Protein 5Y9Z (pdb70)

CATH classification: 3.40.30.10 (+1 more: 1.20.1050.10)

Nearest PDB structures (foldseek):
  6n69-assembly1_A  TM=1.001E+00  e=1.666E-31  Rattus norvegicus
  6ztc-assembly1_B  TM=9.968E-01  e=1.008E-27  Homo sapiens
  4ec0-assembly1_B  TM=9.915E-01  e=1.443E-27  Homo sapiens
  3ee2-assembly1_B  TM=9.955E-01  e=2.667E-27  Homo sapiens
  3vi5-assembly2_B  TM=9.946E-01  e=7.430E-27  Homo sapiens

Organism: Rattus norvegicus (NCBI:txid10116)

GO terms:
  GO:0004364 glutathione transferase activity (F, EXP)
  GO:0001516 prostaglandin biosynthetic process (P, TAS)
  GO:0004667 prostaglandin-D synthase activity (F, TAS)

Foldseek 3Di:
DAKEWEEAQDCPLQVLVVLLCLVVVPDYHDHHDDPVCLVVCQVVDPNSDDTWIQDPNDTHDDSVVNSCVSCPPHCQCPDDPVLNVQLVVLLVLLVVLVVQQPPPDPPVVVNLVSLCCSLPPVVVVSLVVQLVQCPPAPENSHPDHHSSLVSLLSSVLLSCLSPVCSCVPRVVSVVSNVVSCPPVSNVVCVVPRDDDND/DEKEKEEAQDCPLQVLVVLLCLVVVHDYHDHHDYPVCLVVCQVVDDNSDDTWMADVNRIHDDSVVVSCVSCPPHCQCPPDPVLNVVLVVLLVLLVVLVVQQPPPDPPVVVNVVSLCCSQPPNLVVSLVVQLVQCPPAQENSHPDHHSSLVSLLSSVLLSCLVPVCSCVPHVVSVSSNVVSCPPVSNVVCVVPRDDDSD

Secondary structure (DSSP, 8-state):
---EEEEESSSGGGHHHHHHHHHHT---EEEEE-GGGHHHHGGGSTTS-S-EEEETTEEEE-HHHHHHHHHTTSGGG-SSHHHHHHHHHHHHHHHHHHTTS-TT---HHHHHHHHHHIIIIIHHHHHHHHHHHHTT-SBTTBSS--HHHHHHHHHHHHHHHH-TTTTTT-HHHHHHHHHHHTSHHHHHHHHHS-----/--EEEEEESSSGGGHHHHHHHHHHT---EEEEE-GGGHHHHGGGSTTS-S-EEEETTEEEE-HHHHHHHHHTTSGGG-SSHHHHHHHHHHHHHHHHHHTTS-TT-S-HHHHHHHHHIIIIIIHHHHHHHHHHHHTT-SBTTBSS--HHHHHHHHHHHHHHHH-TTTTTT-HHHHHHHHHHHHSHHHHHHHHHS-----

InterPro domains:
  IPR004045 Glutathione S-transferase, N-terminal [PF02798] (6-72)
  IPR004045 Glutathione S-transferase, N-terminal [PS50404] (2-79)
  IPR004046 Glutathione S-transferase, C-terminal [PF14497] (105-193)
  IPR010987 Glutathione S-transferase, C-terminal-like [PS50405] (81-199)
  IPR036249 Thioredoxin-like superfamily [SSF52833] (1-73)
  IPR036282 Glutathione S-transferase, C-terminal domain superfamily [SSF47616] (76-198)
  IPR040079 Glutathione transferase family [SFLDS00019] (1-198)
  IPR050213 Glutathione S-transferase superfamily [PTHR11571] (1-196)

B-factor: mean 13.64, std 8.3, range [4.69, 65.3]

Structure (mmCIF, N/CA/C/O backbone):
data_5Y9Z
#
_entry.id   5Y9Z
#
_cell.length_a   54.540
_cell.length_b   79.840
_cell.length_c   96.600
_cell.angle_alpha   90.000
_cell.angle_beta   90.000
_cell.angle_gamma   90.000
#
_symmetry.space_group_name_H-M   'P 21 21 21'
#
loop_
_entity.id
_entity.type
_entity.pdbx_description
1 polymer 'Hematopoietic prostaglandin D synthase'
2 non-polymer GLUTATHIONE
3 non-polymer 'MAGNESIUM ION'
4 non-polymer '1,4-DIETHYLENE DIOXIDE'
5 non-polymer 1,2-ETHANEDIOL
6 non-polymer GLYCEROL
7 non-polymer 'TRIETHYLENE GLYCOL'
8 water water
#
loop_
_atom_site.group_PDB
_atom_site.id
_atom_site.type_symbol
_atom_site.label_atom_id
_atom_site.label_alt_id
_atom_site.label_comp_id
_atom_site.label_asym_id
_atom_site.label_entity_id
_atom_site.label_seq_id
_atom_site.pdbx_PDB_ins_code
_atom_site.Cartn_x
_atom_site.Cartn_y
_atom_site.Cartn_z
_atom_site.occupancy
_atom_site.B_iso_or_equiv
_atom_site.auth_seq_id
_atom_site.auth_comp_id
_atom_site.auth_asym_id
_atom_site.auth_atom_id
_atom_site.pdbx_PDB_model_num
ATOM 1 N N . PRO A 1 2 ? -12.518 -19.418 25.144 1.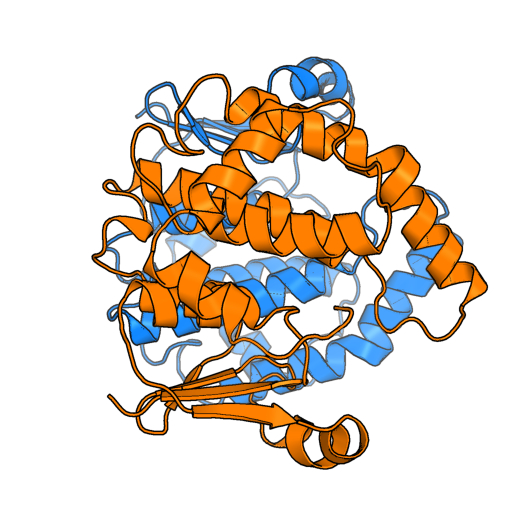00 37.73 2 PRO A N 1
ATOM 2 C CA . PRO A 1 2 ? -13.444 -19.251 26.253 1.00 37.51 2 PRO A CA 1
ATOM 3 C C . PRO A 1 2 ? -13.798 -17.774 26.439 1.00 37.32 2 PRO A C 1
ATOM 4 O O . PRO A 1 2 ? -13.028 -17.005 27.042 1.00 35.80 2 PRO A O 1
ATOM 8 N N . ASN A 1 3 ? -14.943 -17.386 25.895 1.00 30.01 3 ASN A N 1
ATOM 9 C CA . ASN A 1 3 ? -15.375 -15.998 25.879 1.00 24.74 3 ASN A CA 1
ATOM 10 C C . ASN A 1 3 ? -14.267 -15.106 25.321 1.00 20.37 3 ASN A C 1
ATOM 11 O O . ASN A 1 3 ? -13.899 -14.095 25.943 1.00 23.24 3 ASN A O 1
ATOM 16 N N . TYR A 1 4 ? -13.714 -15.504 24.169 1.00 15.81 4 TYR A N 1
ATOM 17 C CA . TYR A 1 4 ? -12.761 -14.661 23.466 1.00 13.60 4 TYR A CA 1
ATOM 18 C C . TYR A 1 4 ? -13.484 -13.395 23.111 1.00 12.36 4 TYR A C 1
ATOM 19 O O . TYR A 1 4 ? -14.526 -13.435 22.441 1.00 14.20 4 TYR A O 1
ATOM 28 N N . LYS A 1 5 ? -12.955 -12.274 23.567 1.00 11.60 5 LYS A N 1
ATOM 29 C CA . LYS A 1 5 ? -13.484 -10.970 23.197 1.00 11.47 5 LYS A CA 1
ATOM 30 C C . LYS A 1 5 ? -12.346 -10.093 22.705 1.00 10.69 5 LYS A C 1
ATOM 31 O O . LYS A 1 5 ? -11.438 -9.749 23.444 1.00 11.49 5 LYS A O 1
ATOM 37 N N . LEU A 1 6 ? -12.438 -9.731 21.430 1.00 9.82 6 LEU A N 1
ATOM 38 C CA . LEU A 1 6 ? -11.445 -8.900 20.764 1.00 9.05 6 LEU A CA 1
ATOM 39 C C . LEU A 1 6 ? -11.954 -7.469 20.773 1.00 9.22 6 LEU A C 1
ATOM 40 O O . LEU A 1 6 ? -13.092 -7.209 20.377 1.00 12.51 6 LEU A O 1
ATOM 45 N N . LEU A 1 7 ? -11.133 -6.547 21.253 1.00 8.94 7 LEU A N 1
ATOM 46 C CA . LEU A 1 7 ? -11.489 -5.135 21.309 1.00 10.06 7 LEU A CA 1
ATOM 47 C C . LEU A 1 7 ? -10.606 -4.357 20.360 1.00 8.98 7 LEU A C 1
ATOM 48 O O . LEU A 1 7 ? -9.370 -4.431 20.458 1.00 9.67 7 LEU A O 1
ATOM 53 N N . TYR A 1 8 ? -11.223 -3.618 19.448 1.00 8.82 8 TYR A N 1
ATOM 54 C CA . TYR A 1 8 ? -10.468 -2.763 18.529 1.00 8.48 8 TYR A CA 1
ATOM 55 C C . TYR A 1 8 ? -11.437 -1.720 17.973 1.00 8.90 8 TYR A C 1
ATOM 56 O O . TYR A 1 8 ? -12.631 -1.752 18.280 1.00 9.74 8 TYR A O 1
ATOM 65 N N . PHE A 1 9 ? -10.922 -0.778 17.189 1.00 9.27 9 PHE A N 1
ATOM 66 C CA . PHE A 1 9 ? -11.745 0.126 16.394 1.00 9.52 9 PHE A CA 1
ATOM 67 C C . PHE A 1 9 ? -12.479 -0.634 15.280 1.00 9.53 9 PHE A C 1
ATOM 68 O O . PHE A 1 9 ? -12.185 -1.798 14.989 1.00 9.28 9 PHE A O 1
ATOM 76 N N . ASN A 1 10 ? -13.419 0.055 14.637 1.00 10.41 10 ASN A N 1
ATOM 77 C CA . ASN A 1 10 ? -14.059 -0.462 13.437 1.00 10.07 10 ASN A CA 1
ATOM 78 C C . ASN A 1 10 ? -13.166 -0.214 12.234 1.00 9.09 10 ASN A C 1
ATOM 79 O O . ASN A 1 10 ? -13.390 0.667 11.422 1.00 9.46 10 ASN A O 1
ATOM 84 N N . MET A 1 11 ? -12.123 -1.030 12.162 1.00 8.65 11 MET A N 1
ATOM 85 C CA . MET A 1 11 ? -11.113 -1.010 11.104 1.00 8.34 11 MET A CA 1
ATOM 86 C C . MET A 1 11 ? -10.552 -2.415 11.047 1.00 6.83 11 MET A C 1
ATOM 87 O O . MET A 1 11 ? -10.628 -3.164 12.024 1.00 7.61 11 MET A O 1
ATOM 92 N N . ARG A 1 12 ? -9.948 -2.752 9.914 1.00 6.55 12 ARG A N 1
ATOM 93 C CA . ARG A 1 12 ? -9.085 -3.935 9.840 1.00 6.49 12 ARG A CA 1
ATOM 94 C C . ARG A 1 12 ? -7.886 -3.706 10.751 1.00 6.49 12 ARG A C 1
ATOM 95 O O . ARG A 1 12 ? -7.743 -4.343 11.804 1.00 6.74 12 ARG A O 1
ATOM 103 N N . GLY A 1 13 ? -7.072 -2.738 10.367 1.00 6.44 13 GLY A N 1
ATOM 104 C CA . GLY A 1 13 ? -5.941 -2.296 11.170 1.00 6.82 13 GLY A CA 1
ATOM 105 C C . GLY A 1 13 ? -5.141 -3.408 11.814 1.00 6.38 13 GLY A C 1
ATOM 106 O O . GLY A 1 13 ? -4.863 -4.450 11.184 1.00 7.04 13 GLY A O 1
ATOM 107 N N . ARG A 1 14 ? -4.800 -3.202 13.081 1.00 6.58 14 ARG A N 1
ATOM 108 C CA . ARG A 1 14 ? -3.959 -4.134 13.812 1.00 6.37 14 ARG A CA 1
ATOM 109 C C . ARG A 1 14 ? -4.715 -5.298 14.453 1.00 7.36 14 ARG A C 1
ATOM 110 O O . ARG A 1 14 ? -4.093 -6.202 14.991 1.00 9.35 14 ARG A O 1
ATOM 118 N N . ALA A 1 15 ? -6.045 -5.312 14.350 1.00 6.73 15 ALA A N 1
ATOM 119 C CA . ALA A 1 15 ? -6.807 -6.466 14.823 1.00 6.70 15 ALA A CA 1
ATOM 120 C C . ALA A 1 15 ? -6.965 -7.529 13.743 1.00 6.35 15 ALA A C 1
ATOM 121 O O . ALA A 1 15 ? -7.278 -8.682 14.059 1.00 6.60 15 ALA A O 1
ATOM 123 N N . GLU A 1 16 ? -6.807 -7.149 12.477 1.00 6.07 16 GLU A N 1
ATOM 124 C CA . GLU A 1 16 ? -7.219 -8.052 11.402 1.00 6.15 16 GLU A CA 1
ATOM 125 C C . GLU A 1 16 ? -6.482 -9.381 11.403 1.00 5.62 16 GLU A C 1
ATOM 126 O O . GLU A 1 16 ? -7.074 -10.398 11.069 1.00 5.97 16 GLU A O 1
ATOM 132 N N . ILE A 1 17 ? -5.206 -9.400 11.777 1.00 5.48 17 ILE A N 1
ATOM 133 C CA . ILE A 1 17 ? -4.491 -10.677 11.806 1.00 5.97 17 ILE A CA 1
ATOM 134 C C . ILE A 1 17 ? -5.137 -11.666 12.784 1.00 5.97 17 ILE A C 1
ATOM 135 O O . ILE A 1 17 ? -5.221 -12.863 12.497 1.00 6.42 17 ILE A O 1
ATOM 140 N N . ILE A 1 18 ? -5.597 -11.154 13.920 1.00 6.04 18 ILE A N 1
ATOM 141 C CA . ILE A 1 18 ? -6.284 -11.979 14.893 1.00 6.37 18 ILE A CA 1
ATOM 142 C C . ILE A 1 18 ? -7.603 -12.506 14.292 1.00 6.45 18 ILE A C 1
ATOM 143 O O . ILE A 1 18 ? -7.957 -13.684 14.429 1.00 6.99 18 ILE A O 1
ATOM 148 N N . ARG A 1 19 ? -8.331 -11.617 13.612 1.00 6.22 19 ARG A N 1
ATOM 149 C CA . ARG A 1 19 ? -9.584 -11.992 12.978 1.00 6.81 19 ARG A CA 1
ATOM 150 C C . ARG A 1 19 ? -9.373 -13.053 11.903 1.00 6.46 19 ARG A C 1
ATOM 151 O O . ARG A 1 19 ? -10.182 -13.969 11.786 1.00 6.86 19 ARG A O 1
ATOM 159 N N . TYR A 1 20 ? -8.303 -12.967 11.110 1.00 5.98 20 TYR A N 1
ATOM 160 C CA . TYR A 1 20 ? -8.024 -14.033 10.134 1.00 5.63 20 TYR A CA 1
ATOM 161 C C . TYR A 1 20 ? -7.781 -15.371 10.811 1.00 5.72 20 TYR A C 1
ATOM 162 O O . TYR A 1 20 ? -8.225 -16.402 10.329 1.00 6.59 20 TYR A O 1
ATOM 171 N N . ILE A 1 21 ? -7.011 -15.349 11.893 1.00 5.86 21 ILE A N 1
ATOM 172 C CA . ILE A 1 21 ? -6.660 -16.594 12.577 1.00 6.47 21 ILE A CA 1
ATOM 173 C C . ILE A 1 21 ? -7.899 -17.262 13.209 1.00 6.98 21 ILE A C 1
ATOM 174 O O . ILE A 1 21 ? -8.101 -18.471 13.060 1.00 7.86 21 ILE A O 1
ATOM 179 N N . PHE A 1 22 ? -8.734 -16.478 13.880 1.00 7.05 22 PHE A N 1
ATOM 180 C CA . PHE A 1 22 ? -9.995 -17.011 14.388 1.00 7.71 22 PHE A CA 1
ATOM 181 C C . PHE A 1 22 ? -10.841 -17.623 13.263 1.00 8.14 22 PHE A C 1
ATOM 182 O O . PHE A 1 22 ? -11.410 -18.696 13.422 1.00 9.54 22 PHE A O 1
ATOM 190 N N . ALA A 1 23 ? -10.920 -16.929 12.132 1.00 7.71 23 ALA A N 1
ATOM 191 C CA . ALA A 1 23 ? -11.667 -17.457 10.988 1.00 8.51 23 ALA A CA 1
ATOM 192 C C . ALA A 1 23 ? -11.089 -18.783 10.514 1.00 8.32 23 ALA A C 1
ATOM 193 O O . ALA A 1 23 ? -11.802 -19.774 10.333 1.00 9.28 23 ALA A O 1
ATOM 195 N N . TYR A 1 24 ? -9.782 -18.816 10.306 1.00 8.25 24 TYR A N 1
ATOM 196 C CA . TYR A 1 24 ? -9.133 -20.009 9.759 1.00 8.45 24 TYR A CA 1
ATOM 197 C C . TYR A 1 24 ? -9.257 -21.220 10.680 1.00 8.60 24 TYR A C 1
ATOM 198 O O . TYR A 1 24 ? -9.518 -22.339 10.214 1.00 9.50 24 TYR A O 1
ATOM 207 N N . LEU A 1 25 ? -9.116 -20.986 11.978 1.00 8.49 25 LEU A N 1
ATOM 208 C CA . LEU A 1 25 ? -9.175 -22.067 12.956 1.00 9.36 25 LEU A CA 1
ATOM 209 C C . LEU A 1 25 ? -10.600 -22.392 13.404 1.00 10.27 25 LEU A C 1
ATOM 210 O O . LEU A 1 25 ? -10.808 -23.297 14.213 1.00 12.47 25 LEU A O 1
ATOM 215 N N . ASP A 1 26 ? -11.573 -21.633 12.909 1.00 10.62 26 ASP A N 1
ATOM 216 C CA . ASP A 1 26 ? -12.988 -21.800 13.242 1.00 12.38 26 ASP A CA 1
ATOM 217 C C . ASP A 1 26 ? -13.218 -21.656 14.742 1.00 11.75 26 ASP A C 1
ATOM 218 O O . ASP A 1 26 ? -13.854 -22.483 15.382 1.00 14.48 26 ASP A O 1
ATOM 223 N N . ILE A 1 27 ? -12.703 -20.570 15.293 1.00 11.24 27 ILE A N 1
ATOM 224 C CA . ILE A 1 27 ? -12.859 -20.252 16.718 1.00 11.92 27 ILE A CA 1
ATOM 225 C C . ILE A 1 27 ? -13.812 -19.086 16.866 1.00 12.21 27 ILE A C 1
ATOM 226 O O . ILE A 1 27 ? -13.584 -18.014 16.303 1.00 14.14 27 ILE A O 1
ATOM 231 N N . LYS A 1 28 ? -14.882 -19.305 17.631 1.00 11.97 28 LYS A N 1
ATOM 232 C CA . LYS A 1 28 ? -15.884 -18.289 17.866 1.00 13.16 28 LYS A CA 1
ATOM 233 C C . LYS A 1 28 ? -15.335 -17.223 18.820 1.00 12.24 28 LYS A C 1
ATOM 234 O O . LYS A 1 28 ? -14.642 -17.530 19.797 1.00 13.31 28 LYS A O 1
ATOM 240 N N . TYR A 1 29 ? -15.648 -15.968 18.531 1.00 10.80 29 TYR A N 1
ATOM 241 C CA . TYR A 1 29 ? -15.171 -14.858 19.348 1.00 10.56 29 TYR A CA 1
ATOM 242 C C . TYR A 1 29 ? -16.142 -13.705 19.196 1.00 9.56 29 TYR A C 1
ATOM 243 O O . TYR A 1 29 ? -16.928 -13.647 18.241 1.00 11.37 29 TYR A O 1
ATOM 252 N N . GLU A 1 30 ? -16.085 -12.785 20.151 1.00 9.98 30 GLU A N 1
ATOM 253 C CA . GLU A 1 30 ? -16.841 -11.542 20.070 1.00 10.33 30 GLU A CA 1
ATOM 254 C C . GLU A 1 30 ? -15.958 -10.486 19.431 1.00 9.21 30 GLU A C 1
ATOM 255 O O . GLU A 1 30 ? -14.913 -10.134 19.990 1.00 10.00 30 GLU A O 1
ATOM 261 N N . ASP A 1 31 ? -16.389 -9.960 18.288 1.00 9.28 31 ASP A N 1
ATOM 262 C CA . ASP A 1 31 ? -15.629 -8.940 17.559 1.00 10.31 31 ASP A CA 1
ATOM 263 C C . ASP A 1 31 ? -16.118 -7.561 17.976 1.00 10.00 31 ASP A C 1
ATOM 264 O O . ASP A 1 31 ? -16.986 -6.969 17.319 1.00 12.80 31 ASP A O 1
ATOM 269 N N . HIS A 1 32 ? -15.596 -7.060 19.091 1.00 10.10 32 HIS A N 1
ATOM 270 C CA . HIS A 1 32 ? -16.094 -5.830 19.697 1.00 10.96 32 HIS A CA 1
ATOM 271 C C . HIS A 1 32 ? -15.402 -4.645 19.068 1.00 10.14 32 HIS A C 1
ATOM 272 O O . HIS A 1 32 ? -14.169 -4.505 19.178 1.00 12.24 32 HIS A O 1
ATOM 279 N N . ARG A 1 33 ? -16.170 -3.817 18.373 1.00 9.31 33 ARG A N 1
ATOM 280 C CA . ARG A 1 33 ? -15.662 -2.630 17.692 1.00 10.20 33 ARG A CA 1
ATOM 281 C C . ARG A 1 33 ? -16.092 -1.372 18.422 1.00 11.11 33 ARG A C 1
ATOM 282 O O . ARG A 1 33 ? -17.267 -1.185 18.716 1.00 13.96 33 ARG A O 1
ATOM 290 N N . ILE A 1 34 ? -15.145 -0.496 18.704 1.00 13.74 34 ILE A N 1
ATOM 291 C CA . ILE A 1 34 ? -15.479 0.709 19.446 1.00 17.53 34 ILE A CA 1
ATOM 292 C C . ILE A 1 34 ? -15.373 1.935 18.566 1.00 17.43 34 ILE A C 1
ATOM 293 O O . ILE A 1 34 ? -14.471 2.045 17.729 1.00 20.71 34 ILE A O 1
ATOM 298 N N . GLU A 1 35 ? -16.320 2.846 18.750 1.00 17.76 35 GLU A N 1
ATOM 299 C CA . GLU A 1 35 ? -16.290 4.108 18.054 1.00 19.04 35 GLU A CA 1
ATOM 300 C C . GLU A 1 35 ? -15.238 4.985 18.715 1.00 18.54 35 GLU A C 1
ATOM 301 O O . GLU A 1 35 ? -14.934 4.826 19.915 1.00 18.59 35 GLU A O 1
ATOM 307 N N . GLN A 1 36 ? -14.674 5.888 17.919 1.00 20.73 36 GLN A N 1
ATOM 308 C CA . GLN A 1 36 ? -13.632 6.797 18.396 1.00 21.36 36 GLN A CA 1
ATOM 309 C C . GLN A 1 36 ? -14.062 7.525 19.661 1.00 20.31 36 GLN A C 1
ATOM 310 O O . GLN A 1 36 ? -13.252 7.685 20.582 1.00 20.62 36 GLN A O 1
ATOM 316 N N . ALA A 1 37 ? -15.329 7.951 19.713 1.00 18.48 37 ALA A N 1
ATOM 317 C CA . ALA A 1 37 ? -15.830 8.701 20.867 1.00 18.91 37 ALA A CA 1
ATOM 318 C C . ALA A 1 37 ? -15.751 7.949 22.194 1.00 16.74 37 ALA A C 1
ATOM 319 O O . ALA A 1 37 ? -15.650 8.571 23.244 1.00 16.58 37 ALA A O 1
ATOM 321 N N . ASP A 1 38 ? -15.804 6.624 22.151 1.00 16.12 38 ASP A N 1
ATOM 322 C CA . ASP A 1 38 ? -15.834 5.823 23.367 1.00 17.15 38 ASP A CA 1
ATOM 323 C C . ASP A 1 38 ? -14.431 5.405 23.803 1.00 15.76 38 ASP A C 1
ATOM 324 O O . ASP A 1 38 ? -14.270 4.830 24.866 1.00 17.37 38 ASP A O 1
ATOM 329 N N . TRP A 1 39 ? -13.418 5.688 22.980 1.00 14.18 39 TRP A N 1
ATOM 330 C CA . TRP A 1 39 ? -12.045 5.288 23.289 1.00 13.40 39 TRP A CA 1
ATOM 331 C C . TRP A 1 39 ? -11.429 5.966 24.536 1.00 13.28 39 TRP A C 1
ATOM 332 O O . TRP A 1 39 ? -10.809 5.278 25.332 1.00 13.93 39 TRP A O 1
ATOM 343 N N . PRO A 1 40 ? -11.592 7.296 24.712 1.00 13.97 40 PRO A N 1
ATOM 344 C CA . PRO A 1 40 ? -10.999 7.919 25.904 1.00 15.52 40 PRO A CA 1
ATOM 345 C C . PRO A 1 40 ? -11.371 7.274 27.241 1.00 14.92 40 PRO A C 1
ATOM 346 O O . PRO A 1 40 ? -10.521 7.168 28.123 1.00 15.39 40 PRO A O 1
ATOM 350 N N . LYS A 1 41 ? -12.605 6.799 27.382 1.00 14.91 41 LYS A N 1
ATOM 351 C CA . LYS A 1 41 ? -13.024 6.132 28.626 1.00 16.49 41 LYS A CA 1
ATOM 352 C C . LYS A 1 41 ? -12.443 4.718 28.767 1.00 15.91 41 LYS A C 1
ATOM 353 O O . LYS A 1 41 ? -12.184 4.253 29.886 1.00 18.25 41 LYS A O 1
ATOM 359 N N . ILE A 1 42 ? -12.231 4.043 27.636 1.00 13.73 42 ILE A N 1
ATOM 360 C CA . ILE A 1 42 ? -11.721 2.671 27.634 1.00 14.11 42 ILE A CA 1
ATOM 361 C C . ILE A 1 42 ? -10.205 2.622 27.842 1.00 13.05 42 ILE A C 1
ATOM 362 O O . ILE A 1 42 ? -9.708 1.780 28.583 1.00 13.48 42 ILE A O 1
ATOM 367 N N . LYS A 1 43 ? -9.489 3.536 27.200 1.00 12.66 43 LYS A N 1
ATOM 368 C CA . LYS A 1 43 ? -8.024 3.543 27.217 1.00 12.72 43 LYS A CA 1
ATOM 369 C C . LYS A 1 43 ? -7.370 3.290 28.599 1.00 14.10 43 LYS A C 1
ATOM 370 O O . LYS A 1 43 ? -6.522 2.411 28.727 1.00 15.07 43 LYS A O 1
ATOM 376 N N . PRO A 1 44 ? -7.775 4.038 29.640 1.00 15.81 44 PRO A N 1
ATOM 377 C CA . PRO A 1 44 ? -7.113 3.830 30.940 1.00 17.84 44 PRO A CA 1
ATOM 378 C C . PRO A 1 44 ? -7.397 2.497 31.637 1.00 19.39 44 PRO A C 1
ATOM 379 O O . PRO A 1 44 ? -6.650 2.126 32.552 1.00 21.30 44 PRO A O 1
ATOM 383 N N . THR A 1 45 ? -8.424 1.769 31.189 1.00 18.50 45 THR A N 1
ATOM 384 C CA . THR A 1 45 ? -8.762 0.464 31.766 1.00 19.68 45 THR A CA 1
ATOM 385 C C . THR A 1 45 ? -7.889 -0.680 31.242 1.00 18.28 45 THR A C 1
ATOM 386 O O . THR A 1 45 ? -7.931 -1.781 31.785 1.00 21.27 45 THR A O 1
ATOM 390 N N . LEU A 1 46 ? -7.118 -0.418 30.184 1.00 15.84 46 LEU A N 1
ATOM 391 C CA . LEU A 1 46 ? -6.259 -1.423 29.570 1.00 16.21 46 LEU A CA 1
ATOM 392 C C . LEU A 1 46 ? -4.840 -1.277 30.129 1.00 17.83 46 LEU A C 1
ATOM 393 O O . LEU A 1 46 ? -4.281 -0.195 30.103 1.00 18.18 46 LEU A O 1
ATOM 398 N N . PRO A 1 47 ? -4.272 -2.359 30.681 1.00 19.99 47 PRO A N 1
ATOM 399 C CA . PRO A 1 47 ? -2.899 -2.331 31.211 1.00 21.08 47 PRO A CA 1
ATOM 400 C C . PRO A 1 47 ? -1.861 -1.481 30.418 1.00 18.87 47 PRO A C 1
ATOM 401 O O . PRO A 1 47 ? -1.133 -0.703 31.029 1.00 20.92 47 PRO A O 1
ATOM 405 N N . PHE A 1 48 ? -1.816 -1.604 29.091 1.00 16.69 48 PHE A N 1
ATOM 406 C CA . PHE A 1 48 ? -0.892 -0.795 28.240 1.00 14.24 48 PHE A CA 1
ATOM 407 C C . PHE A 1 48 ? -1.537 0.336 27.389 1.00 13.58 48 PHE A C 1
ATOM 408 O O . PHE A 1 48 ? -0.858 0.974 26.581 1.00 13.82 48 PHE A O 1
ATOM 416 N N . GLY A 1 49 ? -2.826 0.603 27.588 1.00 12.16 49 GLY A N 1
ATOM 417 C CA . GLY A 1 49 ? -3.475 1.768 26.978 1.00 12.72 49 GLY A CA 1
ATOM 418 C C . GLY A 1 49 ? -3.621 1.725 25.461 1.00 12.05 49 GLY A C 1
ATOM 419 O O . GLY A 1 49 ? -3.813 2.759 24.830 1.00 12.59 49 GLY A O 1
ATOM 420 N N . LYS A 1 50 ? -3.500 0.544 24.862 1.00 10.70 50 LYS A N 1
ATOM 421 C CA . 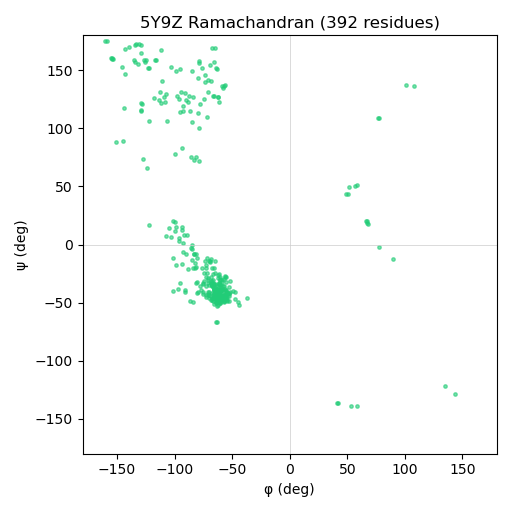LYS A 1 50 ? -3.560 0.412 23.413 1.00 10.83 50 LYS A CA 1
ATOM 422 C C . LYS A 1 50 ? -4.437 -0.749 23.016 1.00 10.13 50 LYS A C 1
ATOM 423 O O . LYS A 1 50 ? -4.666 -1.670 23.790 1.00 10.31 50 LYS A O 1
ATOM 429 N N . ILE A 1 51 ? -4.912 -0.689 21.780 1.00 9.34 51 ILE A N 1
ATOM 430 C CA . ILE A 1 51 ? -5.717 -1.759 21.197 1.00 8.90 51 ILE A CA 1
ATOM 431 C C . ILE A 1 51 ? -5.028 -2.232 19.908 1.00 8.77 51 ILE A C 1
ATOM 432 O O . ILE A 1 51 ? -4.311 -1.459 19.258 1.00 10.34 51 ILE A O 1
ATOM 437 N N . PRO A 1 52 ? -5.213 -3.490 19.519 1.00 8.54 52 PRO A N 1
ATOM 438 C CA . PRO A 1 52 ? -6.169 -4.431 20.086 1.00 8.54 52 PRO A CA 1
ATOM 439 C C . PRO A 1 52 ? -5.748 -5.065 21.399 1.00 8.05 52 PRO A C 1
ATOM 440 O O . PRO A 1 52 ? -4.566 -5.136 21.744 1.00 8.50 52 PRO A O 1
ATOM 444 N N . VAL A 1 53 ? -6.749 -5.495 22.146 1.00 8.67 53 VAL A N 1
ATOM 445 C CA . VAL A 1 53 ? -6.573 -6.451 23.241 1.00 8.81 53 VAL A CA 1
ATOM 446 C C . VAL A 1 53 ? -7.541 -7.609 23.020 1.00 8.35 53 VAL A C 1
ATOM 447 O O . VAL A 1 53 ? -8.551 -7.485 22.307 1.00 9.22 53 VAL A O 1
ATOM 451 N N . LEU A 1 54 ? -7.216 -8.733 23.639 1.00 8.39 54 LEU A N 1
ATOM 452 C CA . LEU A 1 54 ? -8.044 -9.920 23.610 1.00 9.08 54 LEU A CA 1
ATOM 453 C C . LEU A 1 54 ? -8.283 -10.413 25.018 1.00 9.72 54 LEU A C 1
ATOM 454 O O . LEU A 1 54 ? -7.331 -10.728 25.734 1.00 10.19 54 LEU A O 1
ATOM 459 N N . GLU A 1 55 ? -9.553 -10.483 25.409 1.00 10.72 55 GLU A N 1
ATOM 460 C CA . GLU A 1 55 ? -9.907 -11.086 26.673 1.00 11.76 55 GLU A CA 1
ATOM 461 C C . GLU A 1 55 ? -10.019 -12.597 26.490 1.00 12.77 55 GLU A C 1
ATOM 462 O O . GLU A 1 55 ? -10.726 -13.068 25.609 1.00 15.23 55 GLU A O 1
ATOM 468 N N . VAL A 1 56 ? -9.303 -13.337 27.332 1.00 14.48 56 VAL A N 1
ATOM 469 C CA . VAL A 1 56 ? -9.151 -14.794 27.251 1.00 17.43 56 VAL A CA 1
ATOM 470 C C . VAL A 1 56 ? -9.099 -15.298 28.685 1.00 18.65 56 VAL A C 1
ATOM 471 O O . VAL A 1 56 ? -8.165 -14.935 29.404 1.00 19.40 56 VAL A O 1
ATOM 475 N N . GLU A 1 57 ? -10.060 -16.118 29.108 1.00 22.84 57 GLU A N 1
ATOM 476 C CA . GLU A 1 57 ? -10.029 -16.738 30.452 1.00 25.97 57 GLU A CA 1
ATOM 477 C C . GLU A 1 57 ? -9.790 -15.745 31.595 1.00 28.23 57 GLU A C 1
ATOM 478 O O . GLU A 1 57 ? -8.976 -16.002 32.486 1.00 32.46 57 GLU A O 1
ATOM 484 N N . GLY A 1 58 ? -10.466 -14.600 31.547 1.00 29.11 58 GLY A N 1
ATOM 485 C CA . GLY A 1 58 ? -10.296 -13.558 32.570 1.00 28.27 58 GLY A CA 1
ATOM 486 C C . GLY A 1 58 ? -9.043 -12.693 32.482 1.00 27.80 58 GLY A C 1
ATOM 487 O O . GLY A 1 58 ? -8.876 -11.777 33.292 1.00 32.56 58 GLY A O 1
ATOM 488 N N . LEU A 1 59 ? -8.166 -12.967 31.516 1.00 22.71 59 LEU A N 1
ATOM 489 C CA . LEU A 1 59 ? -6.967 -12.161 31.283 1.00 19.70 59 LEU A CA 1
ATOM 490 C C . LEU A 1 59 ? -7.247 -11.204 30.138 1.00 15.99 59 LEU A C 1
ATOM 491 O O . LEU A 1 59 ? -8.037 -11.515 29.263 1.00 19.44 59 LEU A O 1
ATOM 496 N N . THR A 1 60 ? -6.609 -10.043 30.163 1.00 15.16 60 THR A N 1
ATOM 497 C CA . THR A 1 60 ? -6.582 -9.146 29.009 1.00 13.13 60 THR A CA 1
ATOM 498 C C . THR A 1 60 ? -5.191 -9.206 28.393 1.00 11.83 60 THR A C 1
ATOM 499 O O . THR A 1 60 ? -4.220 -8.700 28.962 1.00 15.03 60 THR A O 1
ATOM 503 N N . LEU A 1 61 ? -5.100 -9.880 27.245 1.00 10.07 61 LEU A N 1
ATOM 504 C CA . LEU A 1 61 ? -3.865 -9.967 26.476 1.00 9.78 61 LEU A CA 1
ATOM 505 C C . LEU A 1 61 ? -3.762 -8.752 25.580 1.00 8.41 61 LEU A C 1
ATOM 506 O O . LEU A 1 61 ? -4.777 -8.250 25.116 1.00 9.72 61 LEU A O 1
ATOM 511 N N . HIS A 1 62 ? -2.542 -8.322 25.302 1.00 8.53 62 HIS A N 1
ATOM 512 C CA . HIS A 1 62 ? -2.297 -7.205 24.407 1.00 7.85 62 HIS A CA 1
ATOM 513 C C . HIS A 1 62 ? -1.184 -7.582 23.422 1.00 6.96 62 HIS A C 1
ATOM 514 O O . HIS A 1 62 ? -0.578 -8.650 23.541 1.00 7.90 62 HIS A O 1
ATOM 521 N N . GLN A 1 63 ? -0.987 -6.695 22.447 1.00 6.75 63 GLN A N 1
ATOM 522 C CA . GLN A 1 63 ? -0.036 -6.822 21.337 1.00 6.52 63 GLN A CA 1
ATOM 523 C C . GLN A 1 63 ? -0.542 -7.784 20.265 1.00 6.43 63 GLN A C 1
ATOM 524 O O . GLN A 1 63 ? -0.597 -8.988 20.484 1.00 6.68 63 GLN A O 1
ATOM 530 N N . SER A 1 64 ? -0.924 -7.225 19.121 1.00 6.61 64 SER A N 1
ATOM 531 C CA . SER A 1 64 ? -1.619 -7.999 18.094 1.00 6.65 64 SER A CA 1
ATOM 532 C C . SER A 1 64 ? -0.842 -9.247 17.673 1.00 6.46 64 SER A C 1
ATOM 533 O O . SER A 1 64 ? -1.438 -10.313 17.471 1.00 7.55 64 SER A O 1
ATOM 536 N N . LEU A 1 65 ? 0.480 -9.127 17.522 1.00 6.47 65 LEU A N 1
ATOM 537 C CA . LEU A 1 65 ? 1.249 -10.247 17.020 1.00 6.74 65 LEU A CA 1
ATOM 538 C C . LEU A 1 65 ? 1.543 -11.266 18.104 1.00 6.39 65 LEU A C 1
ATOM 539 O O . LEU A 1 65 ? 1.634 -12.458 17.816 1.00 7.37 65 LEU A O 1
ATOM 544 N N . ALA A 1 66 ? 1.699 -10.804 19.352 1.00 6.05 66 ALA A N 1
ATOM 545 C CA . ALA A 1 66 ? 1.773 -11.739 20.470 1.00 6.62 66 ALA A CA 1
ATOM 546 C C . ALA A 1 66 ? 0.503 -12.587 20.570 1.00 6.43 66 ALA A C 1
ATOM 547 O O . ALA A 1 66 ? 0.570 -13.818 20.788 1.00 7.32 66 ALA A O 1
ATOM 549 N N . ILE A 1 67 ? -0.642 -11.926 20.431 1.00 6.46 67 ILE A N 1
ATOM 550 C CA . ILE A 1 67 ? -1.923 -12.611 20.481 1.00 7.03 67 ILE A CA 1
ATOM 551 C C . ILE A 1 67 ? -2.065 -13.579 19.296 1.00 6.90 67 ILE A C 1
ATOM 552 O O . ILE A 1 67 ? -2.469 -14.735 19.464 1.00 7.81 67 ILE A O 1
ATOM 557 N N . ALA A 1 68 ? -1.711 -13.125 18.095 1.00 6.86 68 ALA A N 1
ATOM 558 C CA . ALA A 1 68 ? -1.752 -13.998 16.927 1.00 7.54 68 ALA A CA 1
ATOM 559 C C . ALA A 1 68 ? -0.902 -15.243 17.145 1.00 7.47 68 ALA A C 1
ATOM 560 O O . ALA A 1 68 ? -1.320 -16.367 16.836 1.00 7.92 68 ALA A O 1
ATOM 562 N N . ARG A 1 69 ? 0.303 -15.048 17.684 1.00 7.63 69 ARG A N 1
ATOM 563 C CA . ARG A 1 69 ? 1.195 -16.157 17.934 1.00 8.12 69 ARG A CA 1
ATOM 564 C C . ARG A 1 69 ? 0.600 -17.133 18.969 1.00 8.26 69 ARG A C 1
ATOM 565 O O . ARG A 1 69 ? 0.734 -18.351 18.833 1.00 10.61 69 ARG A O 1
ATOM 573 N N . TYR A 1 70 ? -0.063 -16.601 19.986 1.00 7.72 70 TYR A N 1
ATOM 574 C CA . TYR A 1 70 ? -0.750 -17.417 20.981 1.00 8.70 70 TYR A CA 1
ATOM 575 C C . TYR A 1 70 ? -1.816 -18.310 20.325 1.00 8.00 70 TYR A C 1
ATOM 576 O O . TYR A 1 70 ? -1.892 -19.506 20.579 1.00 9.05 70 TYR A O 1
ATOM 585 N N . LEU A 1 71 ? -2.619 -17.705 19.462 1.00 7.52 71 LEU A N 1
ATOM 586 C CA . LEU A 1 71 ? -3.728 -18.423 18.853 1.00 7.39 71 LEU A CA 1
ATOM 587 C C . LEU A 1 71 ? -3.253 -19.505 17.897 1.00 7.34 71 LEU A C 1
ATOM 588 O O . LEU A 1 71 ? -3.951 -20.501 17.699 1.00 9.06 71 LEU A O 1
ATOM 593 N N . THR A 1 72 ? -2.077 -19.322 17.289 1.00 7.62 72 THR A N 1
ATOM 594 C CA . THR A 1 72 ? -1.535 -20.308 16.373 1.00 7.42 72 THR A CA 1
ATOM 595 C C . THR A 1 72 ? -0.602 -21.321 17.015 1.00 7.48 72 THR A C 1
ATOM 596 O O . THR A 1 72 ? -0.097 -22.185 16.315 1.00 7.68 72 THR A O 1
ATOM 600 N N . LYS A 1 73 ? -0.394 -21.244 18.323 1.00 7.73 73 LYS A N 1
ATOM 601 C CA . LYS A 1 73 ? 0.542 -22.158 18.969 1.00 8.87 73 LYS A CA 1
ATOM 602 C C . LYS A 1 73 ? 0.121 -23.600 18.722 1.00 8.46 73 LYS A C 1
ATOM 603 O O . LYS A 1 73 ? -1.053 -23.945 18.838 1.00 9.53 73 LYS A O 1
ATOM 609 N N . ASN A 1 74 ? 1.084 -24.439 18.362 1.00 9.02 74 ASN A N 1
ATOM 610 C CA . ASN A 1 74 ? 0.866 -25.871 18.128 1.00 10.02 74 ASN A CA 1
ATOM 611 C C . ASN A 1 74 ? 0.004 -26.168 16.917 1.00 10.09 74 ASN A C 1
ATOM 612 O O . ASN A 1 74 ? -0.569 -27.251 16.819 1.00 13.37 74 ASN A O 1
ATOM 617 N N . THR A 1 75 ? -0.095 -25.215 16.005 1.00 8.18 75 THR A N 1
ATOM 618 C CA . THR A 1 75 ? -0.786 -25.414 14.741 1.00 8.43 75 THR A CA 1
ATOM 619 C C . THR A 1 75 ? 0.214 -25.255 13.622 1.00 8.03 75 THR A C 1
ATOM 620 O O . THR A 1 75 ? 1.266 -24.603 13.791 1.00 7.99 75 THR A O 1
ATOM 624 N N . ASP A 1 76 ? -0.112 -25.808 12.460 1.00 7.82 76 ASP A N 1
ATOM 625 C CA . ASP A 1 76 ? 0.762 -25.654 11.307 1.00 8.19 76 ASP A CA 1
ATOM 626 C C . ASP A 1 76 ? 0.900 -24.194 10.887 1.00 7.25 76 ASP A C 1
ATOM 627 O O . ASP A 1 76 ? 1.919 -23.820 10.312 1.00 7.62 76 ASP A O 1
ATOM 632 N N . LEU A 1 77 ? -0.099 -23.368 11.189 1.00 7.57 77 LEU A N 1
ATOM 633 C CA . LEU A 1 77 ? -0.031 -21.946 10.853 1.00 7.27 77 LEU A CA 1
ATOM 634 C C . LEU A 1 77 ? 1.183 -21.260 11.440 1.00 6.86 77 LEU A C 1
ATOM 635 O O . LEU A 1 77 ? 1.630 -20.262 10.891 1.00 7.13 77 LEU A O 1
ATOM 640 N N . ALA A 1 78 ? 1.684 -21.760 12.569 1.00 6.76 78 ALA A N 1
ATOM 641 C CA . ALA A 1 78 ? 2.855 -21.167 13.220 1.00 7.03 78 ALA A CA 1
ATOM 642 C C . ALA A 1 78 ? 4.155 -21.434 12.504 1.00 7.38 78 ALA A C 1
ATOM 643 O O . ALA A 1 78 ? 5.134 -20.744 12.768 1.00 7.73 78 ALA A O 1
ATOM 645 N N . GLY A 1 79 ? 4.167 -22.433 11.628 1.00 7.87 79 GLY A N 1
ATOM 646 C CA . GLY A 1 79 ? 5.386 -23.093 11.191 1.00 7.84 79 GLY A CA 1
ATOM 647 C C . GLY A 1 79 ? 5.522 -24.399 11.940 1.00 8.39 79 GLY A C 1
ATOM 648 O O . GLY A 1 79 ? 5.308 -24.466 13.152 1.00 9.38 79 GLY A O 1
ATOM 649 N N . LYS A 1 80 ? 5.912 -25.441 11.223 1.00 9.05 80 LYS A N 1
ATOM 650 C CA . LYS A 1 80 ? 5.903 -26.778 11.808 1.00 10.43 80 LYS A CA 1
ATOM 651 C C . LYS A 1 80 ? 7.080 -27.060 12.742 1.00 11.85 80 LYS A C 1
ATOM 652 O O . LYS A 1 80 ? 6.933 -27.792 13.712 1.00 16.71 80 LYS A O 1
ATOM 658 N N . THR A 1 81 ? 8.243 -26.526 12.415 1.00 11.87 81 THR A N 1
ATOM 659 C CA . THR A 1 81 ? 9.445 -26.699 13.236 1.00 11.94 81 THR A CA 1
ATOM 660 C C . THR A 1 81 ? 9.816 -25.372 13.855 1.00 11.17 81 THR A C 1
ATOM 661 O O . THR A 1 81 ? 9.344 -24.329 13.413 1.00 9.91 81 THR A O 1
ATOM 665 N N . GLU A 1 82 ? 10.718 -25.399 14.833 1.00 11.29 82 GLU A N 1
ATOM 666 C CA . GLU A 1 82 ? 11.146 -24.165 15.481 1.00 11.38 82 GLU A CA 1
ATOM 667 C C . GLU A 1 82 ? 11.860 -23.220 14.521 1.00 9.89 82 GLU A C 1
ATOM 668 O O . GLU A 1 82 ? 11.638 -22.017 14.584 1.00 9.70 82 GLU A O 1
ATOM 674 N N . LEU A 1 83 ? 12.691 -23.745 13.620 1.00 9.46 83 LEU A N 1
ATOM 675 C CA . LEU A 1 83 ? 13.295 -22.902 12.590 1.00 9.60 83 LEU A CA 1
ATOM 676 C C . LEU A 1 83 ? 12.250 -22.264 11.686 1.00 8.56 83 LEU A C 1
ATOM 677 O O . LEU A 1 83 ? 12.357 -21.093 11.349 1.00 9.27 83 LEU A O 1
ATOM 682 N N . GLU A 1 84 ? 11.232 -23.030 11.278 1.00 8.03 84 GLU A N 1
ATOM 683 C CA . GLU A 1 84 ? 10.174 -22.468 10.451 1.00 8.15 84 GLU A CA 1
ATOM 684 C C . GLU A 1 84 ? 9.379 -21.412 11.225 1.00 7.51 84 GLU A C 1
ATOM 685 O O . GLU A 1 84 ? 9.031 -20.398 10.656 1.00 7.91 84 GLU A O 1
ATOM 691 N N . GLN A 1 85 ? 9.118 -21.657 12.513 1.00 7.45 85 GLN A N 1
ATOM 692 C CA . GLN A 1 85 ? 8.426 -20.670 13.369 1.00 7.10 85 GLN A CA 1
ATOM 693 C C . GLN A 1 85 ? 9.230 -19.372 13.420 1.00 7.18 85 GLN A C 1
ATOM 694 O O . GLN A 1 85 ? 8.632 -18.300 13.392 1.00 6.66 85 GLN A O 1
ATOM 700 N N . CYS A 1 86 ? 10.561 -19.470 13.462 1.00 7.11 86 CYS A N 1
ATOM 701 C CA . CYS A 1 86 ? 11.406 -18.279 13.425 1.00 6.58 86 CYS A CA 1
ATOM 702 C C . CYS A 1 86 ? 11.241 -17.524 12.106 1.00 6.40 86 CYS A C 1
ATOM 703 O O . CYS A 1 86 ? 11.113 -16.315 12.098 1.00 6.70 86 CYS A O 1
ATOM 706 N N . GLN A 1 87 ? 11.252 -18.250 11.002 1.00 6.40 87 GLN A N 1
ATOM 707 C CA . GLN A 1 87 ? 11.096 -17.629 9.688 1.00 7.31 87 GLN A CA 1
ATOM 708 C C . GLN A 1 87 ? 9.733 -16.967 9.528 1.00 6.43 87 GLN A C 1
ATOM 709 O O . GLN A 1 87 ? 9.650 -15.864 9.009 1.00 7.18 87 GLN A O 1
ATOM 715 N N . VAL A 1 88 ? 8.672 -17.627 10.003 1.00 6.18 88 VAL A N 1
ATOM 716 C CA . VAL A 1 88 ? 7.352 -17.031 10.016 1.00 5.86 88 VAL A CA 1
ATOM 717 C C . VAL A 1 88 ? 7.311 -15.759 10.856 1.00 5.48 88 VAL A C 1
ATOM 718 O O . VAL A 1 88 ? 6.864 -14.713 10.398 1.00 5.80 88 VAL A O 1
ATOM 722 N N . ASP A 1 89 ? 7.826 -15.863 12.081 1.00 5.48 89 ASP A N 1
ATOM 723 C CA . ASP A 1 89 ? 7.897 -14.718 12.979 1.00 5.53 89 ASP A CA 1
ATOM 724 C C . ASP A 1 89 ? 8.651 -13.555 12.322 1.00 5.47 89 ASP A C 1
ATOM 725 O O . ASP A 1 89 ? 8.254 -12.394 12.449 1.00 6.11 89 ASP A O 1
ATOM 730 N N . ALA A 1 90 ? 9.754 -13.878 11.639 1.00 5.03 90 ALA A N 1
ATOM 731 C CA . ALA A 1 90 ? 10.600 -12.853 11.077 1.00 5.25 90 ALA A CA 1
ATOM 732 C C . ALA A 1 90 ? 9.909 -12.134 9.910 1.00 5.19 90 ALA A C 1
ATOM 733 O O . ALA A 1 90 ? 10.000 -10.895 9.813 1.00 5.58 90 ALA A O 1
ATOM 735 N N . VAL A 1 91 ? 9.262 -12.868 9.021 1.00 5.14 91 VAL A N 1
ATOM 736 C CA . VAL A 1 91 ? 8.556 -12.199 7.928 1.00 5.99 91 VAL A CA 1
ATOM 737 C C . VAL A 1 91 ? 7.475 -11.279 8.501 1.00 5.58 91 VAL A C 1
ATOM 738 O O . VAL A 1 91 ? 7.297 -10.155 8.026 1.00 5.81 91 VAL A O 1
ATOM 742 N N . VAL A 1 92 ? 6.744 -11.757 9.494 1.00 5.50 92 VAL A N 1
ATOM 743 C CA . VAL A 1 92 ? 5.721 -10.928 10.142 1.00 5.69 92 VAL A CA 1
ATOM 744 C C . VAL A 1 92 ? 6.335 -9.640 10.712 1.00 5.26 92 VAL A C 1
ATOM 745 O O . VAL A 1 92 ? 5.796 -8.563 10.489 1.00 5.39 92 VAL A O 1
ATOM 749 N N . ASP A 1 93 ? 7.457 -9.752 11.432 1.00 5.08 93 ASP A N 1
ATOM 750 C CA . ASP A 1 93 ? 8.032 -8.532 11.984 1.00 5.37 93 ASP A CA 1
ATOM 751 C C . ASP A 1 93 ? 8.573 -7.621 10.893 1.00 5.13 93 ASP A C 1
ATOM 752 O O . ASP A 1 93 ? 8.542 -6.408 11.051 1.00 5.52 93 ASP A O 1
ATOM 757 N N . THR A 1 94 ? 9.106 -8.183 9.799 1.00 4.73 94 THR A N 1
ATOM 758 C CA . THR A 1 94 ? 9.555 -7.331 8.694 1.00 4.75 94 THR A CA 1
ATOM 759 C C . THR A 1 94 ? 8.399 -6.522 8.103 1.00 5.20 94 THR A C 1
ATOM 760 O O . THR A 1 94 ? 8.530 -5.313 7.851 1.00 5.38 94 THR A O 1
ATOM 764 N N . LEU A 1 95 ? 7.262 -7.184 7.892 1.00 4.91 95 LEU A N 1
ATOM 765 C CA . LEU A 1 95 ? 6.076 -6.484 7.427 1.00 4.98 95 LEU A CA 1
ATOM 766 C C . LEU A 1 95 ? 5.623 -5.439 8.440 1.00 4.91 95 LEU A C 1
ATOM 767 O O . LEU A 1 95 ? 5.283 -4.311 8.087 1.00 5.61 95 LEU A O 1
ATOM 772 N N . ASP A 1 96 ? 5.545 -5.837 9.711 1.00 5.33 96 ASP A N 1
ATOM 773 C CA . ASP A 1 96 ? 5.040 -4.932 10.734 1.00 5.97 96 ASP A CA 1
ATOM 774 C C . ASP A 1 96 ? 5.955 -3.724 10.929 1.00 5.87 96 ASP A C 1
ATOM 775 O O . ASP A 1 96 ? 5.492 -2.617 11.152 1.00 6.72 96 ASP A O 1
ATOM 780 N N . ASP A 1 97 ? 7.260 -3.948 10.816 1.00 5.47 97 ASP A N 1
ATOM 781 C CA . ASP A 1 97 ? 8.220 -2.848 10.916 1.00 5.78 97 ASP A CA 1
ATOM 782 C C . ASP A 1 97 ? 7.913 -1.806 9.849 1.00 5.68 97 ASP A C 1
ATOM 783 O O . ASP A 1 97 ? 7.902 -0.604 10.126 1.00 6.38 97 ASP A O 1
ATOM 788 N N . PHE A 1 98 ? 7.666 -2.266 8.620 1.00 5.23 98 PHE A N 1
ATOM 789 C CA . PHE A 1 98 ? 7.411 -1.339 7.528 1.00 5.91 98 PHE A CA 1
ATOM 790 C C . PHE A 1 98 ? 6.090 -0.612 7.704 1.00 6.13 98 PHE A C 1
ATOM 791 O O . PHE A 1 98 ? 6.021 0.609 7.581 1.00 6.71 98 PHE A O 1
ATOM 799 N N . MET A 1 99 ? 5.034 -1.354 8.011 1.00 5.91 99 MET A N 1
ATOM 800 C CA . MET A 1 99 ? 3.720 -0.722 8.196 1.00 6.33 99 MET A CA 1
ATOM 801 C C . MET A 1 99 ? 3.713 0.260 9.364 1.00 6.81 99 MET A C 1
ATOM 802 O O . MET A 1 99 ? 2.985 1.246 9.344 1.00 8.23 99 MET A O 1
ATOM 807 N N . SER A 1 100 ? 4.562 0.005 10.364 1.00 6.84 100 SER A N 1
ATOM 808 C CA . SER A 1 100 ? 4.659 0.882 11.538 1.00 8.20 100 SER A CA 1
ATOM 809 C C . SER A 1 100 ? 5.370 2.189 11.232 1.00 8.60 100 SER A C 1
ATOM 810 O O . SER A 1 100 ? 5.300 3.114 12.048 1.00 10.52 100 SER A O 1
ATOM 813 N N . LEU A 1 101 ? 6.064 2.286 10.098 1.00 8.10 101 LEU A N 1
ATOM 814 C CA . LEU A 1 101 ? 6.681 3.557 9.675 1.00 8.58 101 LEU A CA 1
ATOM 815 C C . LEU A 1 101 ? 5.652 4.572 9.218 1.00 8.86 101 LEU A C 1
ATOM 816 O O . LEU A 1 101 ? 5.930 5.777 9.246 1.00 9.93 101 LEU A O 1
ATOM 821 N N . PHE A 1 102 ? 4.485 4.130 8.777 1.00 8.93 102 PHE A N 1
ATOM 822 C CA . PHE A 1 102 ? 3.481 5.062 8.309 1.00 9.06 102 PHE A CA 1
ATOM 823 C C . PHE A 1 102 ? 2.916 5.829 9.502 1.00 9.95 102 PHE A C 1
ATOM 824 O O . PHE A 1 102 ? 2.562 5.207 10.504 1.00 10.46 102 PHE A O 1
ATOM 832 N N . PRO A 1 103 ? 2.831 7.172 9.410 1.00 9.93 103 PRO A N 1
ATOM 833 C CA . PRO A 1 103 ? 2.367 7.970 10.545 1.00 10.76 103 PRO A CA 1
ATOM 834 C C . PRO A 1 103 ? 0.840 8.028 10.514 1.00 11.02 103 PRO A C 1
ATOM 835 O O . PRO A 1 103 ? 0.253 9.054 10.161 1.00 11.71 103 PRO A O 1
ATOM 839 N N . TRP A 1 104 ? 0.219 6.916 10.897 1.00 10.68 104 TRP A N 1
ATOM 840 C CA . TRP A 1 104 ? -1.244 6.749 10.790 1.00 11.13 104 TRP A CA 1
ATOM 841 C C . TRP A 1 104 ? -2.001 7.830 11.539 1.00 12.36 104 TRP A C 1
ATOM 842 O O . TRP A 1 104 ? -3.070 8.252 11.090 1.00 14.27 104 TRP A O 1
ATOM 853 N N . ALA A 1 105 ? -1.452 8.258 12.676 1.00 12.60 105 ALA A N 1
ATOM 854 C CA . ALA A 1 105 ? -2.111 9.220 13.555 1.00 13.69 105 ALA A CA 1
ATOM 855 C C . ALA A 1 105 ? -1.675 10.679 13.353 1.00 14.98 105 ALA A C 1
ATOM 856 O O . ALA A 1 105 ? -2.138 11.550 14.086 1.00 18.14 105 ALA A O 1
ATOM 858 N N . GLU A 1 106 ? -0.844 10.958 12.356 1.00 14.71 106 GLU A N 1
ATOM 859 C CA . GLU A 1 106 ? -0.367 12.315 12.102 1.00 15.17 106 GLU A CA 1
ATOM 860 C C . GLU A 1 106 ? -1.508 13.243 11.671 1.00 16.04 106 GLU A C 1
ATOM 861 O O . GLU A 1 106 ? -2.240 12.943 10.730 1.00 18.06 106 GLU A O 1
ATOM 867 N N . GLU A 1 107 ? -1.633 14.383 12.353 1.00 17.09 107 GLU A N 1
ATOM 868 C CA . GLU A 1 107 ? -2.698 15.342 12.082 1.00 17.72 107 GLU A CA 1
ATOM 869 C C . GLU A 1 107 ? -2.332 16.464 11.111 1.00 19.96 107 GLU A C 1
ATOM 870 O O . GLU A 1 107 ? -3.231 17.167 10.644 1.00 23.80 107 GLU A O 1
ATOM 876 N N . ASN A 1 108 ? -1.039 16.681 10.864 1.00 19.55 108 ASN A N 1
ATOM 877 C CA . ASN A 1 108 ? -0.588 17.586 9.798 1.00 17.19 108 ASN A CA 1
ATOM 878 C C . ASN A 1 108 ? -0.718 16.787 8.509 1.00 19.33 108 ASN A C 1
ATOM 879 O O . ASN A 1 108 ? 0.121 15.948 8.218 1.00 19.57 108 ASN A O 1
ATOM 884 N N . GLN A 1 109 ? -1.789 17.029 7.758 1.00 22.10 109 GLN A N 1
ATOM 885 C CA . GLN A 1 109 ? -2.094 16.196 6.591 1.00 24.91 109 GLN A CA 1
ATOM 886 C C . GLN A 1 109 ? -1.089 16.353 5.452 1.00 23.57 109 GLN A C 1
ATOM 887 O O . GLN A 1 109 ? -0.844 15.395 4.720 1.00 23.01 109 GLN A O 1
ATOM 893 N N . ASP A 1 110 ? -0.508 17.545 5.302 1.00 24.60 110 ASP A N 1
ATOM 894 C CA . ASP A 1 110 ? 0.561 17.731 4.312 1.00 23.56 110 ASP A CA 1
ATOM 895 C C . ASP A 1 110 ? 1.781 16.870 4.638 1.00 18.68 110 ASP A C 1
ATOM 896 O O . ASP A 1 110 ? 2.322 16.203 3.761 1.00 22.44 110 ASP A O 1
ATOM 901 N N . LEU A 1 111 ? 2.221 16.923 5.882 1.00 16.28 111 LEU A N 1
ATOM 902 C CA . LEU A 1 111 ? 3.312 16.088 6.353 1.00 16.61 111 LEU A CA 1
ATOM 903 C C . LEU A 1 111 ? 2.975 14.590 6.223 1.00 14.67 111 LEU A C 1
ATOM 904 O O . LEU A 1 111 ? 3.808 13.784 5.769 1.00 17.06 111 LEU A O 1
ATOM 909 N N . LYS A 1 112 ? 1.768 14.221 6.640 1.00 14.05 112 LYS A N 1
ATOM 910 C CA . LYS A 1 112 ? 1.320 12.829 6.524 1.00 14.51 112 LYS A CA 1
ATOM 911 C C . LYS A 1 112 ? 1.383 12.332 5.074 1.00 15.01 112 LYS A C 1
ATOM 912 O O . LYS A 1 112 ? 1.941 11.270 4.807 1.00 14.91 112 LYS A O 1
ATOM 918 N N . GLU A 1 113 ? 0.836 13.124 4.152 1.00 18.92 113 GLU A N 1
ATOM 919 C CA . GLU A 1 113 ? 0.840 12.760 2.732 1.00 19.40 113 GLU A CA 1
ATOM 920 C C . GLU A 1 113 ? 2.257 12.646 2.190 1.00 17.53 113 GLU A C 1
ATOM 921 O O . GLU A 1 113 ? 2.560 11.682 1.494 1.00 17.63 113 GLU A O 1
ATOM 927 N N . ARG A 1 114 ? 3.123 13.612 2.501 1.00 18.70 114 ARG A N 1
ATOM 928 C CA . ARG A 1 114 ? 4.517 13.537 2.035 1.00 18.69 114 ARG A CA 1
ATOM 929 C C . ARG A 1 114 ? 5.242 12.288 2.560 1.00 15.82 114 ARG A C 1
ATOM 930 O O . ARG A 1 114 ? 6.002 11.654 1.823 1.00 16.55 114 ARG A O 1
ATOM 938 N N . THR A 1 115 ? 5.009 11.955 3.830 1.00 12.32 115 THR A N 1
ATOM 939 C CA . THR A 1 115 ? 5.642 10.774 4.431 1.00 13.18 115 THR A CA 1
ATOM 940 C C . THR A 1 115 ? 5.114 9.482 3.818 1.00 12.63 115 THR A C 1
ATOM 941 O O . THR A 1 115 ? 5.898 8.602 3.448 1.00 11.67 115 THR A O 1
ATOM 945 N N . PHE A 1 116 ? 3.793 9.381 3.723 1.00 12.75 116 PHE A N 1
ATOM 946 C CA . PHE A 1 116 ? 3.161 8.245 3.034 1.00 11.40 116 PHE A CA 1
ATOM 947 C C . PHE A 1 116 ? 3.706 8.092 1.613 1.00 11.86 116 PHE A C 1
ATOM 948 O O . PHE A 1 116 ? 4.071 6.985 1.192 1.00 11.11 116 PHE A O 1
ATOM 956 N N . ASN A 1 117 ? 3.751 9.202 0.869 1.00 13.72 117 ASN A N 1
ATOM 957 C CA . ASN A 1 117 ? 4.203 9.129 -0.530 1.00 14.20 117 ASN A CA 1
ATOM 958 C C . ASN A 1 117 ? 5.667 8.669 -0.627 1.00 12.68 117 ASN A C 1
ATOM 959 O O . ASN A 1 117 ? 5.999 7.855 -1.492 1.00 13.16 117 ASN A O 1
ATOM 964 N N . ASP A 1 118 ? 6.528 9.167 0.265 1.00 13.62 118 ASP A N 1
ATOM 965 C CA . ASP A 1 118 ? 7.932 8.727 0.311 1.00 13.82 118 ASP A CA 1
ATOM 966 C C . ASP A 1 118 ? 8.051 7.236 0.612 1.00 11.31 118 ASP A C 1
ATOM 967 O O . ASP A 1 118 ? 8.807 6.521 -0.047 1.00 12.36 118 ASP A O 1
ATOM 972 N N . LEU A 1 119 ? 7.294 6.770 1.600 1.00 10.43 119 LEU A N 1
ATOM 973 C CA . LEU A 1 119 ? 7.283 5.354 1.935 1.00 10.27 119 LEU A CA 1
ATOM 974 C C . LEU A 1 119 ? 6.866 4.500 0.752 1.00 9.45 119 LEU A C 1
ATOM 975 O O . LEU A 1 119 ? 7.482 3.456 0.496 1.00 10.82 119 LEU A O 1
ATOM 980 N N . LEU A 1 120 ? 5.825 4.922 0.045 1.00 8.99 120 LEU A N 1
ATOM 981 C CA . LEU A 1 120 ? 5.268 4.124 -1.040 1.00 10.71 120 LEU A CA 1
ATOM 982 C C . LEU A 1 120 ? 6.144 4.159 -2.300 1.00 11.29 120 LEU A C 1
ATOM 983 O O . LEU A 1 120 ? 6.247 3.173 -3.019 1.00 14.89 120 LEU A O 1
ATOM 988 N N . THR A 1 121 ? 6.794 5.297 -2.542 1.00 10.80 121 THR A N 1
ATOM 989 C CA . THR A 1 121 ? 7.552 5.545 -3.759 1.00 11.63 121 THR A CA 1
ATOM 990 C C . THR A 1 121 ? 8.988 5.037 -3.651 1.00 11.06 121 THR A C 1
ATOM 991 O O . THR A 1 121 ? 9.466 4.331 -4.546 1.00 12.32 121 THR A O 1
ATOM 995 N N . ARG A 1 122 ? 9.652 5.392 -2.551 1.00 11.01 122 ARG A N 1
ATOM 996 C CA . ARG A 1 122 ? 11.087 5.187 -2.384 1.00 12.43 122 ARG A CA 1
ATOM 997 C C . ARG A 1 122 ? 11.426 3.984 -1.529 1.00 10.73 122 ARG A C 1
ATOM 998 O O . ARG A 1 122 ? 12.358 3.263 -1.843 1.00 13.03 122 ARG A O 1
ATOM 1006 N N . GLN A 1 123 ? 10.684 3.748 -0.452 1.00 9.81 123 GLN A N 1
ATOM 1007 C CA . GLN A 1 123 ? 11.061 2.679 0.473 1.00 10.37 123 GLN A CA 1
ATOM 1008 C C . GLN A 1 123 ? 10.414 1.341 0.131 1.00 8.44 123 GLN A C 1
ATOM 1009 O O . GLN A 1 123 ? 11.059 0.299 0.230 1.00 9.98 123 GLN A O 1
ATOM 1015 N N . ALA A 1 124 ? 9.159 1.382 -0.291 1.00 7.21 124 ALA A N 1
ATOM 1016 C CA . ALA A 1 124 ? 8.425 0.160 -0.600 1.00 7.06 124 ALA A CA 1
ATOM 1017 C C . ALA A 1 124 ? 9.122 -0.733 -1.638 1.00 6.73 124 ALA A C 1
ATOM 1018 O O . ALA A 1 124 ? 9.136 -1.935 -1.449 1.00 6.92 124 ALA A O 1
ATOM 1020 N N . PRO A 1 125 ? 9.744 -0.177 -2.699 1.00 6.87 125 PRO A N 1
ATOM 1021 C CA . PRO A 1 125 ? 10.360 -1.119 -3.641 1.00 7.07 125 PRO A CA 1
ATOM 1022 C C . PRO A 1 125 ? 11.446 -2.007 -3.011 1.00 6.76 125 PRO A C 1
ATOM 1023 O O . PRO A 1 125 ? 11.654 -3.127 -3.464 1.00 7.27 125 PRO A O 1
ATOM 1027 N N . HIS A 1 126 ? 12.133 -1.508 -1.996 1.00 7.58 126 HIS A N 1
ATOM 1028 C CA . HIS A 1 126 ? 13.168 -2.301 -1.356 1.00 7.85 126 HIS A CA 1
ATOM 1029 C C . HIS A 1 126 ? 12.573 -3.412 -0.513 1.00 7.74 126 HIS A C 1
ATOM 1030 O O . HIS A 1 126 ? 13.014 -4.554 -0.587 1.00 8.65 126 HIS A O 1
ATOM 1037 N N . LEU A 1 127 ? 11.532 -3.101 0.245 1.00 7.89 127 LEU A N 1
ATOM 1038 C CA . LEU A 1 127 ? 10.804 -4.104 1.002 1.00 8.26 127 LEU A CA 1
ATOM 1039 C C . LEU A 1 127 ? 10.169 -5.139 0.084 1.00 7.12 127 LEU A C 1
ATOM 1040 O O . LEU A 1 127 ? 10.272 -6.342 0.331 1.00 7.77 127 LEU A O 1
ATOM 1045 N N . LEU A 1 128 ? 9.467 -4.672 -0.940 1.00 6.51 128 LEU A N 1
ATOM 1046 C CA . LEU A 1 128 ? 8.754 -5.570 -1.826 1.00 6.65 128 LEU A CA 1
ATOM 1047 C C . LEU A 1 128 ? 9.709 -6.488 -2.585 1.00 6.45 128 LEU A C 1
ATOM 1048 O O . LEU A 1 128 ? 9.411 -7.660 -2.772 1.00 6.76 128 LEU A O 1
ATOM 1053 N N . LYS A 1 129 ? 10.858 -5.967 -3.026 1.00 6.27 129 LYS A N 1
ATOM 1054 C CA . LYS A 1 129 ? 11.856 -6.822 -3.657 1.00 6.77 129 LYS A CA 1
ATOM 1055 C C . LYS A 1 129 ? 12.330 -7.892 -2.692 1.00 6.78 129 LYS A C 1
ATOM 1056 O O . LYS A 1 129 ? 12.448 -9.061 -3.053 1.00 6.78 129 LYS A O 1
ATOM 1062 N N . ASP A 1 130 ? 12.605 -7.509 -1.450 1.00 7.03 130 ASP A N 1
ATOM 1063 C CA . ASP A 1 130 ? 13.099 -8.499 -0.493 1.00 7.54 130 ASP A CA 1
ATOM 1064 C C . ASP A 1 130 ? 12.014 -9.564 -0.210 1.00 7.32 130 ASP A C 1
ATOM 1065 O O . ASP A 1 130 ? 12.313 -10.752 -0.129 1.00 7.23 130 ASP A O 1
ATOM 1070 N N . LEU A 1 131 ? 10.763 -9.156 -0.091 1.00 7.18 131 LEU A N 1
ATOM 1071 C CA . LEU A 1 131 ? 9.673 -10.110 0.130 1.00 7.39 131 LEU A CA 1
ATOM 1072 C C . LEU A 1 131 ? 9.468 -11.041 -1.068 1.00 6.27 131 LEU A C 1
ATOM 1073 O O . LEU A 1 131 ? 9.290 -12.256 -0.912 1.00 6.94 131 LEU A O 1
ATOM 1078 N N . ASP A 1 132 ? 9.473 -10.455 -2.267 1.00 6.14 132 ASP A N 1
ATOM 1079 C CA . ASP A 1 132 ? 9.311 -11.212 -3.495 1.00 6.59 132 ASP A CA 1
ATOM 1080 C C . ASP A 1 132 ? 10.457 -12.200 -3.677 1.00 6.35 132 ASP A C 1
ATOM 1081 O O . ASP A 1 132 ? 10.240 -13.341 -4.082 1.00 7.15 132 ASP A O 1
ATOM 1086 N N . THR A 1 133 ? 11.670 -11.753 -3.401 1.00 6.58 133 THR A N 1
ATOM 1087 C CA . THR A 1 133 ? 12.837 -12.625 -3.510 1.00 7.03 133 THR A CA 1
ATOM 1088 C C . THR A 1 133 ? 12.763 -13.779 -2.500 1.00 6.34 133 THR A C 1
ATOM 1089 O O . THR A 1 133 ? 13.047 -14.931 -2.852 1.00 6.72 133 THR A O 1
ATOM 1093 N N . TYR A 1 134 ? 12.349 -13.483 -1.271 1.00 6.00 134 TYR A N 1
ATOM 1094 C CA . TYR A 1 134 ? 12.237 -14.514 -0.244 1.00 7.04 134 TYR A CA 1
ATOM 1095 C C . TYR A 1 134 ? 11.164 -15.543 -0.607 1.00 6.52 134 TYR A C 1
ATOM 1096 O O . TYR A 1 134 ? 11.357 -16.737 -0.436 1.00 7.29 134 TYR A O 1
ATOM 1105 N N . LEU A 1 135 ? 10.019 -15.071 -1.091 1.00 6.53 135 LEU A N 1
ATOM 1106 C CA . LEU A 1 135 ? 8.960 -15.972 -1.538 1.00 6.53 135 LEU A CA 1
ATOM 1107 C C . LEU A 1 135 ? 9.420 -16.820 -2.724 1.00 6.68 135 LEU A C 1
ATOM 1108 O O . LEU A 1 135 ? 9.141 -18.022 -2.814 1.00 7.50 135 LEU A O 1
ATOM 1113 N N . GLY A 1 136 ? 10.081 -16.164 -3.667 1.00 7.13 136 GLY A N 1
ATOM 1114 C CA . GLY A 1 136 ? 10.501 -16.837 -4.878 1.00 8.24 136 GLY A CA 1
ATOM 1115 C C . GLY A 1 136 ? 9.318 -17.526 -5.527 1.00 7.60 136 GLY A C 1
ATOM 1116 O O . GLY A 1 136 ? 8.208 -16.993 -5.551 1.00 8.14 136 GLY A O 1
ATOM 1117 N N . ASP A 1 137 ? 9.558 -18.733 -6.024 1.00 8.77 137 ASP A N 1
ATOM 1118 C CA . ASP A 1 137 ? 8.536 -19.564 -6.632 1.00 9.38 137 ASP A CA 1
ATOM 1119 C C . ASP A 1 137 ? 7.895 -20.532 -5.650 1.00 8.59 137 ASP A C 1
ATOM 1120 O O . ASP A 1 137 ? 7.194 -21.431 -6.078 1.00 9.80 137 ASP A O 1
ATOM 1125 N N . LYS A 1 138 ? 8.072 -20.331 -4.341 1.00 7.88 138 LYS A N 1
ATOM 1126 C CA . LYS A 1 138 ? 7.435 -21.200 -3.360 1.00 7.24 138 LYS A CA 1
ATOM 1127 C C . LYS A 1 138 ? 5.910 -21.047 -3.404 1.00 6.91 138 LYS A C 1
ATOM 1128 O O . LYS A 1 138 ? 5.359 -20.035 -3.857 1.00 7.22 138 LYS A O 1
ATOM 1134 N N . GLU A 1 139 ? 5.254 -22.086 -2.921 1.00 7.18 139 GLU A N 1
ATOM 1135 C CA . GLU A 1 139 ? 3.787 -22.047 -2.848 1.00 7.32 139 GLU A CA 1
ATOM 1136 C C . GLU A 1 139 ? 3.245 -20.990 -1.867 1.00 6.59 139 GLU A C 1
ATOM 1137 O O . GLU A 1 139 ? 2.243 -20.319 -2.150 1.00 7.60 139 GLU A O 1
ATOM 1143 N N . TRP A 1 140 ? 3.934 -20.844 -0.736 1.00 6.18 140 TRP A N 1
ATOM 1144 C CA . TRP A 1 140 ? 3.610 -19.930 0.402 1.00 6.81 140 TRP A CA 1
ATOM 1145 C C . TRP A 1 140 ? 4.942 -19.445 0.901 1.00 5.64 140 TRP A C 1
ATOM 1146 O O . TRP A 1 140 ? 5.990 -20.033 0.613 1.00 6.05 140 TRP A O 1
ATOM 1157 N N . PHE A 1 141 ? 4.934 -18.434 1.746 1.00 5.45 141 PHE A N 1
ATOM 1158 C CA . PHE A 1 141 ? 6.230 -17.935 2.247 1.00 5.47 141 PHE A CA 1
ATOM 1159 C C . PHE A 1 141 ? 7.181 -19.023 2.739 1.00 5.89 141 PHE A C 1
ATOM 1160 O O . PHE A 1 141 ? 8.371 -18.981 2.438 1.00 7.37 141 PHE A O 1
ATOM 1168 N N . ILE A 1 142 ? 6.665 -19.945 3.541 1.00 6.16 142 ILE A N 1
ATOM 1169 C CA . ILE A 1 142 ? 7.526 -20.937 4.212 1.00 6.77 142 ILE A CA 1
ATOM 1170 C C . ILE A 1 142 ? 7.877 -22.110 3.320 1.00 6.88 142 ILE A C 1
ATOM 1171 O O . ILE A 1 142 ? 8.768 -22.892 3.674 1.00 9.01 142 ILE A O 1
ATOM 1176 N N . GLY A 1 143 ? 7.145 -22.282 2.226 1.00 7.01 143 GLY A N 1
ATOM 1177 C CA . GLY A 1 143 ? 7.254 -23.474 1.401 1.00 6.85 143 GLY A CA 1
ATOM 1178 C C . GLY A 1 143 ? 5.882 -23.981 1.028 1.00 6.59 143 GLY A C 1
ATOM 1179 O O . GLY A 1 143 ? 5.115 -23.274 0.389 1.00 7.29 143 GLY A O 1
ATOM 1180 N N . ASN A 1 144 ? 5.601 -25.227 1.387 1.00 7.19 144 ASN A N 1
ATOM 1181 C CA . ASN A 1 144 ? 4.459 -25.935 0.831 1.00 7.49 144 ASN A CA 1
ATOM 1182 C C . ASN A 1 144 ? 3.173 -25.811 1.644 1.00 7.65 144 ASN A C 1
ATOM 1183 O O . ASN A 1 144 ? 2.186 -26.454 1.292 1.00 10.38 144 ASN A O 1
ATOM 1188 N N . TYR A 1 145 ? 3.128 -24.973 2.669 1.00 6.94 145 TYR A N 1
ATOM 1189 C CA . TYR A 1 145 ? 1.900 -24.814 3.437 1.00 7.02 145 TYR A CA 1
ATOM 1190 C C . TYR A 1 145 ? 1.732 -23.382 3.925 1.00 6.34 145 TYR A C 1
ATOM 1191 O O . TYR A 1 145 ? 2.717 -22.678 4.151 1.00 6.74 145 TYR A O 1
ATOM 1200 N N . VAL A 1 146 ? 0.476 -22.982 4.127 1.00 6.15 146 VAL A N 1
ATOM 1201 C CA . VAL A 1 146 ? 0.151 -21.641 4.595 1.00 6.03 146 VAL A CA 1
ATOM 1202 C C . VAL A 1 146 ? 0.529 -21.438 6.055 1.00 5.71 146 VAL A C 1
ATOM 1203 O O . VAL A 1 146 ? 0.375 -22.328 6.900 1.00 6.29 146 VAL A O 1
ATOM 1207 N N . THR A 1 147 ? 1.016 -20.236 6.336 1.00 5.34 147 THR A N 1
ATOM 1208 C CA . THR A 1 147 ? 1.296 -19.813 7.706 1.00 5.34 147 THR A CA 1
ATOM 1209 C C . THR A 1 147 ? 0.680 -18.441 7.928 1.00 5.53 147 THR A C 1
ATOM 1210 O O . THR A 1 147 ? 0.236 -17.766 6.999 1.00 5.14 147 THR A O 1
ATOM 1214 N N . TRP A 1 148 ? 0.716 -17.986 9.183 1.00 5.61 148 TRP A N 1
ATOM 1215 C CA . TRP A 1 148 ? 0.124 -16.684 9.477 1.00 6.19 148 TRP A CA 1
ATOM 1216 C C . TRP A 1 148 ? 0.939 -15.529 8.888 1.00 5.26 148 TRP A C 1
ATOM 1217 O O . TRP A 1 148 ? 0.410 -14.424 8.760 1.00 5.63 148 TRP A O 1
ATOM 1228 N N . ALA A 1 149 ? 2.173 -15.790 8.454 1.00 5.37 149 ALA A N 1
ATOM 1229 C CA . ALA A 1 149 ? 2.916 -14.807 7.662 1.00 5.08 149 ALA A CA 1
ATOM 1230 C C . ALA A 1 149 ? 2.222 -14.518 6.337 1.00 4.97 149 ALA A C 1
ATOM 1231 O O . ALA A 1 149 ? 2.189 -13.365 5.894 1.00 5.01 149 ALA A O 1
ATOM 1233 N N . ASP A 1 150 ? 1.676 -15.546 5.679 1.00 4.74 150 ASP A N 1
ATOM 1234 C CA . ASP A 1 150 ? 0.949 -15.329 4.439 1.00 5.06 150 ASP A CA 1
ATOM 1235 C C . ASP A 1 150 ? -0.297 -14.484 4.706 1.00 4.85 150 ASP A C 1
ATOM 1236 O O . ASP A 1 150 ? -0.612 -13.572 3.932 1.00 5.23 150 ASP A O 1
ATOM 1241 N N . PHE A 1 151 ? -1.018 -14.795 5.793 1.00 4.69 151 PHE A N 1
ATOM 1242 C CA . PHE A 1 151 ? -2.153 -13.975 6.189 1.00 5.32 151 PHE A CA 1
ATOM 1243 C C . PHE A 1 151 ? -1.741 -12.524 6.366 1.00 4.82 151 PHE A C 1
ATOM 1244 O O . PHE A 1 151 ? -2.416 -11.606 5.903 1.00 5.11 151 PHE A O 1
ATOM 1252 N N . TYR A 1 152 ? -0.610 -12.316 7.053 1.00 4.71 152 TYR A N 1
ATOM 1253 C CA . TYR A 1 152 ? -0.191 -10.950 7.327 1.00 4.91 152 TYR A CA 1
ATOM 1254 C C . TYR A 1 152 ? 0.164 -10.198 6.044 1.00 4.74 152 TYR A C 1
ATOM 1255 O O . TYR A 1 152 ? -0.083 -9.006 5.947 1.00 5.42 152 TYR A O 1
ATOM 1264 N N . TRP A 1 153 ? 0.714 -10.902 5.056 1.00 4.77 153 TRP A N 1
ATOM 1265 C CA . TRP A 1 153 ? 0.914 -10.261 3.751 1.00 4.75 153 TRP A CA 1
ATOM 1266 C C . TRP A 1 153 ? -0.415 -9.831 3.136 1.00 5.04 153 TRP A C 1
ATOM 1267 O O . TRP A 1 153 ? -0.515 -8.707 2.630 1.00 5.29 153 TRP A O 1
ATOM 1278 N N . ASP A 1 154 ? -1.437 -10.686 3.140 1.00 5.02 154 ASP A N 1
ATOM 1279 C CA . ASP A 1 154 ? -2.705 -10.237 2.584 1.00 5.08 154 ASP A CA 1
ATOM 1280 C C . ASP A 1 154 ? -3.212 -8.989 3.308 1.00 5.25 154 ASP A C 1
ATOM 1281 O O . ASP A 1 154 ? -3.687 -8.056 2.685 1.00 5.63 154 ASP A O 1
ATOM 1286 N N . ILE A 1 155 ? -3.113 -8.991 4.632 1.00 5.24 155 ILE A N 1
ATOM 1287 C CA . ILE A 1 155 ? -3.606 -7.885 5.440 1.00 5.68 155 ILE A CA 1
ATOM 1288 C C . ILE A 1 155 ? -2.847 -6.597 5.153 1.00 5.44 155 ILE A C 1
ATOM 1289 O O . ILE A 1 155 ? -3.451 -5.554 4.871 1.00 5.81 155 ILE A O 1
ATOM 1294 N N . CYS A 1 156 ? -1.523 -6.670 5.190 1.00 5.42 156 CYS A N 1
ATOM 1295 C CA . CYS A 1 156 ? -0.725 -5.466 4.951 1.00 5.82 156 CYS A CA 1
ATOM 1296 C C . CYS A 1 156 ? -0.930 -4.943 3.541 1.00 5.73 156 CYS A C 1
ATOM 1297 O O . CYS A 1 156 ? -1.092 -3.736 3.322 1.00 6.54 156 CYS A O 1
ATOM 1300 N N . SER A 1 157 ? -0.903 -5.860 2.569 1.00 5.56 157 SER A N 1
ATOM 1301 C CA . SER A 1 157 ? -1.033 -5.472 1.181 1.00 5.91 157 SER A CA 1
ATOM 1302 C C . SER A 1 157 ? -2.405 -4.910 0.846 1.00 6.17 157 SER A C 1
ATOM 1303 O O . SER A 1 157 ? -2.503 -4.053 -0.026 1.00 6.76 157 SER A O 1
ATOM 1306 N N . THR A 1 158 ? -3.455 -5.370 1.534 1.00 6.05 158 THR A N 1
ATOM 1307 C CA . THR A 1 158 ? -4.790 -4.832 1.283 1.00 6.35 158 THR A CA 1
ATOM 1308 C C . THR A 1 158 ? -4.790 -3.334 1.590 1.00 6.90 158 THR A C 1
ATOM 1309 O O . THR A 1 158 ? -5.283 -2.533 0.798 1.00 8.14 158 THR A O 1
ATOM 1313 N N . THR A 1 159 ? -4.191 -2.955 2.714 1.00 6.87 159 THR A N 1
ATOM 1314 C CA . THR A 1 159 ? -4.094 -1.532 3.060 1.00 7.92 159 THR A CA 1
ATOM 1315 C C . THR A 1 159 ? -3.126 -0.782 2.146 1.00 7.84 159 THR A C 1
ATOM 1316 O O . THR A 1 159 ? -3.407 0.339 1.723 1.00 8.66 159 THR A O 1
ATOM 1320 N N . LEU A 1 160 ? -1.988 -1.376 1.801 1.00 7.74 160 LEU A N 1
ATOM 1321 C CA . LEU A 1 160 ? -1.077 -0.722 0.859 1.00 7.97 160 LEU A CA 1
ATOM 1322 C C . LEU A 1 160 ? -1.761 -0.414 -0.462 1.00 7.61 160 LEU A C 1
ATOM 1323 O O . LEU A 1 160 ? -1.516 0.652 -1.038 1.00 8.82 160 LEU A O 1
ATOM 1328 N N . LEU A 1 161 ? -2.615 -1.322 -0.938 1.00 8.07 161 LEU A N 1
ATOM 1329 C CA . LEU A 1 161 ? -3.322 -1.104 -2.207 1.00 7.92 161 LEU A CA 1
ATOM 1330 C C . LEU A 1 161 ? -4.386 -0.020 -2.126 1.00 9.26 161 LEU A C 1
ATOM 1331 O O . LEU A 1 161 ? -4.688 0.635 -3.125 1.00 10.90 161 LEU A O 1
ATOM 1336 N N . VAL A 1 162 ? -4.976 0.176 -0.953 1.00 9.48 162 VAL A N 1
ATOM 1337 C CA . VAL A 1 162 ? -5.860 1.326 -0.739 1.00 11.19 162 VAL A CA 1
ATOM 1338 C C . VAL A 1 162 ? -5.057 2.611 -0.920 1.00 11.74 162 VAL A C 1
ATOM 1339 O O . VAL A 1 162 ? -5.513 3.564 -1.559 1.00 14.13 162 VAL A O 1
ATOM 1343 N N . LEU A 1 163 ? -3.864 2.636 -0.344 1.00 11.60 163 LEU A N 1
ATOM 1344 C CA . LEU A 1 163 ? -3.012 3.817 -0.402 1.00 12.65 163 LEU A CA 1
ATOM 1345 C C . LEU A 1 163 ? -2.429 4.055 -1.796 1.00 11.83 163 LEU A C 1
ATOM 1346 O O . LEU A 1 163 ? -2.219 5.196 -2.184 1.00 16.55 163 LEU A O 1
ATOM 1351 N N . LYS A 1 164 ? -2.151 2.978 -2.538 1.00 10.99 164 LYS A N 1
ATOM 1352 C CA . LYS A 1 164 ? -1.523 3.064 -3.851 1.00 12.35 164 LYS A CA 1
ATOM 1353 C C . LYS A 1 164 ? -1.966 1.888 -4.710 1.00 10.94 164 LYS A C 1
ATOM 1354 O O . LYS A 1 164 ? -1.378 0.808 -4.685 1.00 10.58 164 LYS A O 1
ATOM 1360 N N . PRO A 1 165 ? -3.088 2.062 -5.422 1.00 11.64 165 PRO A N 1
ATOM 1361 C CA . PRO A 1 165 ? -3.682 0.954 -6.177 1.00 11.11 165 PRO A CA 1
ATOM 1362 C C . PRO A 1 165 ? -2.778 0.182 -7.129 1.00 11.26 165 PRO A C 1
ATOM 1363 O O . PRO A 1 165 ? -3.013 -0.992 -7.346 1.00 11.99 165 PRO A O 1
ATOM 1367 N N . ASP A 1 166 ? -1.781 0.845 -7.708 1.00 12.80 166 ASP A N 1
ATOM 1368 C CA . ASP A 1 166 ? -0.883 0.201 -8.665 1.00 12.62 166 ASP A CA 1
ATOM 1369 C C . ASP A 1 166 ? 0.341 -0.455 -8.038 1.00 12.01 166 ASP A C 1
ATOM 1370 O O . ASP A 1 166 ? 1.234 -0.898 -8.761 1.00 13.54 166 ASP A O 1
ATOM 1375 N N . LEU A 1 167 ? 0.392 -0.536 -6.713 1.00 11.31 167 LEU A N 1
ATOM 1376 C CA . LEU A 1 167 ? 1.646 -0.844 -6.055 1.00 11.90 167 LEU A CA 1
ATOM 1377 C C . LEU A 1 167 ? 2.215 -2.210 -6.429 1.00 10.92 167 LEU A C 1
ATOM 1378 O O . LEU A 1 167 ? 3.436 -2.372 -6.475 1.00 12.71 167 LEU A O 1
ATOM 1383 N N . LEU A 1 168 ? 1.350 -3.188 -6.680 1.00 10.74 168 LEU A N 1
ATOM 1384 C CA . LEU A 1 168 ? 1.825 -4.549 -6.880 1.00 9.88 168 LEU A CA 1
ATOM 1385 C C . LEU A 1 168 ? 1.921 -4.960 -8.327 1.00 11.98 168 LEU A C 1
ATOM 1386 O O . LEU A 1 168 ? 2.154 -6.145 -8.622 1.00 12.89 168 LEU A O 1
ATOM 1391 N N . GLY A 1 169 ? 1.806 -3.961 -9.217 1.00 14.07 169 GLY A N 1
ATOM 1392 C CA . GLY A 1 169 ? 1.874 -4.154 -10.654 1.00 16.45 169 GLY A CA 1
ATOM 1393 C C . GLY A 1 169 ? 3.046 -4.979 -11.126 1.00 17.33 169 GLY A C 1
ATOM 1394 O O . GLY A 1 169 ? 2.883 -5.809 -12.010 1.00 24.55 169 GLY A O 1
ATOM 1395 N N . ILE A 1 170 ? 4.213 -4.781 -10.522 1.00 15.25 170 ILE A N 1
ATOM 1396 C CA . ILE A 1 170 ? 5.397 -5.481 -10.974 1.00 14.36 170 ILE A CA 1
ATOM 1397 C C . ILE A 1 170 ? 5.837 -6.625 -10.065 1.00 11.97 170 ILE A C 1
ATOM 1398 O O . ILE A 1 170 ? 6.940 -7.141 -10.228 1.00 12.38 170 ILE A O 1
ATOM 1403 N N . TYR A 1 171 ? 4.960 -7.054 -9.150 1.00 10.64 171 TYR A N 1
ATOM 1404 C CA . TYR A 1 171 ? 5.264 -8.163 -8.244 1.00 9.53 171 TYR A CA 1
ATOM 1405 C C . TYR A 1 171 ? 4.196 -9.237 -8.379 1.00 8.75 171 TYR A C 1
ATOM 1406 O O . TYR A 1 171 ? 3.458 -9.516 -7.428 1.00 8.31 171 TYR A O 1
ATOM 1415 N N . PRO A 1 172 ? 4.103 -9.892 -9.551 1.00 8.90 172 PRO A N 1
ATOM 1416 C CA . PRO A 1 172 ? 3.077 -10.916 -9.733 1.00 9.27 172 PRO A CA 1
ATOM 1417 C C . PRO A 1 172 ? 3.144 -12.045 -8.714 1.00 7.90 172 PRO A C 1
ATOM 1418 O O . PRO A 1 172 ? 2.104 -12.615 -8.399 1.00 8.81 172 PRO A O 1
ATOM 1422 N N . ARG A 1 173 ? 4.307 -12.382 -8.181 1.00 7.61 173 ARG A N 1
ATOM 1423 C CA . ARG A 1 173 ? 4.333 -13.443 -7.177 1.00 8.05 173 ARG A CA 1
ATOM 1424 C C . ARG A 1 173 ? 3.667 -13.036 -5.876 1.00 6.10 173 ARG A C 1
ATOM 1425 O O . ARG A 1 173 ? 3.059 -13.855 -5.200 1.00 6.29 173 ARG A O 1
ATOM 1433 N N . LEU A 1 174 ? 3.771 -11.749 -5.537 1.00 6.43 174 LEU A N 1
ATOM 1434 C CA . LEU A 1 174 ? 3.125 -11.224 -4.336 1.00 6.55 174 LEU A CA 1
ATOM 1435 C C . LEU A 1 174 ? 1.620 -11.065 -4.544 1.00 6.60 174 LEU A C 1
ATOM 1436 O O . LEU A 1 174 ? 0.838 -11.229 -3.604 1.00 6.62 174 LEU A O 1
ATOM 1441 N N . VAL A 1 175 ? 1.208 -10.734 -5.772 1.00 6.98 175 VAL A N 1
ATOM 1442 C CA . VAL A 1 175 ? -0.213 -10.756 -6.129 1.00 7.23 175 VAL A CA 1
ATOM 1443 C C . VAL A 1 175 ? -0.766 -12.176 -6.015 1.00 6.84 175 VAL A C 1
ATOM 1444 O O . VAL A 1 175 ? -1.834 -12.397 -5.448 1.00 6.67 175 VAL A O 1
ATOM 1448 N N . SER A 1 176 ? -0.045 -13.139 -6.568 1.00 6.42 176 SER A N 1
ATOM 1449 C CA . SER A 1 176 ? -0.499 -14.520 -6.510 1.00 6.98 176 SER A CA 1
ATOM 1450 C C . SER A 1 176 ? -0.616 -14.999 -5.061 1.00 5.95 176 SER A C 1
ATOM 1451 O O . SER A 1 176 ? -1.594 -15.684 -4.726 1.00 6.65 176 SER A O 1
ATOM 1454 N N . LEU A 1 177 ? 0.325 -14.604 -4.200 1.00 6.03 177 LEU A N 1
ATOM 1455 C CA . LEU A 1 177 ? 0.257 -15.052 -2.815 1.00 6.17 177 LEU A CA 1
ATOM 1456 C C . LEU A 1 177 ? -0.988 -14.487 -2.126 1.00 5.83 177 LEU A C 1
ATOM 1457 O O . LEU A 1 177 ? -1.705 -15.200 -1.411 1.00 6.58 177 LEU A O 1
ATOM 1462 N N . ARG A 1 178 ? -1.258 -13.197 -2.311 1.00 6.00 178 ARG A N 1
ATOM 1463 C CA . ARG A 1 178 ? -2.445 -12.655 -1.682 1.00 7.22 178 ARG A CA 1
ATOM 1464 C C . ARG A 1 178 ? -3.725 -13.274 -2.264 1.00 6.59 178 ARG A C 1
ATOM 1465 O O . ARG A 1 178 ? -4.644 -13.592 -1.516 1.00 6.90 178 ARG A O 1
ATOM 1473 N N . ASN A 1 179 ? -3.758 -13.539 -3.562 1.00 7.05 179 ASN A N 1
ATOM 1474 C CA . ASN A 1 179 ? -4.925 -14.232 -4.125 1.00 7.78 179 ASN A CA 1
ATOM 1475 C C . ASN A 1 179 ? -5.099 -15.645 -3.555 1.00 7.10 179 ASN A C 1
ATOM 1476 O O . ASN A 1 179 ? -6.229 -16.096 -3.315 1.00 7.79 179 ASN A O 1
ATOM 1481 N N . LYS A 1 180 ? -3.978 -16.342 -3.337 1.00 6.47 180 LYS A N 1
ATOM 1482 C CA . LYS A 1 180 ? -4.017 -17.682 -2.776 1.00 6.63 180 LYS A CA 1
ATOM 1483 C C . LYS A 1 180 ? -4.551 -17.673 -1.348 1.00 6.15 180 LYS A C 1
ATOM 1484 O O . LYS A 1 180 ? -5.360 -18.513 -0.962 1.00 6.84 180 LYS A O 1
ATOM 1490 N N . VAL A 1 181 ? -4.104 -16.709 -0.552 1.00 5.57 181 VAL A N 1
ATOM 1491 C CA . VAL A 1 181 ? -4.643 -16.559 0.794 1.00 5.85 181 VAL A CA 1
ATOM 1492 C C . VAL A 1 181 ? -6.144 -16.264 0.778 1.00 5.87 181 VAL A C 1
ATOM 1493 O O . VAL A 1 181 ? -6.909 -16.848 1.520 1.00 6.31 181 VAL A O 1
ATOM 1497 N N . GLN A 1 182 ? -6.523 -15.329 -0.078 1.00 5.96 182 GLN A N 1
ATOM 1498 C CA . GLN A 1 182 ? -7.923 -14.921 -0.149 1.00 6.66 182 GLN A CA 1
ATOM 1499 C C . GLN A 1 182 ? -8.845 -16.046 -0.623 1.00 7.19 182 GLN A C 1
ATOM 1500 O O . GLN A 1 182 ? -10.036 -16.030 -0.318 1.00 8.83 182 GLN A O 1
ATOM 1506 N N . ALA A 1 183 ? -8.282 -17.006 -1.363 1.00 7.18 183 ALA A N 1
ATOM 1507 C CA . ALA A 1 183 ? -9.041 -18.162 -1.842 1.00 7.86 183 ALA A CA 1
ATOM 1508 C C . ALA A 1 183 ? -9.182 -19.288 -0.830 1.00 7.16 183 ALA A C 1
ATOM 1509 O O . ALA A 1 183 ? -9.941 -20.236 -1.048 1.00 8.51 183 ALA A O 1
ATOM 1511 N N . ILE A 1 184 ? -8.495 -19.200 0.296 1.00 5.88 184 ILE A N 1
ATOM 1512 C CA . ILE A 1 184 ? -8.699 -20.207 1.331 1.00 6.27 184 ILE A CA 1
ATOM 1513 C C . ILE A 1 184 ? -10.148 -20.006 1.824 1.00 6.52 184 ILE A C 1
ATOM 1514 O O . ILE A 1 184 ? -10.509 -18.877 2.163 1.00 6.76 184 ILE A O 1
ATOM 1519 N N . PRO A 1 185 ? -10.998 -21.060 1.868 1.00 6.77 185 PRO A N 1
ATOM 1520 C CA . PRO A 1 185 ? -12.426 -20.787 2.124 1.00 6.67 185 PRO A CA 1
ATOM 1521 C C . PRO A 1 185 ? -12.730 -19.987 3.385 1.00 6.81 185 PRO A C 1
ATOM 1522 O O . PRO A 1 185 ? -13.583 -19.096 3.350 1.00 7.09 185 PRO A O 1
ATOM 1526 N N . ALA A 1 186 ? -12.040 -20.293 4.483 1.00 7.16 186 ALA A N 1
ATOM 1527 C CA . ALA A 1 186 ? -12.308 -19.566 5.712 1.00 7.95 186 ALA A CA 1
ATOM 1528 C C . ALA A 1 186 ? -11.951 -18.101 5.604 1.00 7.21 186 ALA A C 1
ATOM 1529 O O . ALA A 1 186 ? -12.597 -17.253 6.225 1.00 7.86 186 ALA A O 1
ATOM 1531 N N . ILE A 1 187 ? -10.897 -17.802 4.848 1.00 6.96 187 ILE A N 1
ATOM 1532 C CA . ILE A 1 187 ? -10.487 -16.414 4.648 1.00 6.77 187 ILE A CA 1
ATOM 1533 C C . ILE A 1 187 ? -11.449 -15.727 3.676 1.00 6.68 187 ILE A C 1
ATOM 1534 O O . ILE A 1 187 ? -11.895 -14.600 3.918 1.00 7.30 187 ILE A O 1
ATOM 1539 N N . SER A 1 188 ? -11.831 -16.425 2.601 1.00 6.94 188 SER A N 1
ATOM 1540 C CA . SER A 1 188 ? -12.820 -15.896 1.669 1.00 7.69 188 SER A CA 1
ATOM 1541 C C . SER A 1 188 ? -14.107 -15.503 2.408 1.00 7.16 188 SER A C 1
ATOM 1542 O O . SER A 1 188 ? -14.670 -14.416 2.209 1.00 7.79 188 SER A O 1
ATOM 1545 N N . ALA A 1 189 ? -14.586 -16.405 3.265 1.00 6.89 189 ALA A N 1
ATOM 1546 C CA . ALA A 1 189 ? -15.798 -16.126 4.019 1.00 7.23 189 ALA A CA 1
ATOM 1547 C C . ALA A 1 189 ? -15.641 -14.875 4.866 1.00 6.82 189 ALA A C 1
ATOM 1548 O O . ALA A 1 189 ? -16.557 -14.040 4.937 1.00 7.48 189 ALA A O 1
ATOM 1550 N N . TRP A 1 190 ? -14.514 -14.751 5.557 1.00 6.51 190 TRP A N 1
ATOM 1551 C CA . TRP A 1 190 ? -14.311 -13.601 6.416 1.00 6.87 190 TRP A CA 1
ATOM 1552 C C . TRP A 1 190 ? -14.236 -12.308 5.591 1.00 6.50 190 TRP A C 1
ATOM 1553 O O . TRP A 1 190 ? -14.831 -11.291 5.962 1.00 6.90 190 TRP A O 1
ATOM 1564 N N . ILE A 1 191 ? -13.498 -12.333 4.489 1.00 6.60 191 ILE A N 1
ATOM 1565 C CA . ILE A 1 191 ? -13.420 -11.165 3.618 1.00 7.10 191 ILE A CA 1
ATOM 1566 C C . ILE A 1 191 ? -14.793 -10.732 3.102 1.00 7.33 191 ILE A C 1
ATOM 1567 O O . ILE A 1 191 ? -15.054 -9.530 2.979 1.00 8.31 191 ILE A O 1
ATOM 1572 N N . LEU A 1 192 ? -15.680 -11.691 2.828 1.00 7.07 192 LEU A N 1
ATOM 1573 C CA . LEU A 1 192 ? -17.022 -11.392 2.349 1.00 8.14 192 LEU A CA 1
ATOM 1574 C C . LEU A 1 192 ? -17.924 -10.853 3.466 1.00 8.13 192 LEU A C 1
ATOM 1575 O O . LEU A 1 192 ? -18.916 -10.195 3.178 1.00 11.77 192 LEU A O 1
ATOM 1580 N N . LYS A 1 193 ? -17.605 -11.180 4.720 1.00 7.33 193 LYS A N 1
ATOM 1581 C CA . LYS A 1 193 ? -18.411 -10.824 5.889 1.00 8.34 193 LYS A CA 1
ATOM 1582 C C . LYS A 1 193 ? -17.967 -9.550 6.587 1.00 7.85 193 LYS A C 1
ATOM 1583 O O . LYS A 1 193 ? -18.800 -8.862 7.185 1.00 9.37 193 LYS A O 1
ATOM 1589 N N . ARG A 1 194 ? -16.665 -9.265 6.578 1.00 7.21 194 ARG A N 1
ATOM 1590 C CA . ARG A 1 194 ? -16.129 -8.219 7.432 1.00 7.01 194 ARG A CA 1
ATOM 1591 C C . ARG A 1 194 ? -16.698 -6.854 7.069 1.00 7.21 194 ARG A C 1
ATOM 1592 O O . ARG A 1 194 ? -17.032 -6.592 5.921 1.00 7.88 194 ARG A O 1
ATOM 1600 N N . PRO A 1 195 ? -16.790 -5.951 8.054 1.00 7.33 195 PRO A N 1
ATOM 1601 C CA . PRO A 1 195 ? -17.198 -4.595 7.733 1.00 7.79 195 PRO A CA 1
ATOM 1602 C C . PRO A 1 195 ? -16.296 -3.973 6.675 1.00 7.33 195 PRO A C 1
ATOM 1603 O O . PRO A 1 195 ? -15.063 -4.132 6.734 1.00 8.11 195 PRO A O 1
ATOM 1607 N N . GLN A 1 196 ? -16.895 -3.282 5.715 1.00 8.55 196 GLN A N 1
ATOM 1608 C CA . GLN A 1 196 ? -16.138 -2.567 4.700 1.00 9.17 196 GLN A CA 1
ATOM 1609 C C . GLN A 1 196 ? -15.653 -1.264 5.305 1.00 9.18 196 GLN A C 1
ATOM 1610 O O . GLN A 1 196 ? -16.446 -0.385 5.639 1.00 10.48 196 GLN A O 1
ATOM 1616 N N . THR A 1 197 ? -14.340 -1.156 5.470 1.00 8.62 197 THR A N 1
ATOM 1617 C CA . THR A 1 197 ? -13.708 0.027 6.020 1.00 8.97 197 THR A CA 1
ATOM 1618 C C . THR A 1 197 ? -12.501 0.370 5.159 1.00 8.57 197 THR A C 1
ATOM 1619 O O . THR A 1 197 ? -11.973 -0.488 4.455 1.00 8.53 197 THR A O 1
ATOM 1623 N N . LYS A 1 198 ? -12.077 1.622 5.186 1.00 9.14 198 LYS A N 1
ATOM 1624 C CA . LYS A 1 198 ? -10.940 2.016 4.376 1.00 9.57 198 LYS A CA 1
ATOM 1625 C C . LYS A 1 198 ? -9.678 1.276 4.841 1.00 9.29 198 LYS A C 1
ATOM 1626 O O . LYS A 1 198 ? -8.979 0.670 4.032 1.00 10.05 198 LYS A O 1
ATOM 1632 N N . LEU A 1 199 ? -9.443 1.319 6.157 1.00 8.62 199 LEU A N 1
ATOM 1633 C CA . LEU A 1 199 ? -8.239 0.778 6.796 1.00 9.26 199 LEU A CA 1
ATOM 1634 C C . LEU A 1 199 ? -8.547 -0.401 7.717 1.00 8.08 199 LEU A C 1
ATOM 1635 O O . LEU A 1 199 ? -9.722 -0.767 7.918 1.00 8.27 199 LEU A O 1
ATOM 1641 N N . PRO B 1 2 ? 24.881 -26.151 18.043 1.00 43.08 2 PRO B N 1
ATOM 1642 C CA . PRO B 1 2 ? 25.398 -26.047 16.677 1.00 38.51 2 PRO B CA 1
ATOM 1643 C C . PRO B 1 2 ? 26.431 -24.936 16.513 1.00 30.63 2 PRO B C 1
ATOM 1644 O O . PRO B 1 2 ? 26.938 -24.410 17.502 1.00 33.55 2 PRO B O 1
ATOM 1648 N N . ASN B 1 3 ? 26.725 -24.593 15.264 1.00 24.93 3 ASN B N 1
ATOM 1649 C CA . ASN B 1 3 ? 27.623 -23.509 14.923 1.00 18.00 3 ASN B CA 1
ATOM 1650 C C . ASN B 1 3 ? 26.779 -22.251 14.668 1.00 13.61 3 ASN B C 1
ATOM 1651 O O . ASN B 1 3 ? 25.958 -22.211 13.728 1.00 16.80 3 ASN B O 1
ATOM 1656 N N . TYR B 1 4 ? 26.963 -21.262 15.551 1.00 11.50 4 TYR B N 1
ATOM 1657 C CA . TYR B 1 4 ? 26.224 -19.999 15.519 1.00 9.68 4 TYR B CA 1
ATOM 1658 C C . TYR B 1 4 ? 27.146 -18.832 15.181 1.00 9.54 4 TYR B C 1
ATOM 1659 O O . TYR B 1 4 ? 28.228 -18.686 15.787 1.00 10.45 4 TYR B O 1
ATOM 1668 N N . LYS B 1 5 ? 26.735 -17.995 14.232 1.00 8.94 5 LYS B N 1
ATOM 1669 C CA . LYS B 1 5 ? 27.445 -16.749 13.918 1.00 8.45 5 LYS B CA 1
ATOM 1670 C C . LYS B 1 5 ? 26.455 -15.594 13.921 1.00 7.83 5 LYS B C 1
ATOM 1671 O O . LYS B 1 5 ? 25.540 -15.557 13.095 1.00 8.00 5 LYS B O 1
ATOM 1677 N N . LEU B 1 6 ? 26.640 -14.673 14.863 1.00 7.17 6 LEU B N 1
ATOM 1678 C CA . LEU B 1 6 ? 25.808 -13.476 14.996 1.00 7.58 6 LEU B CA 1
ATOM 1679 C C . LEU B 1 6 ? 26.487 -12.344 14.248 1.00 7.77 6 LEU B C 1
ATOM 1680 O O . LEU B 1 6 ? 27.693 -12.152 14.437 1.00 8.92 6 LEU B O 1
ATOM 1685 N N . LEU B 1 7 ? 25.752 -11.617 13.411 1.00 7.52 7 LEU B N 1
ATOM 1686 C CA . LEU B 1 7 ? 26.293 -10.472 12.697 1.00 8.02 7 LEU B CA 1
ATOM 1687 C C . LEU B 1 7 ? 25.539 -9.234 13.114 1.00 7.10 7 LEU B C 1
ATOM 1688 O O . LEU B 1 7 ? 24.323 -9.177 13.001 1.00 7.77 7 LEU B O 1
ATOM 1693 N N . TYR B 1 8 ? 26.280 -8.220 13.557 1.00 7.16 8 TYR B N 1
ATOM 1694 C CA . TYR B 1 8 ? 25.703 -6.917 13.915 1.00 7.11 8 TYR B CA 1
ATOM 1695 C C . TYR B 1 8 ? 26.808 -5.871 13.868 1.00 7.76 8 TYR B C 1
ATOM 1696 O O . TYR B 1 8 ? 27.970 -6.210 13.648 1.00 8.83 8 TYR B O 1
ATOM 1705 N N . PHE B 1 9 ? 26.444 -4.607 14.066 1.00 8.28 9 PHE B N 1
ATOM 1706 C CA . PHE B 1 9 ? 27.409 -3.562 14.330 1.00 8.60 9 PHE B CA 1
ATOM 1707 C C . PHE B 1 9 ? 28.122 -3.785 15.662 1.00 8.68 9 PHE B C 1
ATOM 1708 O O . PHE B 1 9 ? 27.726 -4.631 16.468 1.00 8.95 9 PHE B O 1
ATOM 1716 N N . ASN B 1 10 ? 29.178 -3.009 15.881 1.00 9.76 10 ASN B N 1
ATOM 1717 C CA . ASN B 1 10 ? 29.842 -2.960 17.170 1.00 9.99 10 ASN B CA 1
ATOM 1718 C C . ASN B 1 10 ? 29.064 -2.082 18.151 1.00 9.63 10 ASN B C 1
ATOM 1719 O O . ASN B 1 10 ? 29.469 -0.966 18.486 1.00 10.96 10 ASN B O 1
ATOM 1724 N N . MET B 1 11 ? 27.926 -2.610 18.587 1.00 9.21 11 MET B N 1
ATOM 1725 C CA . MET B 1 11 ? 27.000 -1.937 19.50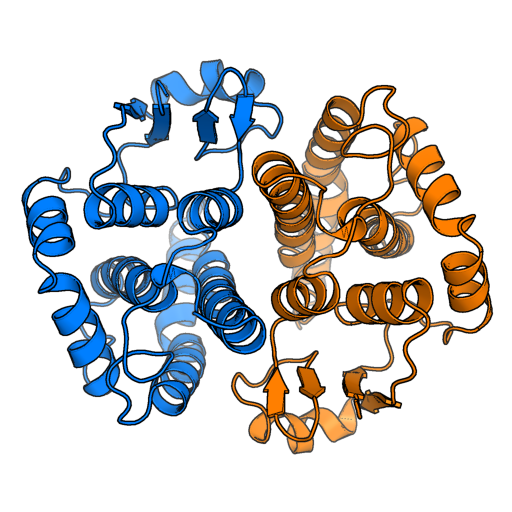0 1.00 9.59 11 MET B CA 1
ATOM 1726 C C . MET B 1 11 ? 26.250 -3.041 20.227 1.00 8.52 11 MET B C 1
ATOM 1727 O O . MET B 1 11 ? 26.164 -4.165 19.721 1.00 9.03 11 MET B O 1
ATOM 1732 N N . ARG B 1 12 ? 25.669 -2.694 21.379 1.00 8.08 12 ARG B N 1
ATOM 1733 C CA . ARG B 1 12 ? 24.658 -3.555 21.996 1.00 7.28 12 ARG B CA 1
ATOM 1734 C C . ARG B 1 12 ? 23.456 -3.633 21.044 1.00 7.28 12 ARG B C 1
ATOM 1735 O O . ARG B 1 12 ? 23.172 -4.699 20.447 1.00 7.69 12 ARG B O 1
ATOM 1743 N N . GLY B 1 13 ? 22.794 -2.486 20.878 1.00 7.77 13 GLY B N 1
ATOM 1744 C CA . GLY B 1 13 ? 21.689 -2.351 19.963 1.00 7.82 13 GLY B CA 1
ATOM 1745 C C . GLY B 1 13 ? 20.724 -3.513 19.943 1.00 7.72 13 GLY B C 1
ATOM 1746 O O . GLY B 1 13 ? 20.337 -4.045 20.990 1.00 8.14 13 GLY B O 1
ATOM 1747 N N . ARG B 1 14 ? 20.350 -3.899 18.725 1.00 7.64 14 ARG B N 1
ATOM 1748 C CA . ARG B 1 14 ? 19.360 -4.952 18.508 1.00 7.45 14 ARG B CA 1
ATOM 1749 C C . ARG B 1 14 ? 19.930 -6.361 18.573 1.00 7.34 14 ARG B C 1
ATOM 1750 O O . ARG B 1 14 ? 19.180 -7.330 18.548 1.00 8.98 14 ARG B O 1
ATOM 1758 N N . ALA B 1 15 ? 21.245 -6.501 18.644 1.00 7.05 15 ALA B N 1
ATOM 1759 C CA . ALA B 1 15 ? 21.827 -7.820 18.858 1.00 7.23 15 ALA B CA 1
ATOM 1760 C C . ALA B 1 15 ? 21.892 -8.238 20.310 1.00 6.57 15 ALA B C 1
ATOM 1761 O O . ALA B 1 15 ? 22.037 -9.423 20.586 1.00 6.80 15 ALA B O 1
ATOM 1763 N N . GLU B 1 16 ? 21.833 -7.281 21.226 1.00 6.36 16 GLU B N 1
ATOM 1764 C CA . GLU B 1 16 ? 22.152 -7.584 22.602 1.00 6.79 16 GLU B CA 1
ATOM 1765 C C . GLU B 1 16 ? 21.219 -8.620 23.223 1.00 6.10 16 GLU B C 1
ATOM 1766 O O . GLU B 1 16 ? 21.654 -9.410 24.053 1.00 6.13 16 GLU B O 1
ATOM 1772 N N . ILE B 1 17 ? 19.945 -8.638 22.836 1.00 5.88 17 ILE B N 1
ATOM 1773 C CA . ILE B 1 17 ? 19.022 -9.632 23.400 1.00 5.77 17 ILE B CA 1
ATOM 1774 C C . ILE B 1 17 ? 19.492 -11.052 23.082 1.00 5.93 17 ILE B C 1
ATOM 1775 O O . ILE B 1 17 ? 19.412 -11.944 23.898 1.00 6.21 17 ILE B O 1
ATOM 1780 N N . ILE B 1 18 ? 19.991 -11.243 21.863 1.00 5.98 18 ILE B N 1
ATOM 1781 C CA . ILE B 1 18 ? 20.523 -12.518 21.451 1.00 6.21 18 ILE B CA 1
ATOM 1782 C C . ILE B 1 18 ? 21.781 -12.854 22.264 1.00 6.45 18 ILE B C 1
ATOM 1783 O O . ILE B 1 18 ? 21.936 -13.982 22.728 1.00 6.55 18 ILE B O 1
ATOM 1788 N N . ARG B 1 19 ? 22.646 -11.867 22.459 1.00 6.22 19 ARG B N 1
ATOM 1789 C CA . ARG B 1 19 ? 23.859 -12.055 23.257 1.00 6.70 19 ARG B CA 1
ATOM 1790 C C . ARG B 1 19 ? 23.526 -12.428 24.704 1.00 6.66 19 ARG B C 1
ATOM 1791 O O . ARG B 1 19 ? 24.197 -13.278 25.272 1.00 7.10 19 ARG B O 1
ATOM 1799 N N . TYR B 1 20 ? 22.510 -11.811 25.302 1.00 6.59 20 TYR B N 1
ATOM 1800 C CA . TYR B 1 20 ? 22.100 -12.205 26.661 1.00 6.98 20 TYR B CA 1
ATOM 1801 C C . TYR B 1 20 ? 21.640 -13.635 26.704 1.00 6.74 20 TYR B C 1
ATOM 1802 O O . TYR B 1 20 ? 21.942 -14.360 27.644 1.00 7.64 20 TYR B O 1
ATOM 1811 N N . ILE B 1 21 ? 20.837 -14.040 25.721 1.00 6.36 21 ILE B N 1
ATOM 1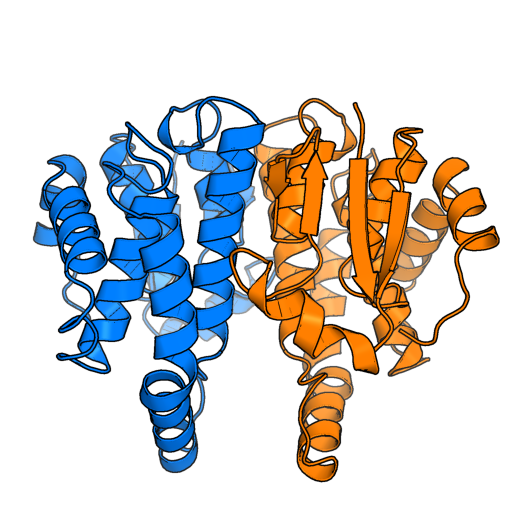812 C CA . ILE B 1 21 ? 20.299 -15.392 25.715 1.00 6.79 21 ILE B CA 1
ATOM 1813 C C . ILE B 1 21 ? 21.403 -16.430 25.533 1.00 7.14 21 ILE B C 1
ATOM 1814 O O . ILE B 1 21 ? 21.435 -17.426 26.247 1.00 7.72 21 ILE B O 1
ATOM 1819 N N . PHE B 1 22 ? 22.333 -16.185 24.616 1.00 7.42 22 PHE B N 1
ATOM 1820 C CA . PHE B 1 22 ? 23.470 -17.092 24.487 1.00 7.87 22 PHE B CA 1
ATOM 1821 C C . PHE B 1 22 ? 24.264 -17.185 25.798 1.00 8.82 22 PHE B C 1
ATOM 1822 O O . PHE B 1 22 ? 24.676 -18.278 26.205 1.00 9.55 22 PHE B O 1
ATOM 1830 N N . ALA B 1 23 ? 24.483 -16.064 26.470 1.00 8.11 23 ALA B N 1
ATOM 1831 C CA . ALA B 1 23 ? 25.212 -16.103 27.747 1.00 9.24 23 ALA B CA 1
ATOM 1832 C C . ALA B 1 23 ? 24.439 -16.931 28.773 1.00 8.95 23 ALA B C 1
ATOM 1833 O O . ALA B 1 23 ? 25.006 -17.789 29.456 1.00 9.53 23 ALA B O 1
ATOM 1835 N N . TYR B 1 24 ? 23.141 -16.661 28.898 1.00 8.48 24 TYR B N 1
ATOM 1836 C CA . TYR B 1 24 ? 22.334 -17.348 29.906 1.00 8.99 24 TYR B CA 1
ATOM 1837 C C . TYR B 1 24 ? 22.256 -18.856 29.690 1.00 9.32 24 TYR B C 1
ATOM 1838 O O . TYR B 1 24 ? 22.326 -19.644 30.642 1.00 10.41 24 TYR B O 1
ATOM 1847 N N . LEU B 1 25 ? 22.118 -19.257 28.435 1.00 10.26 25 LEU B N 1
ATOM 1848 C CA . LEU B 1 25 ? 22.003 -20.666 28.077 1.00 11.54 25 LEU B CA 1
ATOM 1849 C C . LEU B 1 25 ? 23.381 -21.347 27.924 1.00 12.21 25 LEU B C 1
ATOM 1850 O O . LEU B 1 25 ? 23.446 -22.537 27.653 1.00 13.87 25 LEU B O 1
ATOM 1855 N N . ASP B 1 26 ? 24.468 -20.591 28.114 1.00 11.39 26 ASP B N 1
ATOM 1856 C CA . ASP B 1 26 ? 25.845 -21.085 28.012 1.00 12.99 26 ASP B CA 1
ATOM 1857 C C . ASP B 1 26 ? 26.098 -21.703 26.639 1.00 13.20 26 ASP B C 1
ATOM 1858 O O . ASP B 1 26 ? 26.601 -22.816 26.524 1.00 16.31 26 ASP B O 1
ATOM 1863 N N . ILE B 1 27 ? 25.742 -20.953 25.603 1.00 12.68 27 ILE B N 1
ATOM 1864 C CA . ILE B 1 27 ? 25.907 -21.370 24.213 1.00 14.06 27 ILE B CA 1
ATOM 1865 C C . ILE B 1 27 ? 27.011 -20.525 23.605 1.00 13.70 27 ILE B C 1
ATOM 1866 O O . ILE B 1 27 ? 26.970 -19.294 23.646 1.00 14.84 27 ILE B O 1
ATOM 1871 N N . LYS B 1 28 ? 28.006 -21.198 23.022 1.00 14.16 28 LYS B N 1
ATOM 1872 C CA . LYS B 1 28 ? 29.108 -20.528 22.354 1.00 14.57 28 LYS B CA 1
ATOM 1873 C C . LYS B 1 28 ? 28.677 -20.083 20.960 1.00 12.86 28 LYS B C 1
ATOM 1874 O O . LYS B 1 28 ? 27.900 -20.763 20.279 1.00 14.24 28 LYS B O 1
ATOM 1880 N N . TYR B 1 29 ? 29.168 -18.917 20.560 1.00 10.55 29 TYR B N 1
ATOM 1881 C CA . TYR B 1 29 ? 28.816 -18.344 19.260 1.00 10.36 29 TYR B CA 1
ATOM 1882 C C . TYR B 1 29 ? 29.919 -17.407 18.815 1.00 9.79 29 TYR B C 1
ATOM 1883 O O . TYR B 1 29 ? 30.718 -16.933 19.633 1.00 11.43 29 TYR B O 1
ATOM 1892 N N . GLU B 1 30 ? 29.961 -17.129 17.519 1.00 9.80 30 GLU B N 1
ATOM 1893 C CA . GLU B 1 30 ? 30.830 -16.095 16.983 1.00 9.80 30 GLU B CA 1
ATOM 1894 C C . GLU B 1 30 ? 30.096 -14.764 17.011 1.00 8.78 30 GLU B C 1
ATOM 1895 O O . GLU B 1 30 ? 29.011 -14.644 16.436 1.00 9.29 30 GLU B O 1
ATOM 1901 N N . ASP B 1 31 ? 30.681 -13.771 17.686 1.00 9.20 31 ASP B N 1
ATOM 1902 C CA . ASP B 1 31 ? 30.065 -12.433 17.839 1.00 9.73 31 ASP B CA 1
ATOM 1903 C C . ASP B 1 31 ? 30.692 -11.496 16.819 1.00 9.28 31 ASP B C 1
ATOM 1904 O O . ASP B 1 31 ? 31.617 -10.725 17.144 1.00 11.96 31 ASP B O 1
ATOM 1909 N N . HIS B 1 32 ? 30.265 -11.615 15.574 1.00 9.07 32 HIS B N 1
ATOM 1910 C CA . HIS B 1 32 ? 30.860 -10.841 14.490 1.00 9.79 32 HIS B CA 1
ATOM 1911 C C . HIS B 1 32 ? 30.338 -9.407 14.493 1.00 8.93 32 HIS B C 1
ATOM 1912 O O . HIS B 1 32 ? 29.128 -9.177 14.362 1.00 9.98 32 HIS B O 1
ATOM 1919 N N . ARG B 1 33 ? 31.253 -8.450 14.625 1.00 9.75 33 ARG B N 1
ATOM 1920 C CA . ARG B 1 33 ? 30.921 -7.040 14.665 1.00 10.19 33 ARG B CA 1
ATOM 1921 C C . ARG B 1 33 ? 31.436 -6.339 13.412 1.00 10.45 33 ARG B C 1
ATOM 1922 O O . ARG B 1 33 ? 32.628 -6.347 13.134 1.00 14.29 33 ARG B O 1
ATOM 1930 N N . ILE B 1 34 ? 30.499 -5.733 12.685 1.00 10.57 34 ILE B N 1
ATOM 1931 C CA . ILE B 1 34 ? 30.697 -5.078 11.379 1.00 11.27 34 ILE B CA 1
ATOM 1932 C C . ILE B 1 34 ? 31.105 -3.633 11.657 1.00 10.45 34 ILE B C 1
ATOM 1933 O O . ILE B 1 34 ? 30.379 -2.919 12.380 1.00 12.60 34 ILE B O 1
ATOM 1938 N N . GLU B 1 35 ? 32.207 -3.185 11.055 1.00 10.47 35 GLU B N 1
ATOM 1939 C CA . GLU B 1 35 ? 32.527 -1.752 11.057 1.00 10.59 35 GLU B CA 1
ATOM 1940 C C . GLU B 1 35 ? 31.599 -1.027 10.097 1.00 10.48 35 GLU B C 1
ATOM 1941 O O . GLU B 1 35 ? 31.201 -1.574 9.063 1.00 11.17 35 GLU B O 1
ATOM 1947 N N . GLN B 1 36 ? 31.244 0.208 10.446 1.00 12.87 36 GLN B N 1
ATOM 1948 C CA . GLN B 1 36 ? 30.283 0.978 9.656 1.00 14.84 36 GLN B CA 1
ATOM 1949 C C . GLN B 1 36 ? 30.627 1.075 8.166 1.00 13.83 36 GLN B C 1
ATOM 1950 O O . GLN B 1 36 ? 29.752 0.918 7.312 1.00 15.02 36 GLN B O 1
ATOM 1956 N N . ALA B 1 37 ? 31.899 1.298 7.853 1.00 13.57 37 ALA B N 1
ATOM 1957 C CA . ALA B 1 37 ? 32.322 1.454 6.470 1.00 14.63 37 ALA B CA 1
ATOM 1958 C C . ALA B 1 37 ? 32.169 0.191 5.630 1.00 12.67 37 ALA B C 1
ATOM 1959 O O . ALA B 1 37 ? 32.155 0.279 4.413 1.00 14.81 37 ALA B O 1
ATOM 1961 N N . ASP B 1 38 ? 32.077 -0.976 6.272 1.00 10.81 38 ASP B N 1
ATOM 1962 C CA . ASP B 1 38 ? 31.916 -2.235 5.565 1.00 10.63 38 ASP B CA 1
ATOM 1963 C C . ASP B 1 38 ? 30.448 -2.608 5.348 1.00 10.33 38 ASP B C 1
ATOM 1964 O O . ASP B 1 38 ? 30.154 -3.571 4.645 1.00 11.29 38 ASP B O 1
ATOM 1969 N N . TRP B 1 39 ? 29.541 -1.855 5.948 1.00 9.63 39 TRP B N 1
ATOM 1970 C CA . TRP B 1 39 ? 28.123 -2.214 5.862 1.00 10.17 39 TRP B CA 1
ATOM 1971 C C . TRP B 1 39 ? 27.573 -2.208 4.424 1.00 10.50 39 TRP B C 1
ATOM 1972 O O . TRP B 1 39 ? 26.866 -3.137 4.060 1.00 11.41 39 TRP B O 1
ATOM 1983 N N . PRO B 1 40 ? 27.958 -1.229 3.577 1.00 11.96 40 PRO B N 1
ATOM 1984 C CA . PRO B 1 40 ? 27.442 -1.320 2.200 1.00 14.27 40 PRO B CA 1
ATOM 1985 C C . PRO B 1 40 ? 27.822 -2.607 1.449 1.00 13.30 40 PRO B C 1
ATOM 1986 O O . PRO B 1 40 ? 27.056 -3.085 0.610 1.00 16.20 40 PRO B O 1
ATOM 1990 N N . LYS B 1 41 ? 28.979 -3.170 1.762 1.00 12.88 41 LYS B N 1
ATOM 1991 C CA . LYS B 1 41 ? 29.413 -4.458 1.220 1.00 15.30 41 LYS B CA 1
ATOM 1992 C C . LYS B 1 41 ? 28.553 -5.620 1.732 1.00 13.33 41 LYS B C 1
ATOM 1993 O O . LYS B 1 41 ? 28.181 -6.509 0.967 1.00 16.94 41 LYS B O 1
ATOM 1999 N N . ILE B 1 42 ? 28.222 -5.600 3.016 1.00 11.29 42 ILE B N 1
ATOM 2000 C CA . ILE B 1 42 ? 27.518 -6.718 3.673 1.00 11.62 42 ILE B CA 1
ATOM 2001 C C . ILE B 1 42 ? 26.006 -6.701 3.410 1.00 11.02 42 ILE B C 1
ATOM 2002 O O . ILE B 1 42 ? 25.388 -7.751 3.189 1.00 11.11 42 ILE B O 1
ATOM 2007 N N . LYS B 1 43 ? 25.417 -5.515 3.456 1.00 9.87 43 LYS B N 1
ATOM 2008 C CA . LYS B 1 43 ? 23.959 -5.351 3.338 1.00 9.76 43 LYS B CA 1
ATOM 2009 C C . LYS B 1 43 ? 23.302 -6.178 2.220 1.00 11.44 43 LYS B C 1
ATOM 2010 O O . LYS B 1 43 ? 22.325 -6.879 2.499 1.00 11.76 43 LYS B O 1
ATOM 2016 N N . PRO B 1 44 ? 23.835 -6.133 0.977 1.00 12.09 44 PRO B N 1
ATOM 2017 C CA . PRO B 1 44 ? 23.150 -6.892 -0.087 1.00 14.41 44 PRO B CA 1
ATOM 2018 C C . PRO B 1 44 ? 23.220 -8.405 0.044 1.00 14.08 44 PRO B C 1
ATOM 2019 O O . PRO B 1 44 ? 22.472 -9.093 -0.645 1.00 16.90 44 PRO B O 1
ATOM 2023 N N . THR B 1 45 ? 24.068 -8.921 0.927 1.00 14.16 45 THR B N 1
ATOM 2024 C CA . THR B 1 45 ? 24.147 -10.364 1.144 1.00 15.33 45 THR B CA 1
ATOM 2025 C C . THR B 1 45 ? 23.069 -10.910 2.078 1.00 14.80 45 THR B C 1
ATOM 2026 O O . THR B 1 45 ? 22.945 -12.127 2.198 1.00 17.94 45 THR B O 1
ATOM 2030 N N . LEU B 1 46 ? 22.287 -10.035 2.717 1.00 13.67 46 LEU B N 1
ATOM 2031 C CA . LEU B 1 46 ? 21.307 -10.449 3.730 1.00 13.72 46 LEU B CA 1
ATOM 2032 C C . LEU B 1 46 ? 19.883 -10.439 3.204 1.00 15.38 46 LEU B C 1
ATOM 2033 O O . LEU B 1 46 ? 19.573 -9.623 2.335 1.00 13.17 46 LEU B O 1
ATOM 2038 N N . PRO B 1 47 ? 18.985 -11.291 3.779 1.00 17.48 47 PRO B N 1
ATOM 2039 C CA . PRO B 1 47 ? 17.726 -11.498 3.051 1.00 17.33 47 PRO B CA 1
ATOM 2040 C C . PRO B 1 47 ? 16.852 -10.258 3.007 1.00 13.43 47 PRO B C 1
ATOM 2041 O O . PRO B 1 47 ? 16.174 -10.015 2.009 1.00 14.26 47 PRO B O 1
ATOM 2045 N N . PHE B 1 48 ? 16.860 -9.480 4.076 1.00 12.32 48 PHE B N 1
ATOM 2046 C CA . PHE B 1 48 ? 16.053 -8.312 4.165 1.00 11.87 48 PHE B CA 1
ATOM 2047 C C . PHE B 1 48 ? 16.918 -7.104 4.412 1.00 10.53 48 PHE B C 1
ATOM 2048 O O . PHE B 1 48 ? 16.418 -6.062 4.766 1.00 12.86 48 PHE B O 1
ATOM 2056 N N . GLY B 1 49 ? 18.234 -7.225 4.167 1.00 9.77 49 GLY B N 1
ATOM 2057 C CA . GLY B 1 49 ? 19.106 -6.078 4.180 1.00 9.96 49 GLY B CA 1
ATOM 2058 C C . GLY B 1 49 ? 19.289 -5.415 5.535 1.00 8.48 49 GLY B C 1
ATOM 2059 O O . GLY B 1 49 ? 19.688 -4.258 5.601 1.00 9.55 49 GLY B O 1
ATOM 2060 N N . LYS B 1 50 ? 18.997 -6.138 6.611 1.00 8.10 50 LYS B N 1
ATOM 2061 C CA . LYS B 1 50 ? 19.046 -5.574 7.955 1.00 8.37 50 LYS B CA 1
ATOM 2062 C C . LYS B 1 50 ? 19.822 -6.494 8.880 1.00 7.65 50 LYS B C 1
ATOM 2063 O O . LYS B 1 50 ? 19.884 -7.704 8.664 1.00 7.60 50 LYS B O 1
ATOM 2069 N N . ILE B 1 51 ? 20.361 -5.901 9.939 1.00 7.37 51 ILE B N 1
ATOM 2070 C CA . ILE B 1 51 ? 21.026 -6.648 11.000 1.00 7.11 51 ILE B CA 1
ATOM 2071 C C . ILE B 1 51 ? 20.335 -6.340 12.333 1.00 6.67 51 ILE B C 1
ATOM 2072 O O . ILE B 1 51 ? 19.740 -5.265 12.506 1.00 8.02 51 ILE B O 1
ATOM 2077 N N . PRO B 1 52 ? 20.374 -7.278 13.278 1.00 6.66 52 PRO B N 1
ATOM 2078 C CA . PRO B 1 52 ? 21.177 -8.509 13.246 1.00 6.55 52 PRO B CA 1
ATOM 2079 C C . PRO B 1 52 ? 20.609 -9.633 12.398 1.00 6.29 52 PRO B C 1
ATOM 2080 O O . PRO B 1 52 ? 19.410 -9.698 12.124 1.00 6.89 52 PRO B O 1
ATOM 2084 N N . VAL B 1 53 ? 21.525 -10.519 12.004 1.00 6.68 53 VAL B N 1
ATOM 2085 C CA . VAL B 1 53 ? 21.182 -11.847 11.523 1.00 6.85 53 VAL B CA 1
ATOM 2086 C C . VAL B 1 53 ? 21.947 -12.863 12.345 1.00 6.35 53 VAL B C 1
ATOM 2087 O O . VAL B 1 53 ? 22.993 -12.569 12.938 1.00 7.08 53 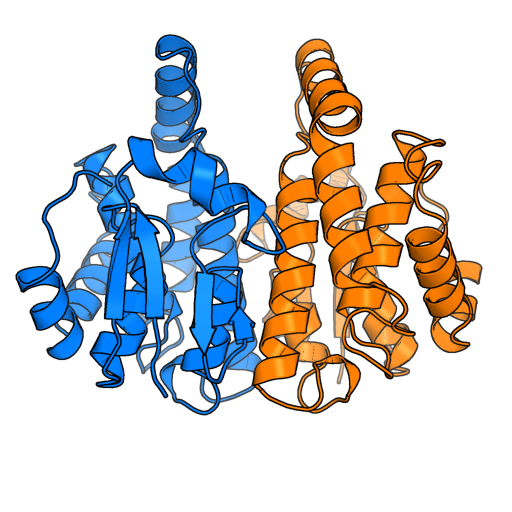VAL B O 1
ATOM 2091 N N . LEU B 1 54 ? 21.440 -14.080 12.390 1.00 6.26 54 LEU B N 1
ATOM 2092 C CA . LEU B 1 54 ? 22.108 -15.191 13.062 1.00 6.84 54 LEU B CA 1
ATOM 2093 C C . LEU B 1 54 ? 22.169 -16.350 12.080 1.00 6.62 54 LEU B C 1
ATOM 2094 O O . LEU B 1 54 ? 21.138 -16.838 11.620 1.00 7.33 54 LEU B O 1
ATOM 2099 N N . GLU B 1 55 ? 23.378 -16.823 11.784 1.00 7.51 55 GLU B N 1
ATOM 2100 C CA . GLU B 1 55 ? 23.543 -18.012 10.971 1.00 8.26 55 GLU B CA 1
ATOM 2101 C C . GLU B 1 55 ? 23.592 -19.227 11.888 1.00 7.94 55 GLU B C 1
ATOM 2102 O O . GLU B 1 55 ? 24.349 -19.236 12.872 1.00 10.09 55 GLU B O 1
ATOM 2108 N N . VAL B 1 56 ? 22.783 -20.233 11.562 1.00 8.14 56 VAL B N 1
ATOM 2109 C CA . VAL B 1 56 ? 22.691 -21.462 12.335 1.00 8.68 56 VAL B CA 1
ATOM 2110 C C . VAL B 1 56 ? 23.020 -22.584 11.358 1.00 8.26 56 VAL B C 1
ATOM 2111 O O . VAL B 1 56 ? 22.234 -22.876 10.455 1.00 8.61 56 VAL B O 1
ATOM 2115 N N . GLU B 1 57 ? 24.205 -23.173 11.476 1.00 9.23 57 GLU B N 1
ATOM 2116 C CA . GLU B 1 57 ? 24.651 -24.215 10.544 1.00 9.66 57 GLU B CA 1
ATOM 2117 C C . GLU B 1 57 ? 24.442 -23.786 9.087 1.00 8.45 57 GLU B C 1
ATOM 2118 O O . GLU B 1 57 ? 23.960 -24.559 8.262 1.00 9.07 57 GLU B O 1
ATOM 2124 N N . GLY B 1 58 ? 24.779 -22.541 8.786 1.00 8.97 58 GLY B N 1
ATOM 2125 C CA . GLY B 1 58 ? 24.674 -22.054 7.416 1.00 9.35 58 GLY B CA 1
ATOM 2126 C C . GLY B 1 58 ? 23.355 -21.426 7.005 1.00 9.05 58 GLY B C 1
ATOM 2127 O O . GLY B 1 58 ? 23.290 -20.789 5.948 1.00 10.66 58 GLY B O 1
ATOM 2128 N N . LEU B 1 59 ? 22.307 -21.589 7.820 1.00 8.53 59 LEU B N 1
ATOM 2129 C CA . LEU B 1 59 ? 20.995 -21.007 7.572 1.00 8.98 59 LEU B CA 1
ATOM 2130 C C . LEU B 1 59 ? 20.915 -19.635 8.214 1.00 8.61 59 LEU B C 1
ATOM 2131 O O . LEU B 1 59 ? 21.100 -19.531 9.423 1.00 9.56 59 LEU B O 1
ATOM 2136 N N . THR B 1 60 ? 20.595 -18.600 7.439 1.00 8.85 60 THR B N 1
ATOM 2137 C CA . THR B 1 60 ? 20.579 -17.240 7.964 1.00 8.50 60 THR B CA 1
ATOM 2138 C C . THR B 1 60 ? 19.187 -16.879 8.443 1.00 7.99 60 THR B C 1
ATOM 2139 O O . THR B 1 60 ? 18.256 -16.780 7.650 1.00 11.26 60 THR B O 1
ATOM 2143 N N . LEU B 1 61 ? 19.057 -16.661 9.751 1.00 7.13 61 LEU B N 1
ATOM 2144 C CA . LEU B 1 61 ? 17.842 -16.152 10.383 1.00 6.69 61 LEU B CA 1
ATOM 2145 C C . LEU B 1 61 ? 17.965 -14.651 10.543 1.00 6.22 61 LEU B C 1
ATOM 2146 O O . LEU B 1 61 ? 19.069 -14.120 10.682 1.00 6.74 61 LEU B O 1
ATOM 2151 N N . HIS B 1 62 ? 16.826 -13.963 10.527 1.00 5.88 62 HIS B N 1
ATOM 2152 C CA . HIS B 1 62 ? 16.793 -12.522 10.715 1.00 5.61 62 HIS B CA 1
ATOM 2153 C C . HIS B 1 62 ? 15.690 -12.163 11.693 1.00 5.46 62 HIS B C 1
ATOM 2154 O O . HIS B 1 62 ? 14.896 -13.019 12.071 1.00 5.91 62 HIS B O 1
ATOM 2161 N N . GLN B 1 63 ? 15.670 -10.881 12.081 1.00 5.09 63 GLN B N 1
ATOM 2162 C CA . GLN B 1 63 ? 14.731 -10.266 13.035 1.00 5.05 63 GLN B CA 1
ATOM 2163 C C . GLN B 1 63 ? 15.139 -10.631 14.442 1.00 5.24 63 GLN B C 1
ATOM 2164 O O . GLN B 1 63 ? 14.997 -11.772 14.893 1.00 5.65 63 GLN B O 1
ATOM 2170 N N . SER B 1 64 ? 15.658 -9.646 15.168 1.00 5.22 64 SER B N 1
ATOM 2171 C CA . SER B 1 64 ? 16.227 -9.901 16.482 1.00 5.30 64 SER B CA 1
ATOM 2172 C C . SER B 1 64 ? 15.327 -10.632 17.431 1.00 5.62 64 SER B C 1
ATOM 2173 O O . SER B 1 64 ? 15.783 -11.523 18.141 1.00 5.77 64 SER B O 1
ATOM 2176 N N . LEU B 1 65 ? 14.041 -10.277 17.456 1.00 5.39 65 LEU B N 1
ATOM 2177 C CA . LEU B 1 65 ? 13.117 -10.863 18.431 1.00 5.52 65 LEU B CA 1
ATOM 2178 C C . LEU B 1 65 ? 12.639 -12.236 17.966 1.00 5.69 65 LEU B C 1
ATOM 2179 O O . LEU B 1 65 ? 12.371 -13.108 18.790 1.00 6.43 65 LEU B O 1
ATOM 2184 N N . ALA B 1 66 ? 12.504 -12.430 16.649 1.00 5.56 66 ALA B N 1
ATOM 2185 C CA . ALA B 1 66 ? 12.243 -13.772 16.114 1.00 5.70 66 ALA B CA 1
ATOM 2186 C C . ALA B 1 66 ? 13.361 -14.736 16.515 1.00 5.65 66 ALA B C 1
ATOM 2187 O O . ALA B 1 66 ? 13.108 -15.872 16.926 1.00 6.02 66 ALA B O 1
ATOM 2189 N N . ILE B 1 67 ? 14.605 -14.284 16.376 1.00 5.26 67 ILE B N 1
ATOM 2190 C CA . ILE B 1 67 ? 15.771 -15.079 16.737 1.00 5.67 67 ILE B CA 1
ATOM 2191 C C . ILE B 1 67 ? 15.799 -15.346 18.239 1.00 6.19 67 ILE B C 1
ATOM 2192 O O . ILE B 1 67 ? 16.033 -16.472 18.670 1.00 6.19 67 ILE B O 1
ATOM 2197 N N . ALA B 1 68 ? 15.575 -14.303 19.036 1.00 6.07 68 ALA B N 1
ATOM 2198 C CA . ALA B 1 68 ? 15.537 -14.482 20.497 1.00 6.77 68 ALA B CA 1
ATOM 2199 C C . ALA B 1 68 ? 14.484 -15.522 20.892 1.00 6.49 68 ALA B C 1
ATOM 2200 O O . ALA B 1 68 ? 14.716 -16.388 21.734 1.00 7.50 68 ALA B O 1
ATOM 2202 N N . ARG B 1 69 ? 13.319 -15.441 20.266 1.00 6.21 69 ARG B N 1
ATOM 2203 C CA . ARG B 1 69 ? 12.253 -16.383 20.545 1.00 6.72 69 ARG B CA 1
ATOM 2204 C C . ARG B 1 69 ? 12.650 -17.811 20.130 1.00 7.25 69 ARG B C 1
ATOM 2205 O O . ARG B 1 69 ? 12.408 -18.775 20.856 1.00 8.80 69 ARG B O 1
ATOM 2213 N N . TYR B 1 70 ? 13.316 -17.944 18.994 1.00 6.66 70 TYR B N 1
ATOM 2214 C CA . TYR B 1 70 ? 13.827 -19.247 18.562 1.00 7.09 70 TYR B CA 1
ATOM 2215 C C . TYR B 1 70 ? 14.750 -19.856 19.599 1.00 6.88 70 TYR B C 1
ATOM 2216 O O . TYR B 1 70 ? 14.623 -21.021 19.975 1.00 7.60 70 TYR B O 1
ATOM 2225 N N . LEU B 1 71 ? 15.702 -19.063 20.067 1.00 6.76 71 LEU B N 1
ATOM 2226 C CA . LEU B 1 71 ? 16.736 -19.568 20.977 1.00 7.19 71 LEU B CA 1
ATOM 2227 C C . LEU B 1 71 ? 16.150 -19.978 22.326 1.00 7.24 71 LEU B C 1
ATOM 2228 O O . LEU B 1 71 ? 16.742 -20.794 23.035 1.00 9.10 71 LEU B O 1
ATOM 2233 N N . THR B 1 72 ? 15.018 -19.388 22.709 1.00 7.16 72 THR B N 1
ATOM 2234 C CA . THR B 1 72 ? 14.398 -19.701 23.990 1.00 7.78 72 THR B CA 1
ATOM 2235 C C . THR B 1 72 ? 13.291 -20.743 23.911 1.00 7.75 72 THR B C 1
ATOM 2236 O O . THR B 1 72 ? 12.687 -21.078 24.926 1.00 8.31 72 THR B O 1
ATOM 2240 N N . LYS B 1 73 ? 13.036 -21.295 22.733 1.00 8.08 73 LYS B N 1
ATOM 2241 C CA . LYS B 1 73 ? 11.987 -22.309 22.605 1.00 8.79 73 LYS B CA 1
ATOM 2242 C C . LYS B 1 73 ? 12.256 -23.485 23.551 1.00 9.12 73 LYS B C 1
ATOM 2243 O O . LYS B 1 73 ? 13.397 -23.952 23.696 1.00 10.86 73 LYS B O 1
ATOM 2249 N N . ASN B 1 74 ? 11.194 -23.940 24.210 1.00 10.19 74 ASN B N 1
ATOM 2250 C CA . ASN B 1 74 ? 11.251 -25.067 25.147 1.00 11.60 74 ASN B CA 1
ATOM 2251 C C . ASN B 1 74 ? 12.059 -24.788 26.406 1.00 11.93 74 ASN B C 1
ATOM 2252 O O . ASN B 1 74 ? 12.438 -25.726 27.099 1.00 16.08 74 ASN B O 1
ATOM 2257 N N . THR B 1 75 ? 12.297 -23.514 26.722 1.00 10.08 75 THR B N 1
ATOM 2258 C CA . THR B 1 75 ? 12.970 -23.122 27.959 1.00 10.39 75 THR B CA 1
ATOM 2259 C C . THR B 1 75 ? 12.004 -22.306 28.811 1.00 10.60 75 THR B C 1
ATOM 2260 O O . THR B 1 75 ? 11.069 -21.676 28.298 1.00 9.68 75 THR B O 1
ATOM 2264 N N . ASP B 1 76 ? 12.277 -22.253 30.113 1.00 10.65 76 ASP B N 1
ATOM 2265 C CA . ASP B 1 76 ? 11.496 -21.411 31.016 1.00 10.77 76 ASP B CA 1
ATOM 2266 C C . ASP B 1 76 ? 11.577 -19.930 30.636 1.00 9.48 76 ASP B C 1
ATOM 2267 O O . ASP B 1 76 ? 10.633 -19.176 30.886 1.00 9.21 76 ASP B O 1
ATOM 2272 N N . LEU B 1 77 ? 12.701 -19.511 30.049 1.00 8.57 77 LEU B N 1
ATOM 2273 C CA . LEU B 1 77 ? 12.851 -18.122 29.621 1.00 7.99 77 LEU B CA 1
ATOM 2274 C C . LEU B 1 77 ? 11.748 -17.651 28.694 1.00 7.46 77 LEU B C 1
ATOM 2275 O O . LEU B 1 77 ? 11.487 -16.452 28.631 1.00 8.10 77 LEU B O 1
ATOM 2280 N N . ALA B 1 78 ? 11.142 -18.567 27.924 1.00 7.37 78 ALA B N 1
ATOM 2281 C CA . ALA B 1 78 ? 10.056 -18.201 26.998 1.00 7.97 78 ALA B CA 1
ATOM 2282 C C . ALA B 1 78 ? 8.754 -17.877 27.693 1.00 7.94 78 ALA B C 1
ATOM 2283 O O . ALA B 1 78 ? 7.885 -17.258 27.085 1.00 7.87 78 ALA B O 1
ATOM 2285 N N . GLY B 1 79 ? 8.596 -18.343 28.934 1.00 8.40 79 GLY B N 1
ATOM 2286 C CA . GLY B 1 79 ? 7.291 -18.445 29.585 1.00 8.48 79 GLY B CA 1
ATOM 2287 C C . GLY B 1 79 ? 6.919 -19.921 29.671 1.00 9.20 79 GLY B C 1
ATOM 2288 O O . GLY B 1 79 ? 7.097 -20.671 28.700 1.00 10.26 79 GLY B O 1
ATOM 2289 N N . LYS B 1 80 ? 6.407 -20.343 30.823 1.00 9.41 80 LYS B N 1
ATOM 2290 C CA . LYS B 1 80 ? 6.150 -21.769 31.077 1.00 11.21 80 LYS B CA 1
ATOM 2291 C C . LYS B 1 80 ? 4.853 -22.311 30.491 1.00 13.34 80 LYS B C 1
ATOM 2292 O O . LYS B 1 80 ? 4.691 -23.519 30.392 1.00 17.63 80 LYS B O 1
ATOM 2298 N N . THR B 1 81 ? 3.922 -21.435 30.165 1.00 13.71 81 THR B N 1
ATOM 2299 C CA . THR B 1 81 ? 2.650 -21.821 29.550 1.00 13.85 81 THR B CA 1
ATOM 2300 C C . THR B 1 81 ? 2.462 -20.963 28.323 1.00 12.34 81 THR B C 1
ATOM 2301 O O . THR B 1 81 ? 3.120 -19.931 28.170 1.00 11.73 81 THR B O 1
ATOM 2305 N N . GLU B 1 82 ? 1.539 -21.356 27.466 1.00 12.93 82 GLU B N 1
ATOM 2306 C CA . GLU B 1 82 ? 1.290 -20.613 26.257 1.00 12.52 82 GLU B CA 1
ATOM 2307 C C . GLU B 1 82 ? 0.764 -19.196 26.539 1.00 10.66 82 GLU B C 1
ATOM 2308 O O . GLU B 1 82 ? 1.173 -18.240 25.876 1.00 9.79 82 GLU B O 1
ATOM 2314 N N . LEU B 1 83 ? -0.101 -19.044 27.540 1.00 10.10 83 LEU B N 1
ATOM 2315 C CA . LEU B 1 83 ? -0.542 -17.711 27.955 1.00 9.74 83 LEU B CA 1
ATOM 2316 C C . LEU B 1 83 ? 0.617 -16.868 28.474 1.00 8.79 83 LEU B C 1
ATOM 2317 O O . LEU B 1 83 ? 0.697 -15.683 28.161 1.00 9.14 83 LEU B O 1
ATOM 2322 N N . GLU B 1 84 ? 1.499 -17.465 29.261 1.00 8.66 84 GLU B N 1
ATOM 2323 C CA . GLU B 1 84 ? 2.655 -16.715 29.749 1.00 8.38 84 GLU B CA 1
ATOM 2324 C C . GLU B 1 84 ? 3.617 -16.361 28.620 1.00 8.15 84 GLU B C 1
ATOM 2325 O O . GLU B 1 84 ? 4.194 -15.278 28.625 1.00 8.13 84 GLU B O 1
ATOM 2331 N N . GLN B 1 85 ? 3.767 -17.248 27.636 1.00 7.84 85 GLN B N 1
ATOM 2332 C CA . GLN B 1 85 ? 4.564 -16.938 26.439 1.00 7.86 85 GLN B CA 1
ATOM 2333 C C . GLN B 1 85 ? 4.013 -15.723 25.713 1.00 7.41 85 GLN B C 1
ATOM 2334 O O . GLN B 1 85 ? 4.748 -14.878 25.213 1.00 7.49 85 GLN B O 1
ATOM 2340 N N . CYS B 1 86 ? 2.687 -15.630 25.676 1.00 7.60 86 CYS B N 1
ATOM 2341 C CA . CYS B 1 86 ? 2.032 -14.473 25.073 1.00 7.87 86 CYS B CA 1
ATOM 2342 C C . CYS B 1 86 ? 2.354 -13.197 25.855 1.00 7.32 86 CYS B C 1
ATOM 2343 O O . CYS B 1 86 ? 2.657 -12.165 25.265 1.00 7.31 86 CYS B O 1
ATOM 2346 N N . GLN B 1 87 ? 2.285 -13.279 27.180 1.00 7.08 87 GLN B N 1
ATOM 2347 C CA . GLN B 1 87 ? 2.583 -12.119 28.015 1.00 7.73 87 GLN B CA 1
ATOM 2348 C C . GLN B 1 87 ? 4.033 -11.667 27.848 1.00 7.50 87 GLN B C 1
ATOM 2349 O O . GLN B 1 87 ? 4.308 -10.475 27.724 1.00 7.41 87 GLN B O 1
ATOM 2355 N N . VAL B 1 88 ? 4.960 -12.626 27.789 1.00 6.28 88 VAL B N 1
ATOM 2356 C CA . VAL B 1 88 ? 6.368 -12.321 27.538 1.00 6.26 88 VAL B CA 1
ATOM 2357 C C . VAL B 1 88 ? 6.534 -11.637 26.188 1.00 6.32 88 VAL B C 1
ATOM 2358 O O . VAL B 1 88 ? 7.158 -10.573 26.077 1.00 6.51 88 VAL B O 1
ATOM 2362 N N . ASP B 1 89 ? 5.937 -12.235 25.157 1.00 6.01 89 ASP B N 1
ATOM 2363 C CA . ASP B 1 89 ? 6.031 -11.677 23.816 1.00 6.50 89 ASP B CA 1
ATOM 2364 C C . ASP B 1 89 ? 5.470 -10.269 23.776 1.00 6.18 89 ASP B C 1
ATOM 2365 O O . ASP B 1 89 ? 6.000 -9.396 23.104 1.00 6.43 89 ASP B O 1
ATOM 2370 N N . ALA B 1 90 ? 4.376 -10.047 24.497 1.00 5.99 90 ALA B N 1
ATOM 2371 C CA . ALA B 1 90 ? 3.711 -8.758 24.466 1.00 6.34 90 ALA B CA 1
ATOM 2372 C C . ALA B 1 90 ? 4.524 -7.669 25.154 1.00 6.06 90 ALA B C 1
ATOM 2373 O O . ALA B 1 90 ? 4.631 -6.567 24.630 1.00 6.55 90 ALA B O 1
ATOM 2375 N N . VAL B 1 91 ? 5.106 -7.968 26.314 1.00 5.87 91 VAL B N 1
ATOM 2376 C CA . VAL B 1 91 ? 5.982 -6.978 26.962 1.00 6.60 91 VAL B CA 1
ATOM 2377 C C . VAL B 1 91 ? 7.145 -6.638 26.028 1.00 6.36 91 VAL B C 1
ATOM 2378 O O . VAL B 1 91 ? 7.521 -5.468 25.885 1.00 6.13 91 VAL B O 1
ATOM 2382 N N . VAL B 1 92 ? 7.742 -7.659 25.422 1.00 6.05 92 VAL B N 1
ATOM 2383 C CA . VAL B 1 92 ? 8.837 -7.433 24.481 1.00 6.43 92 VAL B CA 1
ATOM 2384 C C . VAL B 1 92 ? 8.404 -6.506 23.330 1.00 6.06 92 VAL B C 1
ATOM 2385 O O . VAL B 1 92 ? 9.123 -5.571 22.989 1.00 6.35 92 VAL B O 1
ATOM 2389 N N . ASP B 1 93 ? 7.256 -6.764 22.701 1.00 5.79 93 ASP B N 1
ATOM 2390 C CA . ASP B 1 93 ? 6.825 -5.909 21.605 1.00 6.17 93 ASP B CA 1
ATOM 2391 C C . ASP B 1 93 ? 6.449 -4.501 22.071 1.00 6.18 93 ASP B C 1
ATOM 2392 O O . ASP B 1 93 ? 6.630 -3.560 21.313 1.00 6.80 93 ASP B O 1
ATOM 2397 N N . THR B 1 94 ? 5.932 -4.336 23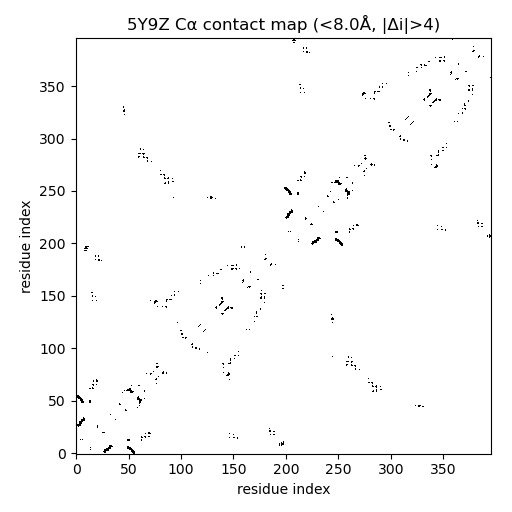.290 1.00 6.11 94 THR B N 1
ATOM 2398 C CA . THR B 1 94 ? 5.690 -2.998 23.813 1.00 6.40 94 THR B CA 1
ATOM 2399 C C . THR B 1 94 ? 6.986 -2.203 23.958 1.00 6.38 94 THR B C 1
ATOM 2400 O O . THR B 1 94 ? 7.067 -1.034 23.568 1.00 7.02 94 THR B O 1
ATOM 2404 N N . LEU B 1 95 ? 8.013 -2.852 24.486 1.00 5.98 95 LEU B N 1
ATOM 2405 C CA . LEU B 1 95 ? 9.324 -2.225 24.565 1.00 6.40 95 LEU B CA 1
ATOM 2406 C C . LEU B 1 95 ? 9.876 -1.932 23.188 1.00 6.23 95 LEU B C 1
ATOM 2407 O O . LEU B 1 95 ? 10.382 -0.840 22.924 1.00 6.74 95 LEU B O 1
ATOM 2412 N N . ASP B 1 96 ? 9.808 -2.914 22.295 1.00 6.25 96 ASP B N 1
ATOM 2413 C CA . ASP B 1 96 ? 10.385 -2.745 20.974 1.00 6.35 96 ASP B CA 1
ATOM 2414 C C . ASP B 1 96 ? 9.660 -1.702 20.144 1.00 6.12 96 ASP B C 1
ATOM 2415 O O . ASP B 1 96 ? 10.280 -0.969 19.373 1.00 7.04 96 ASP B O 1
ATOM 2420 N N . ASP B 1 97 ? 8.341 -1.604 20.303 1.00 6.52 97 ASP B N 1
ATOM 2421 C CA . ASP B 1 97 ? 7.576 -0.564 19.604 1.00 6.94 97 ASP B CA 1
ATOM 2422 C C . ASP B 1 97 ? 8.135 0.806 19.950 1.00 7.43 97 ASP B C 1
ATOM 2423 O O . ASP B 1 97 ? 8.319 1.654 19.072 1.00 7.74 97 ASP B O 1
ATOM 2428 N N . PHE B 1 98 ? 8.381 1.026 21.241 1.00 7.21 98 PHE B N 1
ATOM 2429 C CA . PHE B 1 98 ? 8.871 2.315 21.700 1.00 7.71 98 PHE B CA 1
ATOM 2430 C C . PHE B 1 98 ? 10.281 2.582 21.175 1.00 7.60 98 PHE B C 1
ATOM 2431 O O . PHE B 1 98 ? 10.583 3.637 20.621 1.00 7.88 98 PHE B O 1
ATOM 2439 N N . MET B 1 99 ? 11.172 1.597 21.322 1.00 7.30 99 MET B N 1
ATOM 2440 C CA . MET B 1 99 ? 12.547 1.777 20.872 1.00 7.64 99 MET B CA 1
ATOM 2441 C C . MET B 1 99 ? 12.610 2.018 19.364 1.00 7.59 99 MET B C 1
ATOM 2442 O O . MET B 1 99 ? 13.479 2.753 18.882 1.00 8.56 99 MET B O 1
ATOM 2447 N N . SER B 1 100 ? 11.679 1.397 18.626 1.00 7.55 100 SER B N 1
ATOM 2448 C CA . SER B 1 100 ? 11.651 1.529 17.175 1.00 8.88 100 SER B CA 1
ATOM 2449 C C . SER B 1 100 ? 11.186 2.892 16.692 1.00 9.95 100 SER B C 1
ATOM 2450 O O . SER B 1 100 ? 11.358 3.193 15.514 1.00 12.10 100 SER B O 1
ATOM 2453 N N . LEU B 1 101 ? 10.640 3.724 17.583 1.00 9.68 101 LEU B N 1
ATOM 2454 C CA . LEU B 1 101 ? 10.235 5.073 17.225 1.00 11.15 101 LEU B CA 1
ATOM 2455 C C . LEU B 1 101 ? 11.413 6.013 17.096 1.00 11.09 101 LEU B C 1
ATOM 2456 O O . LEU B 1 101 ? 11.283 7.051 16.472 1.00 12.44 101 LEU B O 1
ATOM 2461 N N . PHE B 1 102 ? 12.556 5.677 17.692 1.00 11.20 102 PHE B N 1
ATOM 2462 C CA . PHE B 1 102 ? 13.693 6.596 17.675 1.00 12.00 102 PHE B CA 1
ATOM 2463 C C . PHE B 1 102 ? 14.332 6.610 16.295 1.00 13.31 102 PHE B C 1
ATOM 2464 O O . PHE B 1 102 ? 14.702 5.550 15.787 1.00 13.68 102 PHE B O 1
ATOM 2472 N N . PRO B 1 103 ? 14.470 7.799 15.689 1.00 12.93 103 PRO B N 1
ATOM 2473 C CA . PRO B 1 103 ? 15.026 7.868 14.353 1.00 14.29 103 PRO B CA 1
ATOM 2474 C C . PRO B 1 103 ? 16.556 7.852 14.399 1.00 14.43 103 PRO B C 1
ATOM 2475 O O . PRO B 1 103 ? 17.213 8.871 14.144 1.00 17.05 103 PRO B O 1
ATOM 2479 N N . TRP B 1 104 ? 17.100 6.673 14.710 1.00 15.26 104 TRP B N 1
ATOM 2480 C CA . TRP B 1 104 ? 18.530 6.481 14.997 1.00 17.36 104 TRP B CA 1
ATOM 2481 C C . TRP B 1 104 ? 19.418 6.908 13.822 1.00 20.04 104 TRP B C 1
ATOM 2482 O O . TRP B 1 104 ? 20.531 7.402 14.042 1.00 23.06 104 TRP B O 1
ATOM 2493 N N . ALA B 1 105 ? 18.916 6.739 12.596 1.00 19.18 105 ALA B N 1
ATOM 2494 C CA . ALA B 1 105 ? 19.680 7.037 11.377 1.00 20.87 105 ALA B CA 1
ATOM 2495 C C . ALA B 1 105 ? 19.289 8.351 10.686 1.00 21.91 105 ALA B C 1
ATOM 2496 O O . ALA B 1 105 ? 19.795 8.637 9.601 1.00 26.37 105 ALA B O 1
ATOM 2498 N N . GLU B 1 106 ? 18.416 9.154 11.297 1.00 23.18 106 GLU B N 1
ATOM 2499 C CA . GLU B 1 106 ? 17.953 10.410 10.690 1.00 24.27 106 GLU B CA 1
ATOM 2500 C C . GLU B 1 106 ? 19.141 11.363 10.496 1.00 27.61 106 GLU B C 1
ATOM 2501 O O . GLU B 1 106 ? 19.888 11.628 11.436 1.00 27.24 106 GLU B O 1
ATOM 2507 N N . GLU B 1 107 ? 19.305 11.854 9.269 1.00 27.78 107 GLU B N 1
ATOM 2508 C CA . GLU B 1 107 ? 20.460 12.692 8.901 1.00 32.01 107 GLU B CA 1
ATOM 2509 C C . GLU B 1 107 ? 20.354 14.114 9.445 1.00 32.00 107 GLU B C 1
ATOM 2510 O O . GLU B 1 107 ? 21.356 14.689 9.879 1.00 32.57 107 GLU B O 1
ATOM 2516 N N . ASN B 1 108 ? 19.148 14.685 9.376 1.00 30.90 108 ASN B N 1
ATOM 2517 C CA . ASN B 1 108 ? 18.866 16.023 9.904 1.00 34.78 108 ASN B CA 1
ATOM 2518 C C . ASN B 1 108 ? 18.865 15.929 11.432 1.00 26.66 108 ASN B C 1
ATOM 2519 O O . ASN B 1 108 ? 17.942 15.385 12.040 1.00 27.44 108 ASN B O 1
ATOM 2524 N N . GLN B 1 109 ? 19.885 16.510 12.034 1.00 13.64 109 GLN B N 1
ATOM 2525 C CA . GLN B 1 109 ? 20.105 16.416 13.469 1.00 25.59 109 GLN B CA 1
ATOM 2526 C C . GLN B 1 109 ? 19.115 17.239 14.295 1.00 29.05 109 GLN B C 1
ATOM 2527 O O . GLN B 1 109 ? 18.816 16.868 15.431 1.00 29.44 109 GLN B O 1
ATOM 2533 N N . ASP B 1 110 ? 18.597 18.329 13.723 1.00 41.58 110 ASP B N 1
ATOM 2534 C CA . ASP B 1 110 ? 17.562 19.126 14.402 1.00 32.31 110 ASP B CA 1
ATOM 2535 C C . ASP B 1 110 ? 16.255 18.342 14.548 1.00 30.56 110 ASP B C 1
ATOM 2536 O O . ASP B 1 110 ? 15.665 18.321 15.629 1.00 29.18 110 ASP B O 1
ATOM 2541 N N . LEU B 1 111 ? 15.820 17.694 13.467 1.00 28.10 111 LEU B N 1
ATOM 2542 C CA . LEU B 1 111 ? 14.637 16.830 13.496 1.00 29.03 111 LEU B CA 1
ATOM 2543 C C . LEU B 1 111 ? 14.876 15.619 14.403 1.00 24.91 111 LEU B C 1
ATOM 2544 O O . LEU B 1 111 ? 13.981 15.219 15.154 1.00 23.54 111 LEU B O 1
ATOM 2549 N N . LYS B 1 112 ? 16.086 15.057 14.331 1.00 18.40 112 LYS B N 1
ATOM 2550 C CA . LYS B 1 112 ? 16.425 13.873 15.136 1.00 19.59 112 LYS B CA 1
ATOM 2551 C C . LYS B 1 112 ? 16.335 14.207 16.619 1.00 14.71 112 LYS B C 1
ATOM 2552 O O . LYS B 1 112 ? 15.649 13.524 17.364 1.00 15.50 112 LYS B O 1
ATOM 2558 N N . GLU B 1 113 ? 16.996 15.278 17.026 1.00 12.36 113 GLU B N 1
ATOM 2559 C CA . GLU B 1 113 ? 16.942 15.700 18.415 1.00 16.27 113 GLU B CA 1
ATOM 2560 C C . GLU B 1 113 ? 15.517 16.051 18.888 1.00 17.40 113 GLU B C 1
ATOM 2561 O O . GLU B 1 113 ? 15.127 15.697 19.997 1.00 18.43 113 GLU B O 1
ATOM 2567 N N . ARG B 1 114 ? 14.749 16.726 18.029 1.00 18.81 114 ARG B N 1
ATOM 2568 C CA . ARG B 1 114 ? 13.356 17.060 18.338 1.00 18.77 114 ARG B CA 1
ATOM 2569 C C . ARG B 1 114 ? 12.538 15.791 18.623 1.00 16.41 114 ARG B C 1
ATOM 2570 O O . ARG B 1 114 ? 11.794 15.719 19.601 1.00 17.42 114 ARG B O 1
ATOM 2578 N N . THR B 1 115 ? 12.687 14.789 17.764 1.00 15.57 115 THR B N 1
ATOM 2579 C CA . THR B 1 115 ? 11.965 13.532 17.942 1.00 15.06 115 THR B CA 1
ATOM 2580 C C . THR B 1 115 ? 12.448 12.793 19.181 1.00 13.40 115 THR B C 1
ATOM 2581 O O . THR B 1 115 ? 11.628 12.326 19.966 1.00 12.96 115 THR B O 1
ATOM 2585 N N . PHE B 1 116 ? 13.769 12.699 19.357 1.00 12.79 116 PHE B N 1
ATOM 2586 C CA . PHE B 1 116 ? 14.323 12.084 20.567 1.00 12.53 116 PHE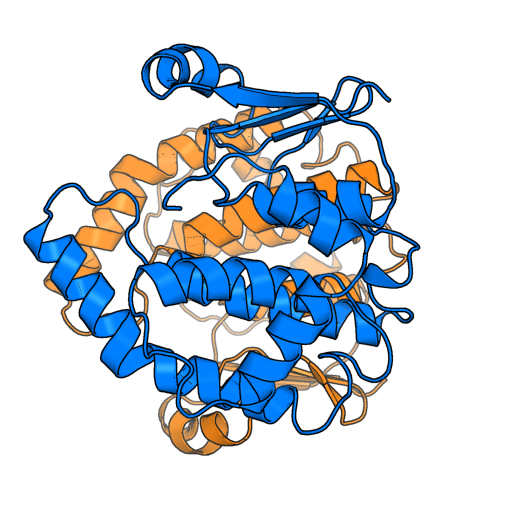 B CA 1
ATOM 2587 C C . PHE B 1 116 ? 13.781 12.765 21.829 1.00 12.44 116 PHE B C 1
ATOM 2588 O O . PHE B 1 116 ? 13.353 12.104 22.765 1.00 13.14 116 PHE B O 1
ATOM 2596 N N . ASN B 1 117 ? 13.782 14.092 21.844 1.00 14.13 117 ASN B N 1
ATOM 2597 C CA . ASN B 1 117 ? 13.289 14.817 23.020 1.00 15.25 117 ASN B CA 1
ATOM 2598 C C . ASN B 1 117 ? 11.815 14.567 23.298 1.00 14.34 117 ASN B C 1
ATOM 2599 O O . ASN B 1 117 ? 11.431 14.354 24.438 1.00 15.84 117 ASN B O 1
ATOM 2604 N N . ASP B 1 118 ? 10.989 14.556 22.258 1.00 13.60 118 ASP B N 1
ATOM 2605 C CA . ASP B 1 118 ? 9.567 14.297 22.458 1.00 14.12 118 ASP B CA 1
ATOM 2606 C C . ASP B 1 118 ? 9.373 12.899 23.048 1.00 13.03 118 ASP B C 1
ATOM 2607 O O . ASP B 1 118 ? 8.616 12.715 24.005 1.00 13.18 118 ASP B O 1
ATOM 2612 N N . LEU B 1 119 ? 10.100 11.922 22.498 1.00 11.57 119 LEU B N 1
ATOM 2613 C CA . LEU B 1 119 ? 10.007 10.547 22.972 1.00 11.93 119 LEU B CA 1
ATOM 2614 C C . LEU B 1 119 ? 10.431 10.396 24.428 1.00 11.21 119 LEU B C 1
ATOM 2615 O O . LEU B 1 119 ? 9.741 9.751 25.219 1.00 12.47 119 LEU B O 1
ATOM 2620 N N . LEU B 1 120 ? 11.555 11.007 24.773 1.00 12.13 120 LEU B N 1
ATOM 2621 C CA . LEU B 1 120 ? 12.136 10.835 26.100 1.00 12.72 120 LEU B CA 1
ATOM 2622 C C . LEU B 1 120 ? 11.413 11.654 27.164 1.00 12.99 120 LEU B C 1
ATOM 2623 O O . LEU B 1 120 ? 11.201 11.170 28.276 1.00 14.60 120 LEU B O 1
ATOM 2628 N N . THR B 1 121 ? 11.012 12.870 26.808 1.00 12.64 121 THR B N 1
ATOM 2629 C CA . THR B 1 121 ? 10.370 13.784 27.752 1.00 13.08 121 THR B CA 1
ATOM 2630 C C . THR B 1 121 ? 8.870 13.555 27.895 1.00 12.39 121 THR B C 1
ATOM 2631 O O . THR B 1 121 ? 8.366 13.505 29.002 1.00 13.00 121 THR B O 1
ATOM 2635 N N . ARG B 1 122 ? 8.155 13.473 26.771 1.00 12.20 122 ARG B N 1
ATOM 2636 C CA . ARG B 1 122 ? 6.704 13.438 26.794 1.00 12.87 122 ARG B CA 1
ATOM 2637 C C . ARG B 1 122 ? 6.146 12.022 26.702 1.00 12.56 122 ARG B C 1
ATOM 2638 O O . ARG B 1 122 ? 5.193 11.729 27.389 1.00 15.16 122 ARG B O 1
ATOM 2646 N N . GLN B 1 123 ? 6.748 11.134 25.911 1.00 12.11 123 GLN B N 1
ATOM 2647 C CA . GLN B 1 123 ? 6.157 9.803 25.693 1.00 11.93 123 GLN B CA 1
ATOM 2648 C C . GLN B 1 123 ? 6.642 8.745 26.687 1.00 10.32 123 GLN B C 1
ATOM 2649 O O . GLN B 1 123 ? 5.859 7.909 27.131 1.00 11.24 123 GLN B O 1
ATOM 2655 N N . ALA B 1 124 ? 7.931 8.746 27.010 1.00 10.44 124 ALA B N 1
ATOM 2656 C CA . ALA B 1 124 ? 8.497 7.703 27.878 1.00 10.29 124 ALA B CA 1
ATOM 2657 C C . ALA B 1 124 ? 7.798 7.553 29.238 1.00 10.31 124 ALA B C 1
ATOM 2658 O O . ALA B 1 124 ? 7.622 6.433 29.690 1.00 10.58 124 ALA B O 1
ATOM 2660 N N . PRO B 1 125 ? 7.402 8.660 29.907 1.00 10.68 125 PRO B N 1
ATOM 2661 C CA . PRO B 1 125 ? 6.768 8.471 31.213 1.00 10.72 125 PRO B CA 1
ATOM 2662 C C . PRO B 1 125 ? 5.552 7.546 31.182 1.00 10.34 125 PRO B C 1
ATOM 2663 O O . PRO B 1 125 ? 5.317 6.822 32.150 1.00 10.73 125 PRO B O 1
ATOM 2667 N N . HIS B 1 126 ? 4.808 7.535 30.075 1.00 10.65 126 HIS B N 1
ATOM 2668 C CA . HIS B 1 126 ? 3.620 6.677 29.956 1.00 11.32 126 HIS B CA 1
ATOM 2669 C C . HIS B 1 126 ? 3.993 5.221 29.836 1.00 10.78 126 HIS B C 1
ATOM 2670 O O . HIS B 1 126 ? 3.390 4.373 30.478 1.00 11.79 126 HIS B O 1
ATOM 2677 N N . LEU B 1 127 ? 5.021 4.935 29.038 1.00 10.20 127 LEU B N 1
ATOM 2678 C CA . LEU B 1 127 ? 5.528 3.573 28.939 1.00 10.28 127 LEU B CA 1
ATOM 2679 C C . LEU B 1 127 ? 6.005 3.079 30.294 1.00 9.26 127 LEU B C 1
ATOM 2680 O O . LEU B 1 127 ? 5.687 1.968 30.714 1.00 9.73 127 LEU B O 1
ATOM 2685 N N . LEU B 1 128 ? 6.773 3.921 30.975 1.00 8.80 128 LEU B N 1
ATOM 2686 C CA . LEU B 1 128 ? 7.360 3.517 32.239 1.00 9.49 128 LEU B CA 1
ATOM 2687 C C . LEU B 1 128 ? 6.270 3.267 33.279 1.00 9.10 128 LEU B C 1
ATOM 2688 O O . LEU B 1 128 ? 6.342 2.296 34.037 1.00 9.41 128 LEU B O 1
ATOM 2693 N N . LYS B 1 129 ? 5.262 4.134 33.319 1.00 9.56 129 LYS B N 1
ATOM 2694 C CA . LYS B 1 129 ? 4.169 3.921 34.262 1.00 10.12 129 LYS B CA 1
ATOM 2695 C C . LYS B 1 129 ? 3.485 2.577 34.020 1.00 9.78 129 LYS B C 1
ATOM 2696 O O . LYS B 1 129 ? 3.223 1.810 34.940 1.00 9.41 129 LYS B O 1
ATOM 2702 N N . ASP B 1 130 ? 3.188 2.290 32.756 1.00 9.62 130 ASP B N 1
ATOM 2703 C CA . ASP B 1 130 ? 2.513 1.052 32.419 1.00 10.57 130 ASP B CA 1
ATOM 2704 C C . ASP B 1 130 ? 3.376 -0.169 32.706 1.00 9.65 130 ASP B C 1
ATOM 2705 O O . ASP B 1 130 ? 2.859 -1.170 33.208 1.00 9.91 130 ASP B O 1
ATOM 2710 N N . LEU B 1 131 ? 4.692 -0.092 32.431 1.00 9.00 131 LEU B N 1
ATOM 2711 C CA . LEU B 1 131 ? 5.576 -1.216 32.742 1.00 8.50 131 LEU B CA 1
ATOM 2712 C C . LEU B 1 131 ? 5.618 -1.449 34.245 1.00 8.06 131 LEU B C 1
ATOM 2713 O O . LEU B 1 131 ? 5.595 -2.585 34.701 1.00 9.31 131 LEU B O 1
ATOM 2718 N N . ASP B 1 132 ? 5.709 -0.370 35.012 1.00 8.08 132 ASP B N 1
ATOM 2719 C CA . ASP B 1 132 ? 5.763 -0.480 36.460 1.00 8.82 132 ASP B CA 1
ATOM 2720 C C . ASP B 1 132 ? 4.447 -1.067 37.030 1.00 8.71 132 ASP B C 1
ATOM 2721 O O . ASP B 1 132 ? 4.467 -1.909 37.926 1.00 9.71 132 ASP B O 1
ATOM 2726 N N . THR B 1 133 ? 3.309 -0.613 36.509 1.00 9.76 133 THR B N 1
ATOM 2727 C CA . THR B 1 133 ? 2.030 -1.161 36.930 1.00 10.49 133 THR B CA 1
ATOM 2728 C C . THR B 1 133 ? 1.919 -2.650 36.600 1.00 11.03 133 THR B C 1
ATOM 2729 O O . THR B 1 133 ? 1.451 -3.447 37.427 1.00 12.62 133 THR B O 1
ATOM 2733 N N . TYR B 1 134 ? 2.384 -3.041 35.415 1.00 10.58 134 TYR B N 1
ATOM 2734 C CA . TYR B 1 134 ? 2.335 -4.445 35.019 1.00 11.64 134 TYR B CA 1
ATOM 2735 C C . TYR B 1 134 ? 3.236 -5.300 35.906 1.00 10.70 134 TYR B C 1
ATOM 2736 O O . TYR B 1 134 ? 2.850 -6.375 36.359 1.00 11.49 134 TYR B O 1
ATOM 2745 N N . LEU B 1 135 ? 4.453 -4.822 36.140 1.00 10.06 135 LEU B N 1
ATOM 2746 C CA . LEU B 1 135 ? 5.374 -5.523 37.029 1.00 9.43 135 LEU B CA 1
ATOM 2747 C C . LEU B 1 135 ? 4.811 -5.650 38.450 1.00 9.74 135 LEU B C 1
ATOM 2748 O O . LEU B 1 135 ? 4.902 -6.711 39.091 1.00 10.66 135 LEU B O 1
ATOM 2753 N N . GLY B 1 136 ? 4.262 -4.554 38.958 1.00 10.01 136 GLY B N 1
ATOM 2754 C CA . GLY B 1 136 ? 3.741 -4.565 40.313 1.00 11.10 136 GLY B CA 1
ATOM 2755 C C . GLY B 1 136 ? 4.826 -4.937 41.296 1.00 11.29 136 GLY B C 1
ATOM 2756 O O . GLY B 1 136 ? 5.986 -4.523 41.143 1.00 11.08 136 GLY B O 1
ATOM 2757 N N . ASP B 1 137 ? 4.459 -5.767 42.275 1.00 12.22 137 ASP B N 1
ATOM 2758 C CA . ASP B 1 137 ? 5.394 -6.269 43.260 1.00 13.29 137 ASP B CA 1
ATOM 2759 C C . ASP B 1 137 ? 5.840 -7.691 42.949 1.00 12.99 137 ASP B C 1
ATOM 2760 O O . ASP B 1 137 ? 6.391 -8.366 43.813 1.00 15.72 137 ASP B O 1
ATOM 2765 N N . LYS B 1 138 ? 5.681 -8.124 41.692 1.00 12.18 138 LYS B N 1
ATOM 2766 C CA . LYS B 1 138 ? 6.225 -9.401 41.261 1.00 12.02 138 LYS B CA 1
ATOM 2767 C C . LYS B 1 138 ? 7.748 -9.348 41.214 1.00 10.40 138 LYS B C 1
ATOM 2768 O O . LYS B 1 138 ? 8.346 -8.283 41.044 1.00 11.19 138 LYS B O 1
ATOM 2774 N N . GLU B 1 139 ? 8.376 -10.504 41.360 1.00 11.14 139 GLU B N 1
ATOM 2775 C CA . GLU B 1 139 ? 9.823 -10.588 41.289 1.00 11.64 139 GLU B CA 1
ATOM 2776 C C . GLU B 1 139 ? 10.346 -10.247 39.894 1.00 9.55 139 GLU B C 1
ATOM 2777 O O . GLU B 1 139 ? 11.384 -9.606 39.750 1.00 10.57 139 GLU B O 1
ATOM 2783 N N . TRP B 1 140 ? 9.599 -10.692 38.880 1.00 8.27 140 TRP B N 1
ATOM 2784 C CA . TRP B 1 140 ? 9.962 -10.505 37.481 1.00 7.85 140 TRP B CA 1
ATOM 2785 C C . TRP B 1 140 ? 8.678 -10.161 36.723 1.00 7.74 140 TRP B C 1
ATOM 2786 O O . TRP B 1 140 ? 7.580 -10.283 37.267 1.00 8.69 140 TRP B O 1
ATOM 2797 N N . PHE B 1 141 ? 8.790 -9.754 35.468 1.00 8.10 141 PHE B N 1
ATOM 2798 C CA . PHE B 1 141 ? 7.591 -9.316 34.752 1.00 8.48 141 PHE B CA 1
ATOM 2799 C C . PHE B 1 141 ? 6.453 -10.332 34.795 1.00 9.67 141 PHE B C 1
ATOM 2800 O O . PHE B 1 141 ? 5.320 -9.938 34.991 1.00 11.74 141 PHE B O 1
ATOM 2808 N N . ILE B 1 142 ? 6.754 -11.611 34.580 1.00 10.02 142 ILE B N 1
ATOM 2809 C CA . ILE B 1 142 ? 5.732 -12.652 34.453 1.00 11.66 142 ILE B CA 1
ATOM 2810 C C . ILE B 1 142 ? 5.225 -13.165 35.786 1.00 10.70 142 ILE B C 1
ATOM 2811 O O . ILE B 1 142 ? 4.179 -13.787 35.817 1.00 14.18 142 ILE B O 1
ATOM 2816 N N . GLY B 1 143 ? 5.994 -12.965 36.849 1.00 10.77 143 GLY B N 1
ATOM 2817 C CA . GLY B 1 143 ? 5.740 -13.645 38.103 1.00 12.54 143 GLY B CA 1
ATOM 2818 C C . GLY B 1 143 ? 7.044 -13.988 38.771 1.00 12.10 143 GLY B C 1
ATOM 2819 O O . GLY B 1 143 ? 7.917 -13.132 38.951 1.00 14.02 143 GLY B O 1
ATOM 2820 N N . ASN B 1 144 ? 7.186 -15.251 39.148 1.00 11.08 144 ASN B N 1
ATOM 2821 C CA . ASN B 1 144 ? 8.258 -15.619 40.035 1.00 11.92 144 ASN B CA 1
ATOM 2822 C C . ASN B 1 144 ? 9.474 -16.218 39.342 1.00 11.17 144 ASN B C 1
ATOM 2823 O O . ASN B 1 144 ? 10.353 -16.748 40.025 1.00 14.19 144 ASN B O 1
ATOM 2828 N N . TYR B 1 145 ? 9.578 -16.070 38.019 1.00 10.02 145 TYR B N 1
ATOM 2829 C CA . TYR B 1 145 ? 10.733 -16.573 37.294 1.00 9.32 145 TYR B CA 1
ATOM 2830 C C . TYR B 1 145 ? 11.095 -15.619 36.169 1.00 8.23 145 TYR B C 1
ATOM 2831 O O . TYR B 1 145 ? 10.241 -14.962 35.569 1.00 8.31 145 TYR B O 1
ATOM 2840 N N . VAL B 1 146 ? 12.389 -15.546 35.896 1.00 8.01 146 VAL B N 1
ATOM 2841 C CA . VAL B 1 146 ? 12.923 -14.687 34.854 1.00 7.53 146 VAL B CA 1
ATOM 2842 C C . VAL B 1 146 ? 12.514 -15.180 33.465 1.00 6.78 146 VAL B C 1
ATOM 2843 O O . VAL B 1 146 ? 12.488 -16.378 33.179 1.00 7.66 146 VAL B O 1
ATOM 2847 N N . THR B 1 147 ? 12.197 -14.216 32.607 1.00 6.67 147 THR B N 1
ATOM 2848 C CA . THR B 1 147 ? 11.946 -14.481 31.190 1.00 6.52 147 THR B CA 1
ATOM 2849 C C . THR B 1 147 ? 12.769 -13.537 30.329 1.00 6.21 147 THR B C 1
ATOM 2850 O O . THR B 1 147 ? 13.375 -12.583 30.823 1.00 6.62 147 THR B O 1
ATOM 2854 N N . TRP B 1 148 ? 12.780 -13.776 29.025 1.00 6.08 148 TRP B N 1
ATOM 2855 C CA . TRP B 1 148 ? 13.558 -12.910 28.150 1.00 6.30 148 TRP B CA 1
ATOM 2856 C C . TRP B 1 148 ? 12.962 -11.506 28.049 1.00 5.94 148 TRP B C 1
ATOM 2857 O O . TRP B 1 148 ? 13.647 -10.598 27.605 1.00 6.18 148 TRP B O 1
ATOM 2868 N N . ALA B 1 149 ? 11.714 -11.306 28.485 1.00 5.89 149 ALA B N 1
ATOM 2869 C CA . ALA B 1 149 ? 11.177 -9.955 28.631 1.00 6.06 149 ALA B CA 1
ATOM 2870 C C . ALA B 1 149 ? 11.944 -9.151 29.671 1.00 5.57 149 ALA B C 1
ATOM 2871 O O . ALA B 1 149 ? 12.156 -7.955 29.479 1.00 6.36 149 ALA B O 1
ATOM 2873 N N . ASP B 1 150 ? 12.338 -9.786 30.775 1.00 5.89 150 ASP B N 1
ATOM 2874 C CA . ASP B 1 150 ? 13.144 -9.092 31.780 1.00 6.22 150 ASP B CA 1
ATOM 2875 C C . ASP B 1 150 ? 14.508 -8.711 31.197 1.00 5.97 150 ASP B C 1
ATOM 2876 O O . ASP B 1 150 ? 15.004 -7.601 31.393 1.00 6.16 150 ASP B O 1
ATOM 2881 N N . PHE B 1 151 ? 15.109 -9.624 30.433 1.00 5.86 151 PHE B N 1
ATOM 2882 C CA . PHE B 1 151 ? 16.342 -9.310 29.742 1.00 6.13 151 PHE B CA 1
ATOM 2883 C C . PHE B 1 151 ? 16.167 -8.088 28.840 1.00 5.60 151 PHE B C 1
ATOM 2884 O O . PHE B 1 151 ? 17.021 -7.197 28.828 1.00 6.31 151 PHE B O 1
ATOM 2892 N N . TYR B 1 152 ? 15.073 -8.080 28.071 1.00 5.61 152 TYR B N 1
ATOM 2893 C CA . TYR B 1 152 ? 14.863 -6.997 27.128 1.00 5.77 152 TYR B CA 1
ATOM 2894 C C . TYR B 1 152 ? 14.656 -5.679 27.847 1.00 5.71 152 TYR B C 1
ATOM 2895 O O . TYR B 1 152 ? 15.087 -4.646 27.352 1.00 6.26 152 TYR B O 1
ATOM 2904 N N . TRP B 1 153 ? 14.033 -5.692 29.018 1.00 5.80 153 TRP B N 1
ATOM 2905 C CA . TRP B 1 153 ? 13.968 -4.474 29.796 1.00 6.02 153 TRP B CA 1
ATOM 2906 C C . TRP B 1 153 ? 15.339 -3.976 30.220 1.00 6.18 153 TRP B C 1
ATOM 2907 O O . TRP B 1 153 ? 15.638 -2.778 30.120 1.00 6.65 153 TRP B O 1
ATOM 2918 N N . ASP B 1 154 ? 16.197 -4.867 30.687 1.00 6.14 154 ASP B N 1
ATOM 2919 C CA . ASP B 1 154 ? 17.560 -4.421 31.023 1.00 6.54 154 ASP B CA 1
ATOM 2920 C C . ASP B 1 154 ? 18.238 -3.757 29.828 1.00 6.57 154 ASP B C 1
ATOM 2921 O O . ASP B 1 154 ? 18.844 -2.700 29.952 1.00 7.07 154 ASP B O 1
ATOM 2926 N N . ILE B 1 155 ? 18.105 -4.387 28.667 1.00 6.25 155 ILE B N 1
ATOM 2927 C CA . ILE B 1 155 ? 18.748 -3.909 27.448 1.00 7.07 155 ILE B CA 1
ATOM 2928 C C . ILE B 1 155 ? 18.184 -2.565 26.988 1.00 6.68 155 ILE B C 1
ATOM 2929 O O . ILE B 1 155 ? 18.935 -1.621 26.728 1.00 7.18 155 ILE B O 1
ATOM 2934 N N . CYS B 1 156 ? 16.863 -2.473 26.880 1.00 6.24 156 CYS B N 1
ATOM 2935 C CA . CYS B 1 156 ? 16.259 -1.233 26.426 1.00 7.06 156 CYS B CA 1
ATOM 2936 C C . CYS B 1 156 ? 16.521 -0.102 27.405 1.00 7.53 156 CYS B C 1
ATOM 2937 O O . CYS B 1 156 ? 16.855 1.024 26.984 1.00 8.09 156 CYS B O 1
ATOM 2940 N N . SER B 1 157 ? 16.342 -0.386 28.695 1.00 7.33 157 SER B N 1
ATOM 2941 C CA . SER B 1 157 ? 16.576 0.649 29.696 1.00 7.63 157 SER B CA 1
ATOM 2942 C C . SER B 1 157 ? 18.011 1.135 29.726 1.00 7.86 157 SER B C 1
ATOM 2943 O O . SER B 1 157 ? 18.247 2.316 29.941 1.00 8.83 157 SER B O 1
ATOM 2946 N N . THR B 1 158 ? 18.971 0.244 29.491 1.00 8.04 158 THR B N 1
ATOM 2947 C CA . THR B 1 158 ? 20.371 0.659 29.435 1.00 8.71 158 THR B CA 1
ATOM 2948 C C . THR B 1 158 ? 20.586 1.716 28.362 1.00 9.30 158 THR B C 1
ATOM 2949 O O . THR B 1 158 ? 21.233 2.728 28.619 1.00 11.05 158 THR B O 1
ATOM 2953 N N . THR B 1 159 ? 20.019 1.514 27.187 1.00 9.84 159 THR B N 1
ATOM 2954 C CA . THR B 1 159 ? 20.147 2.526 26.152 1.00 10.78 159 THR B CA 1
ATOM 2955 C C . THR B 1 159 ? 19.357 3.786 26.427 1.00 10.17 159 THR B C 1
ATOM 2956 O O . THR B 1 159 ? 19.886 4.885 26.209 1.00 12.24 159 THR B O 1
ATOM 2960 N N . LEU B 1 160 ? 18.131 3.658 26.933 1.00 9.86 160 LEU B N 1
ATOM 2961 C CA . LEU B 1 160 ? 17.365 4.849 27.292 1.00 10.45 160 LEU B CA 1
ATOM 2962 C C . LEU B 1 160 ? 18.077 5.690 28.347 1.00 11.19 160 LEU B C 1
ATOM 2963 O O . LEU B 1 160 ? 18.015 6.921 28.297 1.00 12.60 160 LEU B O 1
ATOM 2968 N N . LEU B 1 161 ? 18.778 5.031 29.268 1.00 10.63 161 LEU B N 1
ATOM 2969 C CA . LEU B 1 161 ? 19.542 5.739 30.301 1.00 10.73 161 LEU B CA 1
ATOM 2970 C C . LEU B 1 161 ? 20.723 6.510 29.741 1.00 11.25 161 LEU B C 1
ATOM 2971 O O . LEU B 1 161 ? 21.065 7.560 30.267 1.00 13.72 161 LEU B O 1
ATOM 2976 N N . VAL B 1 162 ? 21.367 5.997 28.700 1.00 11.40 162 VAL B N 1
ATOM 2977 C CA . VAL B 1 162 ? 22.425 6.743 27.989 1.00 10.71 162 VAL B CA 1
ATOM 2978 C C . VAL B 1 162 ? 21.835 8.029 27.419 1.00 12.36 162 VAL B C 1
ATOM 2979 O O . VAL B 1 162 ? 22.443 9.090 27.533 1.00 14.95 162 VAL B O 1
ATOM 2983 N N . LEU B 1 163 ? 20.649 7.945 26.833 1.00 11.69 163 LEU B N 1
ATOM 2984 C CA . LEU B 1 163 ? 19.991 9.114 26.243 1.00 12.40 163 LEU B CA 1
ATOM 2985 C C . LEU B 1 163 ? 19.436 10.097 27.265 1.00 12.88 163 LEU B C 1
ATOM 2986 O O . LEU B 1 163 ? 19.424 11.298 27.009 1.00 15.44 163 LEU B O 1
ATOM 2991 N N . LYS B 1 164 ? 18.935 9.584 28.386 1.00 12.63 164 LYS B N 1
ATOM 2992 C CA . LYS B 1 164 ? 18.295 10.399 29.421 1.00 12.89 164 LYS B CA 1
ATOM 2993 C C . LYS B 1 164 ? 18.629 9.779 30.784 1.00 14.00 164 LYS B C 1
ATOM 2994 O O . LYS B 1 164 ? 17.911 8.897 31.275 1.00 15.12 164 LYS B O 1
ATOM 3000 N N . PRO B 1 165 ? 19.758 10.211 31.391 1.00 15.20 165 PRO B N 1
ATOM 3001 C CA . PRO B 1 165 ? 20.272 9.544 32.602 1.00 15.87 165 PRO B CA 1
ATOM 3002 C C . PRO B 1 165 ? 19.346 9.435 33.810 1.00 15.46 165 PRO B C 1
ATOM 3003 O O . PRO B 1 165 ? 19.484 8.479 34.590 1.00 19.49 165 PRO B O 1
ATOM 3007 N N . ASP B 1 166 ? 18.400 10.371 33.937 1.00 16.08 166 ASP B N 1
ATOM 3008 C CA . ASP B 1 166 ? 17.405 10.393 35.026 1.00 17.15 166 ASP B CA 1
ATOM 3009 C C . ASP B 1 166 ? 16.070 9.703 34.672 1.00 16.36 166 ASP B C 1
ATOM 3010 O O . ASP B 1 166 ? 15.091 9.859 35.397 1.00 17.24 166 ASP B O 1
ATOM 3015 N N . LEU B 1 167 ? 16.038 8.954 33.561 1.00 14.35 167 LEU B N 1
ATOM 3016 C CA . LEU B 1 167 ? 14.823 8.317 33.034 1.00 16.83 167 LEU B CA 1
ATOM 3017 C C . LEU B 1 167 ? 13.984 7.553 34.059 1.00 14.26 167 LEU B C 1
ATOM 3018 O O . LEU B 1 167 ? 12.751 7.588 34.024 1.00 14.80 167 LEU B O 1
ATOM 3023 N N . LEU B 1 168 ? 14.669 6.831 34.942 1.00 13.11 168 LEU B N 1
ATOM 3024 C CA . LEU B 1 168 ? 13.990 5.926 35.867 1.00 13.31 168 LEU B CA 1
ATOM 3025 C C . LEU B 1 168 ? 13.808 6.502 37.260 1.00 13.29 168 LEU B C 1
ATOM 3026 O O . LEU B 1 168 ? 13.524 5.764 38.203 1.00 14.25 168 LEU B O 1
ATOM 3031 N N . GLY B 1 169 ? 13.900 7.828 37.378 1.00 13.81 169 GLY B N 1
ATOM 3032 C CA . GLY B 1 169 ? 13.891 8.470 38.693 1.00 14.27 169 GLY B CA 1
ATOM 3033 C C . GLY B 1 169 ? 12.613 8.346 39.514 1.00 13.62 169 GLY B C 1
ATOM 3034 O O . GLY B 1 169 ? 12.620 8.691 40.701 1.00 16.19 169 GLY B O 1
ATOM 3035 N N . ILE B 1 170 ? 11.515 7.936 38.883 1.00 14.74 170 ILE B N 1
ATOM 3036 C CA . ILE B 1 170 ? 10.214 7.754 39.533 1.00 16.19 170 ILE B CA 1
ATOM 3037 C C . ILE B 1 170 ? 9.915 6.275 39.837 1.00 13.32 170 ILE B C 1
ATOM 3038 O O . ILE B 1 170 ? 8.989 5.984 40.571 1.00 15.80 170 ILE B O 1
ATOM 3043 N N . TYR B 1 171 ? 10.705 5.348 39.281 1.00 12.83 171 TYR B N 1
ATOM 3044 C CA . TYR B 1 171 ? 10.308 3.932 3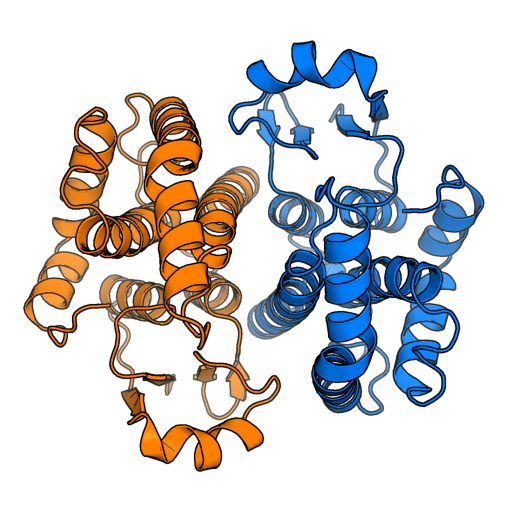9.243 1.00 11.96 171 TYR B CA 1
ATOM 3045 C C . TYR B 1 171 ? 11.370 2.987 39.806 1.00 10.80 171 TYR B C 1
ATOM 3046 O O . TYR B 1 171 ? 12.006 2.211 39.070 1.00 11.12 171 TYR B O 1
ATOM 3055 N N . PRO B 1 172 ? 11.530 2.981 41.141 1.00 9.82 172 PRO B N 1
ATOM 3056 C CA . PRO B 1 172 ? 12.503 2.068 41.732 1.00 9.10 172 PRO B CA 1
ATOM 3057 C C . PRO B 1 172 ? 12.236 0.582 41.506 1.00 8.34 172 PRO B C 1
ATOM 3058 O O . PRO B 1 172 ? 13.190 -0.196 41.525 1.00 8.41 172 PRO B O 1
ATOM 3062 N N . ARG B 1 173 ? 10.992 0.177 41.289 1.00 7.93 173 ARG B N 1
ATOM 3063 C CA . ARG B 1 173 ? 10.735 -1.238 40.991 1.00 8.20 173 ARG B CA 1
ATOM 3064 C C . ARG B 1 173 ? 11.309 -1.632 39.650 1.00 7.50 173 ARG B C 1
ATOM 3065 O O . ARG B 1 173 ? 11.744 -2.767 39.474 1.00 8.07 173 ARG B O 1
ATOM 3073 N N . LEU B 1 174 ? 11.304 -0.709 38.686 1.00 7.73 174 LEU B N 1
ATOM 3074 C CA . LEU B 1 174 ? 11.928 -0.980 37.382 1.00 7.61 174 LEU B CA 1
ATOM 3075 C C . LEU B 1 174 ? 13.451 -1.025 37.466 1.00 7.36 174 LEU B C 1
ATOM 3076 O O . LEU B 1 174 ? 14.105 -1.725 36.701 1.00 7.64 174 LEU B O 1
ATOM 3081 N N . VAL B 1 175 ? 14.014 -0.254 38.388 1.00 7.59 175 VAL B N 1
ATOM 3082 C CA . VAL B 1 175 ? 15.437 -0.292 38.665 1.00 7.77 175 VAL B CA 1
ATOM 3083 C C . VAL B 1 175 ? 15.796 -1.607 39.350 1.00 7.62 175 VAL B C 1
ATOM 3084 O O . VAL B 1 175 ? 16.760 -2.273 38.965 1.00 8.03 175 VAL B O 1
ATOM 3088 N N . SER B 1 176 ? 15.024 -2.004 40.345 1.00 7.58 176 SER B N 1
ATOM 3089 C CA . SER B 1 176 ? 15.231 -3.281 40.986 1.00 8.16 176 SER B CA 1
ATOM 3090 C C . SER B 1 176 ? 15.187 -4.436 39.986 1.00 7.52 176 SER B C 1
ATOM 3091 O O . SER B 1 176 ? 16.001 -5.348 40.059 1.00 7.84 176 SER B O 1
ATOM 3094 N N . LEU B 1 177 ? 14.299 -4.361 39.005 1.00 7.32 177 LEU B N 1
ATOM 3095 C CA . LEU B 1 177 ? 14.245 -5.379 37.967 1.00 6.86 177 LEU B CA 1
ATOM 3096 C C . LEU B 1 177 ? 15.534 -5.448 37.164 1.00 6.91 177 LEU B C 1
ATOM 3097 O O . LEU B 1 177 ? 16.059 -6.548 36.935 1.00 7.07 177 LEU B O 1
ATOM 3102 N N . ARG B 1 178 ? 16.062 -4.304 36.736 1.00 6.84 178 ARG B N 1
ATOM 3103 C CA . ARG B 1 178 ? 17.393 -4.277 36.106 1.00 7.67 178 ARG B CA 1
ATOM 3104 C C . ARG B 1 178 ? 18.407 -4.953 36.996 1.00 7.10 178 ARG B C 1
ATOM 3105 O O . ARG B 1 178 ? 19.225 -5.765 36.546 1.00 7.87 178 ARG B O 1
ATOM 3113 N N . ASN B 1 179 ? 18.408 -4.575 38.269 1.00 7.75 179 ASN B N 1
ATOM 3114 C CA . ASN B 1 179 ? 19.421 -5.118 39.184 1.00 8.25 179 ASN B CA 1
ATOM 3115 C C . ASN B 1 179 ? 19.324 -6.632 39.303 1.00 7.63 179 ASN B C 1
ATOM 3116 O O . ASN B 1 179 ? 20.332 -7.321 39.379 1.00 8.34 179 ASN B O 1
ATOM 3121 N N . LYS B 1 180 ? 18.101 -7.135 39.335 1.00 7.72 180 LYS B N 1
ATOM 3122 C CA . LYS B 1 180 ? 17.877 -8.578 39.429 1.00 8.05 180 LYS B CA 1
ATOM 3123 C C . LYS B 1 180 ? 18.372 -9.300 38.183 1.00 7.62 180 LYS B C 1
ATOM 3124 O O . LYS B 1 180 ? 19.019 -10.337 38.273 1.00 8.10 180 LYS B O 1
ATOM 3130 N N . VAL B 1 181 ? 18.108 -8.738 37.008 1.00 6.78 181 VAL B N 1
ATOM 3131 C CA . VAL B 1 181 ? 18.611 -9.335 35.770 1.00 7.05 181 VAL B CA 1
ATOM 3132 C C . VAL B 1 181 ? 20.139 -9.335 35.759 1.00 7.52 181 VAL B C 1
ATOM 3133 O O . VAL B 1 181 ? 20.777 -10.340 35.444 1.00 7.86 181 VAL B O 1
ATOM 3137 N N . GLN B 1 182 ? 20.723 -8.202 36.118 1.00 7.41 182 GLN B N 1
ATOM 3138 C CA . GLN B 1 182 ? 22.176 -8.039 36.080 1.00 7.75 182 GLN B CA 1
ATOM 3139 C C . GLN B 1 182 ? 22.904 -8.890 37.108 1.00 8.04 182 GLN B C 1
ATOM 3140 O O . GLN B 1 182 ? 24.094 -9.137 36.946 1.00 10.79 182 GLN B O 1
ATOM 3146 N N . ALA B 1 183 ? 22.202 -9.335 38.145 1.00 8.21 183 ALA B N 1
ATOM 3147 C CA . ALA B 1 183 ? 22.761 -10.182 39.192 1.00 9.15 183 ALA B CA 1
ATOM 3148 C C . ALA B 1 183 ? 22.741 -11.657 38.826 1.00 8.69 183 ALA B C 1
ATOM 3149 O O . ALA B 1 183 ? 23.395 -12.460 39.490 1.00 10.52 183 ALA B O 1
ATOM 3151 N N . ILE B 1 184 ? 22.020 -12.046 37.783 1.00 8.15 184 ILE B N 1
ATOM 3152 C CA . ILE B 1 184 ? 22.055 -13.445 37.335 1.00 8.10 184 ILE B CA 1
ATOM 3153 C C . ILE B 1 184 ? 23.501 -13.740 36.915 1.00 8.56 184 ILE B C 1
ATOM 3154 O O . ILE B 1 184 ? 24.058 -12.984 36.127 1.00 8.64 184 ILE B O 1
ATOM 3159 N N . PRO B 1 185 ? 24.122 -14.799 37.452 1.00 9.96 185 PRO B N 1
ATOM 3160 C CA . PRO B 1 185 ? 25.582 -14.915 37.245 1.00 9.99 185 PRO B CA 1
ATOM 3161 C C . PRO B 1 185 ? 26.035 -14.878 35.791 1.00 10.36 185 PRO B C 1
ATOM 3162 O O . PRO B 1 185 ? 26.990 -14.181 35.480 1.00 10.95 185 PRO B O 1
ATOM 3166 N N . ALA B 1 186 ? 25.316 -15.551 34.891 1.00 10.19 186 ALA B N 1
ATOM 3167 C CA . ALA B 1 186 ? 25.737 -15.548 33.482 1.00 10.60 186 ALA B CA 1
ATOM 3168 C C . ALA B 1 186 ? 25.624 -14.167 32.853 1.00 9.61 186 ALA B C 1
ATOM 3169 O O . ALA B 1 186 ? 26.424 -13.794 31.983 1.00 10.10 186 ALA B O 1
ATOM 3171 N N . ILE B 1 187 ? 24.604 -13.418 33.270 1.00 8.89 187 ILE B N 1
ATOM 3172 C CA . ILE B 1 187 ? 24.397 -12.068 32.759 1.00 8.86 187 ILE B CA 1
ATOM 3173 C C . ILE B 1 187 ? 25.455 -11.121 33.337 1.00 8.93 187 ILE B C 1
ATOM 3174 O O . ILE B 1 187 ? 26.038 -10.320 32.622 1.00 9.84 187 ILE B O 1
ATOM 3179 N N . SER B 1 188 ? 25.699 -11.217 34.634 1.00 9.03 188 SER B N 1
ATOM 3180 C CA . SER B 1 188 ? 26.730 -10.414 35.278 1.00 10.15 188 SER B CA 1
ATOM 3181 C C . SER B 1 188 ? 28.078 -10.588 34.582 1.00 11.05 188 SER B C 1
ATOM 3182 O O . SER B 1 188 ? 28.780 -9.614 34.302 1.00 11.60 188 SER B O 1
ATOM 3185 N N . ALA B 1 189 ? 28.421 -11.832 34.278 1.00 10.43 189 ALA B N 1
ATOM 3186 C CA . ALA B 1 189 ? 29.696 -12.130 33.618 1.00 10.64 189 ALA B CA 1
ATOM 3187 C C . ALA B 1 189 ? 29.755 -11.543 32.205 1.00 10.57 189 ALA B C 1
ATOM 3188 O O . ALA B 1 189 ? 30.774 -11.014 31.783 1.00 12.48 189 ALA B O 1
ATOM 3190 N N . TRP B 1 190 ? 28.653 -11.646 31.459 1.00 9.65 190 TRP B N 1
ATOM 3191 C CA . TRP B 1 190 ? 28.570 -11.049 30.135 1.00 9.54 190 TRP B CA 1
ATOM 3192 C C . TRP B 1 190 ? 28.700 -9.532 30.183 1.00 9.97 190 TRP B C 1
ATOM 3193 O O . TRP B 1 190 ? 29.461 -8.959 29.389 1.00 11.51 190 TRP B O 1
ATOM 3204 N N . ILE B 1 191 ? 28.021 -8.886 31.124 1.00 9.90 191 ILE B N 1
ATOM 3205 C CA . ILE B 1 191 ? 28.104 -7.434 31.247 1.00 11.02 191 ILE B CA 1
ATOM 3206 C C . ILE B 1 191 ? 29.556 -6.983 31.546 1.00 12.34 191 ILE B C 1
ATOM 3207 O O . ILE B 1 191 ? 30.028 -5.943 31.061 1.00 14.11 191 ILE B O 1
ATOM 3212 N N . LEU B 1 192 ? 30.278 -7.789 32.308 1.00 12.96 192 LEU B N 1
ATOM 3213 C CA . LEU B 1 192 ? 31.665 -7.454 32.641 1.00 13.64 192 LEU B CA 1
ATOM 3214 C C . LEU B 1 192 ? 32.570 -7.577 31.440 1.00 14.92 192 LEU B C 1
ATOM 3215 O O . LEU B 1 192 ? 33.515 -6.797 31.319 1.00 18.21 192 LEU B O 1
ATOM 3220 N N . LYS B 1 193 ? 32.309 -8.538 30.558 1.00 13.56 193 LYS B N 1
ATOM 3221 C CA . LYS B 1 193 ? 33.238 -8.802 29.472 1.00 15.70 193 LYS B CA 1
ATOM 3222 C C . LYS B 1 193 ? 32.836 -8.155 28.150 1.00 13.68 193 LYS B C 1
ATOM 3223 O O . LYS B 1 193 ? 33.679 -8.027 27.272 1.00 15.20 193 LYS B O 1
ATOM 3229 N N . ARG B 1 194 ? 31.575 -7.739 27.988 1.00 12.68 194 ARG B N 1
ATOM 3230 C CA . ARG B 1 194 ? 31.144 -7.207 26.680 1.00 12.16 194 ARG B CA 1
ATOM 3231 C C . ARG B 1 194 ? 31.871 -5.923 26.292 1.00 11.24 194 ARG B C 1
ATOM 3232 O O . ARG B 1 194 ? 32.324 -5.193 27.160 1.00 12.43 194 ARG B O 1
ATOM 3240 N N . PRO B 1 195 ? 32.024 -5.652 24.991 1.00 11.91 195 PRO B N 1
ATOM 3241 C CA . PRO B 1 195 ? 32.625 -4.396 24.572 1.00 13.03 195 PRO B CA 1
ATOM 3242 C C . PRO B 1 195 ? 31.838 -3.207 25.084 1.00 12.72 195 PRO B C 1
ATOM 3243 O O . PRO B 1 195 ? 30.611 -3.221 25.055 1.00 13.72 195 PRO B O 1
ATOM 3247 N N . GLN B 1 196 ? 32.556 -2.207 25.584 1.00 14.04 196 GLN B N 1
ATOM 3248 C CA . GLN B 1 196 ? 31.973 -0.984 26.098 1.00 13.88 196 GLN B CA 1
ATOM 3249 C C . GLN B 1 196 ? 31.757 -0.054 24.911 1.00 14.62 196 GLN B C 1
ATOM 3250 O O . GLN B 1 196 ? 32.701 0.446 24.295 1.00 18.70 196 GLN B O 1
ATOM 3256 N N . THR B 1 197 ? 30.484 0.052 24.529 1.00 12.27 197 THR B N 1
ATOM 3257 C CA . THR B 1 197 ? 30.076 0.913 23.440 1.00 13.81 197 THR B CA 1
ATOM 3258 C C . THR B 1 197 ? 29.000 1.853 23.994 1.00 11.86 197 THR B C 1
ATOM 3259 O O . THR B 1 197 ? 28.339 1.529 24.998 1.00 14.00 197 THR B O 1
ATOM 3263 N N . LYS B 1 198 ? 28.773 2.988 23.336 1.00 13.06 198 LYS B N 1
ATOM 3264 C CA . LYS B 1 198 ? 27.755 3.924 23.807 1.00 14.64 198 LYS B CA 1
ATOM 3265 C C . LYS B 1 198 ? 26.370 3.272 23.742 1.00 14.30 198 LYS B C 1
ATOM 3266 O O . LYS B 1 198 ? 25.639 3.241 24.742 1.00 14.56 198 LYS B O 1
ATOM 3272 N N . LEU B 1 199 ? 26.044 2.757 22.559 1.00 13.55 199 LEU B N 1
ATOM 3273 C CA . LEU B 1 199 ? 24.748 2.172 22.255 1.00 13.17 199 LEU B CA 1
ATOM 3274 C C . LEU B 1 199 ? 24.814 0.659 22.039 1.00 11.64 199 LEU B C 1
ATOM 3275 O O . LEU B 1 199 ? 25.901 0.038 22.114 1.00 11.25 199 LEU B O 1
#

Radius of gyration: 20.68 Å; Cα contacts (8 Å, |Δi|>4): 521; chains: 2; bounding box: 52×46×54 Å

Sequence (396 aa):
PNYKLLYFNMRGRAEIIRYIFAYLDIKYEDHRIEQADWPKIKPTLPFGKIPVLEVEGLTLHQSLAIARYLTKNTDLAGKTELEQCQVDAVVDTLDDFMSLFPWAEENQDLKERTFNDLLTRQAPHLLKDLDTYLGDKEWFIGNYVTWADFYWDICSTTLLVLKPDLLGIYPRLVSLRNKVQAIPAISAWILKRPQTKLPNYKLLYFNMRGRAEIIRYIFAYLDIKYEDHRIEQADWPKIKPTLPFGKIPVLEVEGLTLHQSLAIARYLTKNTDLAGKTELEQCQVDAVVDTLDDFMSLFPWAEENQDLKERTFNDLLTRQAPHLLKDLDTYLGDKEWFIGNYVTWADFYWDICSTTLLVLKPDLLGIYPRLVSLRNKVQAIPAISAWILKRPQTKL

Solvent-accessible surface area: 18808 Å² total; per-residue (Å²): 77,146,33,55,0,14,14,36,76,57,17,28,80,0,1,1,0,0,0,0,1,26,78,50,111,50,167,52,90,44,61,57,10,131,121,89,78,31,93,177,39,88,106,98,17,65,11,9,140,21,6,2,0,60,1,112,88,68,51,2,23,34,6,4,0,0,0,10,37,14,0,42,128,43,85,4,10,1,116,68,67,58,38,37,2,41,2,4,1,1,0,15,12,3,16,71,15,15,54,94,4,36,85,88,56,150,80,110,91,65,44,108,138,44,19,73,53,4,8,86,148,52,0,52,131,19,1,115,30,0,24,77,54,5,16,124,79,90,34,2,25,14,131,36,18,0,1,0,0,0,10,0,0,11,6,0,23,14,2,40,63,44,65,110,104,18,7,66,139,24,89,86,0,52,65,3,30,80,72,0,53,71,26,109,31,0,32,62,25,46,155,163,39,51,185,28,146,47,113,108,20,60,0,19,14,30,62,50,18,26,73,0,1,1,0,0,0,0,0,26,78,51,108,49,168,52,90,45,60,46,5,110,114,97,65,42,96,156,33,83,106,104,20,48,7,8,138,19,6,1,0,52,8,134,54,70,54,2,22,34,4,3,0,0,0,8,37,16,0,44,136,42,87,4,12,2,114,66,76,33,47,36,2,40,2,5,1,2,0,15,16,1,16,71,14,14,55,93,5,36,92,94,57,157,83,98,115,87,46,120,175,43,25,89,56,2,15,68,174,71,1,61,124,18,6,126,36,0,16,90,45,1,18,134,70,91,31,2,21,18,129,31,19,0,1,0,0,0,8,0,0,11,5,0,24,14,0,39,58,48,61,110,99,13,11,65,135,36,99,85,0,52,45,0,36,84,46,0,53,72,25,112,35,0,42,55,21,41,152,152,28,57,152,31,152,48